Protein AF-0000000078658327 (afdb_homodimer)

Organism: NCBI:txid1005395

Radius of gyration: 35.05 Å; Cα contacts (8 Å, |Δi|>4): 1439; chains: 2; bounding box: 50×108×76 Å

Sequence (752 aa):
MDQLKDIIYAPCLRSSTYDLLALREIEERRRKRISPIISARGNDLTLISEFAKYWEGDSFWLDSSRFPQDSQTELTKKLNDPSGNFDGKFSAFSKIKQINPGTLPVVGFSSGDKPRNVVQFALRLYKEFSAVAIRIEGSGAVLERNLATARAVLNAVSDEDLARTTIILDAWSISQIPSMQEGSSLQKMLRLTEEYDVANVITLSTSWPDDRPDRGVNATVPCIDPFWQAITHKQLGTRGVAHVYGDYAATNPMRDLLDDFDPKKMAQPIPFAGYYNACSWHQERHGAGGENEKYRDIARSFRALDNYHGDEFCWGTRAIGAIASGARDKPGNMAFWNKIRINQHICAMLEDLSEGLLQALGNPHEPEYDDLDDLIMDQLKDIIYAPCLRSSTYDLLALREIEERRRKRISPIISARGNDLTLISEFAKYWEGDSFWLDSSRFPQDSQTELTKKLNDPSGNFDGKFSAFSKIKQINPGTLPVVGFSSGDKPRNVVQFALRLYKEFSAVAIRIEGSGAVLERNLATARAVLNAVSDEDLARTTIILDAWSISQIPSMQEGSSLQKMLRLTEEYDVANVITLSTSWPDDRPDRGVNATVPCIDPFWQAITHKQLGTRGVAHVYGDYAATNPMRDLLDDFDPKKMAQPIPFAGYYNACSWHQERHGAGGENEKYRDIARSFRALDNYHGDEFCWGTRAIGAIASGARDKPGNMAFWNKIRINQHICAMLEDLSEGLLQALGNPHEPEYDDLDDLI

Nearest PDB structures (foldseek):
  5kry-assembly1_A  TM=3.947E-01  e=3.119E-03  Vibrio vulnificus CMCP6
  5krv-assembly1_A  TM=3.820E-01  e=3.119E-03  Vibrio vulnificus CMCP6
  5kry-assembly1_B  TM=3.877E-01  e=2.776E-03  Vibrio vulnificus CMCP6
  5krv-assembly1_B  TM=2.363E-01  e=1.846E-03  Vibrio vulnificus CMCP6
  4zqe-assembly1_B  TM=3.208E-01  e=1.380E-01  Moraxella catarrhalis

pLDDT: mean 91.09, std 13.15, range [36.0, 98.69]

Secondary structure (DSSP, 8-state):
--TTTT--EEEEEES-HHHHHHHHTS-HHHHTTB--EEEE-SSSSHHHHHHHHH--SS-EEEEE---GGGTTSHHHHHHT--HHHHHHHHHHHHHHHHH-TTEEEEE---TTS-HHHHHHHHHHHHHHSS-EEEEEE--HHHHHHHHHHHHHHHHHS-HHHHHTEEEEEEEEE-SSPPP-STTSHHHHHHHHHHHHT-SEEEEEEE---SSPPPTTEEEEEE--HHHHHHHHHHHHHHTT-EEEEEE-TT--TTS-SGGG--TTTTPPPPPEEEEE-SSEEEEEE-SSTT-TTHHHHHHHHHHTSTT---TTSSHHHHHHHHHHHT-SS----HHHHHHHHHHHHHHHHHHHHHTTHHHHHH-TTSGGGGGGGGG-/--TTTT--EEEEEES-HHHHHHHHTS-HHHHTTB--EEEE-SSSSHHHHHHHHH--SS-EEEEE---GGGTTSHHHHHHT--HHHHHHHHHHHHHHHHH-TTEEEEE---TTS-HHHHHHHHHHHHHHSS-EEEEEE--HHHHHHHHHHHHHHHHHS-HHHHHTEEEEEEEEE-SSPPP-STTSHHHHHHHHHHHHT-SEEEEEEE---SSPPPTTEEEEEE--HHHHHHHHHHHHHHTT-EEEEEE-TT--TTS-SSTT--TTTTPPPPPEEEEE-SSEEEEEE-SSTT-TTHHHHHHHHHHTSTT---TTSSHHHHHHHHHHHT-SS----HHHHHHHHHHHHHHHHHHHHHTTHHHHHH-TTSGGGGGGGGG-

InterPro domains:
  IPR025683 Protein beta [PF14350] (9-349)

Solvent-accessible surface area (backbone atoms only — not comparable to full-atom values): 39130 Å² total; per-residue (Å²): 129,72,90,53,74,63,36,53,35,26,44,33,42,54,51,42,72,44,54,49,48,23,58,67,58,52,51,69,84,56,32,56,30,35,36,40,32,37,20,36,33,43,74,55,62,61,63,55,47,54,47,39,70,66,57,79,40,71,37,34,35,41,34,62,42,79,32,71,90,38,53,77,26,56,33,22,44,44,43,68,34,57,60,81,29,22,42,55,30,52,52,52,53,50,55,44,26,74,68,22,77,40,47,26,50,39,49,68,77,58,62,82,54,58,51,39,36,54,25,48,32,45,56,54,45,59,74,73,36,90,39,41,30,41,57,43,52,64,52,72,70,48,21,52,44,34,50,50,39,51,48,38,35,62,26,53,49,50,74,74,51,41,66,37,28,31,40,31,46,38,62,46,72,41,93,60,75,68,62,78,44,90,82,25,61,57,38,52,56,51,47,54,42,62,76,66,64,41,42,34,36,35,38,34,28,22,35,48,67,82,66,76,65,55,77,70,30,75,44,77,44,66,42,52,50,60,56,52,48,10,48,48,42,52,57,34,48,78,72,69,26,46,64,25,49,30,26,32,47,82,37,40,66,85,42,66,78,73,54,64,53,39,76,88,66,67,47,50,54,54,31,55,49,54,45,66,48,93,58,26,35,41,35,43,21,36,70,45,59,59,34,36,70,45,41,28,57,51,26,42,53,51,66,65,39,92,72,49,80,47,44,81,66,42,61,26,33,33,51,36,44,31,27,42,72,52,74,34,84,68,60,53,54,61,63,55,42,48,20,31,32,31,28,37,36,50,54,48,49,50,49,42,50,74,73,37,44,43,61,51,64,51,49,57,86,50,77,86,56,62,77,58,60,81,78,105,129,72,88,55,76,64,36,52,36,27,44,32,41,54,50,40,72,45,54,48,49,23,59,66,59,52,51,69,84,57,32,57,30,36,36,38,32,38,20,36,33,44,74,54,61,61,66,54,48,54,47,39,68,65,58,80,43,69,38,33,35,43,35,63,43,79,31,72,90,39,53,76,27,56,32,22,44,44,43,68,33,57,61,81,30,22,42,54,31,51,52,53,53,51,55,45,27,73,66,22,76,38,48,26,49,39,49,68,79,59,64,83,54,57,52,38,37,53,24,48,32,45,56,53,47,60,74,73,36,90,40,40,29,41,57,42,53,64,51,73,71,49,22,53,45,34,50,50,41,49,48,38,34,62,25,52,49,51,74,74,51,42,68,38,27,30,40,31,46,40,63,48,74,41,93,59,75,69,62,77,46,90,83,25,58,58,39,54,56,52,45,54,42,63,76,66,66,40,42,34,36,35,38,34,28,24,34,46,67,82,67,78,65,55,79,71,31,74,44,77,44,68,41,52,51,60,56,52,47,10,49,48,43,52,59,33,50,77,71,68,27,47,65,26,50,31,27,32,48,83,36,40,66,86,42,68,80,70,55,68,52,40,77,88,66,65,48,48,56,52,31,54,48,56,45,65,48,94,59,25,34,40,34,42,19,37,70,45,59,60,35,35,70,43,42,29,58,49,25,42,53,50,64,65,38,92,74,46,82,48,44,81,68,42,61,26,34,33,52,35,44,29,28,42,73,52,74,35,84,68,59,54,52,60,63,54,41,49,20,31,32,30,30,37,36,51,56,49,51,50,50,42,52,74,71,38,44,43,60,51,64,52,49,57,86,52,78,86,58,63,79,61,58,81,78,104

Structure (mmCIF, N/CA/C/O backbone):
data_AF-0000000078658327-model_v1
#
loop_
_entity.id
_entity.type
_entity.pdbx_description
1 polymer 'Uncharacterized protein'
#
loop_
_atom_site.group_PDB
_atom_site.id
_atom_site.type_symbol
_atom_site.label_atom_id
_atom_site.label_alt_id
_atom_site.label_comp_id
_atom_site.label_asym_id
_atom_site.label_entity_id
_atom_site.label_seq_id
_atom_site.pdbx_PDB_ins_code
_atom_site.Cartn_x
_atom_site.Cartn_y
_atom_site.Cartn_z
_atom_site.occupancy
_atom_site.B_iso_or_equiv
_atom_site.auth_seq_id
_atom_site.auth_comp_id
_atom_site.auth_asym_id
_atom_site.auth_atom_id
_atom_site.pdbx_PDB_model_num
ATOM 1 N N . MET A 1 1 ? -6.605 -23.188 11.016 1 50.88 1 MET A N 1
ATOM 2 C CA . MET A 1 1 ? -5.824 -24.375 10.672 1 50.88 1 MET A CA 1
ATOM 3 C C . MET A 1 1 ? -4.934 -24.109 9.469 1 50.88 1 MET A C 1
ATOM 5 O O . MET A 1 1 ? -5.316 -23.391 8.555 1 50.88 1 MET A O 1
ATOM 9 N N . ASP A 1 2 ? -3.684 -24.516 9.539 1 68.31 2 ASP A N 1
ATOM 10 C CA . ASP A 1 2 ? -2.754 -24.359 8.422 1 68.31 2 ASP A CA 1
ATOM 11 C C . ASP A 1 2 ? -3.199 -25.188 7.227 1 68.31 2 ASP A C 1
ATOM 13 O O . ASP A 1 2 ? -3.18 -26.422 7.273 1 68.31 2 ASP A O 1
ATOM 17 N N . GLN A 1 3 ? -3.768 -24.562 6.242 1 71.5 3 GLN A N 1
ATOM 18 C CA . GLN A 1 3 ? -4.367 -25.172 5.062 1 71.5 3 GLN A CA 1
ATOM 19 C C . GLN A 1 3 ? -3.33 -25.969 4.27 1 71.5 3 GLN A C 1
ATOM 21 O O . GLN A 1 3 ? -3.684 -26.812 3.453 1 71.5 3 GLN A O 1
ATOM 26 N N . LEU A 1 4 ? -2.059 -25.766 4.633 1 82.88 4 LEU A N 1
ATOM 27 C CA . LEU A 1 4 ? -1.011 -26.406 3.846 1 82.88 4 LEU A CA 1
ATOM 28 C C . LEU A 1 4 ? -0.222 -27.406 4.695 1 82.88 4 LEU A C 1
ATOM 30 O O . LEU A 1 4 ? 0.844 -27.859 4.285 1 82.88 4 LEU A O 1
ATOM 34 N N . LYS A 1 5 ? -0.685 -27.734 5.84 1 82.94 5 LYS A N 1
ATOM 35 C CA . LYS A 1 5 ? 0.057 -28.531 6.805 1 82.94 5 LYS A CA 1
ATOM 36 C C . LYS A 1 5 ? 0.533 -29.844 6.184 1 82.94 5 LYS A C 1
ATOM 38 O O . LYS A 1 5 ? 1.684 -30.25 6.367 1 82.94 5 LYS A O 1
ATOM 43 N N . ASP A 1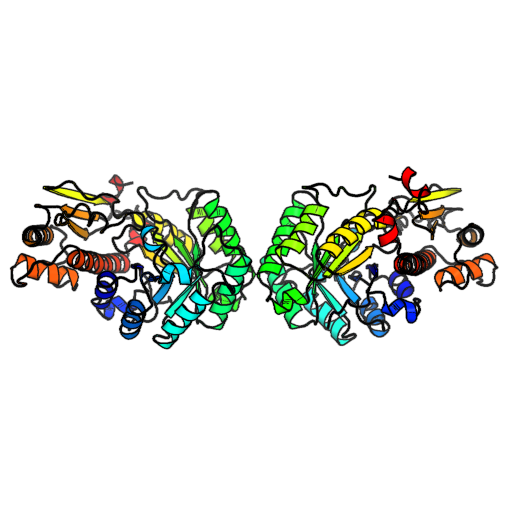 6 ? -0.272 -30.516 5.309 1 88.94 6 ASP A N 1
ATOM 44 C CA . ASP A 1 6 ? 0.09 -31.812 4.766 1 88.94 6 ASP A CA 1
ATOM 45 C C . ASP A 1 6 ? 0.42 -31.719 3.277 1 88.94 6 ASP A C 1
ATOM 47 O O . ASP A 1 6 ? 0.655 -32.75 2.621 1 88.94 6 ASP A O 1
ATOM 51 N N . ILE A 1 7 ? 0.594 -30.531 2.834 1 95.5 7 ILE A N 1
ATOM 52 C CA . ILE A 1 7 ? 0.805 -30.328 1.405 1 95.5 7 ILE A CA 1
ATOM 53 C C . ILE A 1 7 ? 2.297 -30.172 1.122 1 95.5 7 ILE A C 1
ATOM 55 O O . ILE A 1 7 ? 2.979 -29.375 1.771 1 95.5 7 ILE A O 1
ATOM 59 N N . ILE A 1 8 ? 2.812 -30.938 0.156 1 96.81 8 ILE A N 1
ATOM 60 C CA . ILE A 1 8 ? 4.234 -30.812 -0.148 1 96.81 8 ILE A CA 1
ATOM 61 C C . ILE A 1 8 ? 4.418 -30.484 -1.627 1 96.81 8 ILE A C 1
ATOM 63 O O . ILE A 1 8 ? 5.531 -30.188 -2.07 1 96.81 8 ILE A O 1
ATOM 67 N N . TYR A 1 9 ? 3.328 -30.531 -2.371 1 98 9 TYR A N 1
ATOM 68 C CA . TYR A 1 9 ? 3.434 -30.328 -3.811 1 98 9 TYR A CA 1
ATOM 69 C C . TYR A 1 9 ? 2.24 -29.531 -4.336 1 98 9 TYR A C 1
ATOM 71 O O . TYR A 1 9 ? 1.092 -29.828 -3.998 1 98 9 TYR A O 1
ATOM 79 N N . ALA A 1 10 ? 2.521 -28.5 -5.156 1 98.12 10 ALA A N 1
ATOM 80 C CA . ALA A 1 10 ? 1.483 -27.672 -5.781 1 98.12 10 ALA A CA 1
ATOM 81 C C . ALA A 1 10 ? 1.676 -27.609 -7.293 1 98.12 10 ALA A C 1
ATOM 83 O O . ALA A 1 10 ? 2.258 -26.641 -7.805 1 98.12 10 ALA A O 1
ATOM 84 N N . PRO A 1 11 ? 1.136 -28.578 -8.031 1 98 11 PRO A N 1
ATOM 85 C CA . PRO A 1 11 ? 1.209 -28.5 -9.492 1 98 11 PRO A CA 1
ATOM 86 C C . PRO A 1 11 ? 0.301 -27.406 -10.07 1 98 11 PRO A C 1
ATOM 88 O O . PRO A 1 11 ? -0.855 -27.281 -9.656 1 98 11 PRO A O 1
ATOM 91 N N . CYS A 1 12 ? 0.785 -26.594 -10.914 1 97.88 12 CYS A N 1
ATOM 92 C CA . CYS A 1 12 ? 0.039 -25.531 -11.555 1 97.88 12 CYS A CA 1
ATOM 93 C C . CYS A 1 12 ? -0.413 -25.938 -12.953 1 97.88 12 CYS A C 1
ATOM 95 O O . CYS A 1 12 ? 0.415 -26.234 -13.812 1 97.88 12 CYS A O 1
ATOM 97 N N . LEU A 1 13 ? -1.729 -25.953 -13.18 1 95.88 13 LEU A N 1
ATOM 98 C CA . LEU A 1 13 ? -2.285 -26.422 -14.445 1 95.88 13 LEU A CA 1
ATOM 99 C C . LEU A 1 13 ? -3.316 -25.438 -14.984 1 95.88 13 LEU A C 1
ATOM 101 O O . LEU A 1 13 ? -3.914 -24.672 -14.219 1 95.88 13 LEU A O 1
ATOM 105 N N . ARG A 1 14 ? -3.535 -25.469 -16.297 1 94.81 14 ARG A N 1
ATOM 106 C CA . ARG A 1 14 ? -4.617 -24.719 -16.922 1 94.81 14 ARG A CA 1
ATOM 107 C C . ARG A 1 14 ? -5.953 -25.438 -16.766 1 94.81 14 ARG A C 1
ATOM 109 O O . ARG A 1 14 ? -5.992 -26.656 -16.609 1 94.81 14 ARG A O 1
ATOM 116 N N . SER A 1 15 ? -7.016 -24.656 -16.797 1 95.56 15 SER A N 1
ATOM 117 C CA . SER A 1 15 ? -8.336 -25.266 -16.703 1 95.56 15 SER A CA 1
ATOM 118 C C . SER A 1 15 ? -8.789 -25.828 -18.031 1 95.56 15 SER A C 1
ATOM 120 O O . SER A 1 15 ? -9.852 -25.469 -18.547 1 95.56 15 SER A O 1
ATOM 122 N N . SER A 1 16 ? -8.055 -26.766 -18.547 1 92.38 16 SER A N 1
ATOM 123 C CA . SER A 1 16 ? -8.43 -27.5 -19.766 1 92.38 16 SER A CA 1
ATOM 124 C C . SER A 1 16 ? -8.875 -28.922 -19.438 1 92.38 16 SER A C 1
ATOM 126 O O . SER A 1 16 ? -8.555 -29.438 -18.375 1 92.38 16 SER A O 1
ATOM 128 N N . THR A 1 17 ? -9.57 -29.469 -20.344 1 93.25 17 THR A N 1
ATOM 129 C CA . THR A 1 17 ? -10.211 -30.75 -20.109 1 93.25 17 THR A CA 1
ATOM 130 C C . THR A 1 17 ? -9.18 -31.797 -19.703 1 93.25 17 THR A C 1
ATOM 132 O O . THR A 1 17 ? -9.297 -32.406 -18.641 1 93.25 17 THR A O 1
ATOM 135 N N . TYR A 1 18 ? -8.133 -31.984 -20.469 1 91.81 18 TYR A N 1
ATOM 136 C CA . TYR A 1 18 ? -7.195 -33.094 -20.234 1 91.81 18 TYR A CA 1
ATOM 137 C C . TYR A 1 18 ? -6.297 -32.781 -19.031 1 91.81 18 TYR A C 1
ATOM 139 O O . TYR A 1 18 ? -5.895 -33.719 -18.312 1 91.81 18 TYR A O 1
ATOM 147 N N . ASP A 1 19 ? -5.969 -31.5 -18.781 1 94.25 19 ASP A N 1
ATOM 148 C CA . ASP A 1 19 ? -5.219 -31.141 -17.578 1 94.25 19 ASP A CA 1
ATOM 149 C C . ASP A 1 19 ? -5.988 -31.5 -16.312 1 94.25 19 ASP A C 1
ATOM 151 O O . ASP A 1 19 ? -5.441 -32.156 -15.414 1 94.25 19 ASP A O 1
ATOM 155 N N . LEU A 1 20 ? -7.242 -31.172 -16.328 1 96.31 20 LEU A N 1
ATOM 156 C CA . LEU A 1 20 ? -8.062 -31.406 -15.148 1 96.31 20 LEU A CA 1
ATOM 157 C C . LEU A 1 20 ? -8.359 -32.906 -14.984 1 96.31 20 LEU A C 1
ATOM 159 O O . LEU A 1 20 ? -8.438 -33.406 -13.859 1 96.31 20 LEU A O 1
ATOM 163 N N . LEU A 1 21 ? -8.492 -33.562 -16.078 1 96.12 21 LEU A N 1
ATOM 164 C CA . LEU A 1 21 ? -8.711 -35 -16.016 1 96.12 21 LEU A CA 1
ATOM 165 C C . LEU A 1 21 ? -7.48 -35.719 -15.477 1 96.12 21 LEU A C 1
ATOM 167 O O . LEU A 1 21 ? -7.602 -36.75 -14.781 1 96.12 21 LEU A O 1
ATOM 171 N N . ALA A 1 22 ? -6.289 -35.219 -15.82 1 96.88 22 ALA A N 1
ATOM 172 C CA . ALA A 1 22 ? -5.059 -35.781 -15.281 1 96.88 22 ALA A CA 1
ATOM 173 C C . ALA A 1 22 ? -5.055 -35.75 -13.758 1 96.88 22 ALA A C 1
ATOM 175 O O . ALA A 1 22 ? -4.633 -36.688 -13.109 1 96.88 22 ALA A O 1
ATOM 176 N N . LEU A 1 23 ? -5.566 -34.625 -13.219 1 96.31 23 LEU A N 1
ATOM 177 C CA . LEU A 1 23 ? -5.648 -34.469 -11.773 1 96.31 23 LEU A CA 1
ATOM 178 C C . LEU A 1 23 ? -6.68 -35.406 -11.172 1 96.31 23 LEU A C 1
ATOM 180 O O . LEU A 1 23 ? -6.465 -35.969 -10.094 1 96.31 23 LEU A O 1
ATOM 184 N N . ARG A 1 24 ? -7.73 -35.594 -11.883 1 94.44 24 ARG A N 1
ATOM 185 C CA . ARG A 1 24 ? -8.828 -36.438 -11.391 1 94.44 24 ARG A CA 1
ATOM 186 C C . ARG A 1 24 ? -8.383 -37.875 -11.242 1 94.44 24 ARG A C 1
ATOM 188 O O . ARG A 1 24 ? -8.891 -38.594 -10.383 1 94.44 24 ARG A O 1
ATOM 195 N N . GLU A 1 25 ? -7.41 -38.312 -12.023 1 96 25 GLU A N 1
ATOM 196 C CA . GLU A 1 25 ? -6.953 -39.688 -12.031 1 96 25 GLU A CA 1
ATOM 197 C C . GLU A 1 25 ? -6 -39.969 -10.875 1 96 25 GLU A C 1
ATOM 199 O O . GLU A 1 25 ? -5.598 -41.094 -10.648 1 96 25 GLU A O 1
ATOM 204 N N . ILE A 1 26 ? -5.656 -38.906 -10.102 1 96.25 26 ILE A N 1
ATOM 205 C CA . ILE A 1 26 ? -4.715 -39.094 -9.008 1 96.25 26 ILE A CA 1
ATOM 206 C C . ILE A 1 26 ? -5.398 -39.812 -7.852 1 96.25 26 ILE A C 1
ATOM 208 O O . ILE A 1 26 ? -6.527 -39.469 -7.48 1 96.25 26 ILE A O 1
ATOM 212 N N . GLU A 1 27 ? -4.703 -40.719 -7.301 1 94.62 27 GLU A N 1
ATOM 213 C CA . GLU A 1 27 ? -5.262 -41.562 -6.227 1 94.62 27 GLU A CA 1
ATOM 214 C C . GLU A 1 27 ? -5.434 -40.75 -4.945 1 94.62 27 GLU A C 1
ATOM 216 O O . GLU A 1 27 ? -4.688 -39.781 -4.699 1 94.62 27 GLU A O 1
ATOM 221 N N . GLU A 1 28 ? -6.293 -41.219 -4.109 1 91.69 28 GLU A N 1
ATOM 222 C CA . GLU A 1 28 ? -6.66 -40.531 -2.875 1 91.69 28 GLU A CA 1
ATOM 223 C C . GLU A 1 28 ? -5.441 -40.312 -1.985 1 91.69 28 GLU A C 1
ATOM 225 O O . GLU A 1 28 ? -5.258 -39.219 -1.435 1 91.69 28 GLU A O 1
ATOM 230 N N . ARG A 1 29 ? -4.66 -41.344 -1.869 1 90.69 29 ARG A N 1
ATOM 231 C CA . ARG A 1 29 ? -3.506 -41.25 -0.979 1 90.69 29 ARG A CA 1
ATOM 232 C C . ARG A 1 29 ? -2.557 -40.125 -1.415 1 90.69 29 ARG A C 1
ATOM 234 O O . ARG A 1 29 ? -1.92 -39.5 -0.577 1 90.69 29 ARG A O 1
ATOM 241 N N . ARG A 1 30 ? -2.459 -39.875 -2.701 1 95.25 30 ARG A N 1
ATOM 242 C CA . ARG A 1 30 ? -1.587 -38.844 -3.229 1 95.25 30 ARG A CA 1
ATOM 243 C C . ARG A 1 30 ? -2.273 -37.469 -3.188 1 95.25 30 ARG A C 1
ATOM 245 O O . ARG A 1 30 ? -1.631 -36.469 -2.918 1 95.25 30 ARG A O 1
ATOM 252 N N . ARG A 1 31 ? -3.527 -37.438 -3.385 1 93.56 31 ARG A N 1
ATOM 253 C CA . ARG A 1 31 ? -4.289 -36.219 -3.479 1 93.56 31 ARG A CA 1
ATOM 254 C C . ARG A 1 31 ? -4.184 -35.406 -2.191 1 93.56 31 ARG A C 1
ATOM 256 O O . ARG A 1 31 ? -4.152 -34.188 -2.227 1 93.56 31 ARG A O 1
ATOM 263 N N . LYS A 1 32 ? -4.051 -36.062 -1.07 1 92 32 LYS A N 1
ATOM 264 C CA . LYS A 1 32 ? -4.027 -35.406 0.237 1 92 32 LYS A CA 1
ATOM 265 C C . LYS A 1 32 ? -2.738 -34.625 0.435 1 92 32 LYS A C 1
ATOM 267 O O . LYS A 1 32 ? -2.648 -33.781 1.336 1 92 32 LYS A O 1
ATOM 272 N N . ARG A 1 33 ? -1.771 -34.844 -0.411 1 95.5 33 ARG A N 1
ATOM 273 C CA . ARG A 1 33 ? -0.468 -34.219 -0.272 1 95.5 33 ARG A CA 1
ATOM 274 C C . ARG A 1 33 ? -0.254 -33.156 -1.358 1 95.5 33 ARG A C 1
ATOM 276 O O . ARG A 1 33 ? 0.827 -32.562 -1.463 1 95.5 33 ARG A O 1
ATOM 283 N N . ILE A 1 34 ? -1.303 -32.969 -2.123 1 96.5 34 ILE A N 1
ATOM 284 C CA . ILE A 1 34 ? -1.204 -32.062 -3.266 1 96.5 34 ILE A CA 1
ATOM 285 C C . ILE A 1 34 ? -2.248 -30.969 -3.141 1 96.5 34 ILE A C 1
ATOM 287 O O . ILE A 1 34 ? -3.379 -31.219 -2.717 1 96.5 34 ILE A O 1
ATOM 291 N N . SER A 1 35 ? -1.89 -29.766 -3.447 1 96.69 35 SER A N 1
ATOM 292 C CA . SER A 1 35 ? -2.803 -28.641 -3.607 1 96.69 35 SER A CA 1
ATOM 293 C C . SER A 1 35 ? -2.596 -27.938 -4.949 1 96.69 35 SER A C 1
ATOM 295 O O . SER A 1 35 ? -1.775 -27.031 -5.066 1 96.69 35 SER A O 1
ATOM 297 N N . PRO A 1 36 ? -3.352 -28.359 -5.914 1 97.56 36 PRO A N 1
ATOM 298 C CA . PRO A 1 36 ? -3.107 -27.828 -7.254 1 97.56 36 PRO A CA 1
ATOM 299 C C . PRO A 1 36 ? -3.455 -26.344 -7.363 1 97.56 36 PRO A C 1
ATOM 301 O O . PRO A 1 36 ? -4.246 -25.828 -6.566 1 97.56 36 PRO A O 1
ATOM 304 N N . ILE A 1 37 ? -2.779 -25.672 -8.258 1 98.12 37 ILE A N 1
ATOM 305 C CA . ILE A 1 37 ? -3.129 -24.312 -8.672 1 98.12 37 ILE A CA 1
ATOM 306 C C . ILE A 1 37 ? -3.777 -24.359 -10.055 1 98.12 37 ILE A C 1
ATOM 308 O O . ILE A 1 37 ? -3.123 -24.688 -11.047 1 98.12 37 ILE A O 1
ATOM 312 N N . ILE A 1 38 ? -5.031 -24.031 -10.086 1 97.88 38 ILE A N 1
ATOM 313 C CA . ILE A 1 38 ? -5.758 -24.078 -11.344 1 97.88 38 ILE A CA 1
ATOM 314 C C . ILE A 1 38 ? -5.758 -22.703 -11.992 1 97.88 38 ILE A C 1
ATOM 316 O O . ILE A 1 38 ? -6.273 -21.734 -11.406 1 97.88 38 ILE A O 1
ATOM 320 N N . SER A 1 39 ? -5.207 -22.594 -13.156 1 96.94 39 SER A N 1
ATOM 321 C CA . SER A 1 39 ? -5.203 -21.359 -13.945 1 96.94 39 SER A CA 1
ATOM 322 C C . SER A 1 39 ? -6.426 -21.281 -14.852 1 96.94 39 SER A C 1
ATOM 324 O O . SER A 1 39 ? -6.469 -21.922 -15.906 1 96.94 39 SER A O 1
ATOM 326 N N . ALA A 1 40 ? -7.297 -20.469 -14.531 1 97.75 40 ALA A N 1
ATOM 327 C CA . ALA A 1 40 ? -8.609 -20.422 -15.18 1 97.75 40 ALA A CA 1
ATOM 328 C C . ALA A 1 40 ? -8.508 -19.797 -16.562 1 97.75 40 ALA A C 1
ATOM 330 O O . ALA A 1 40 ? -7.941 -18.703 -16.734 1 97.75 40 ALA A O 1
ATOM 331 N N . ARG A 1 41 ? -9.07 -20.438 -17.5 1 95.56 41 ARG A N 1
ATOM 332 C CA . ARG A 1 41 ? -9.141 -19.969 -18.875 1 95.56 41 ARG A CA 1
ATOM 333 C C . ARG A 1 41 ? -10.359 -20.547 -19.594 1 95.56 41 ARG A C 1
ATOM 335 O O . ARG A 1 41 ? -11.086 -21.375 -19.016 1 95.56 41 ARG A O 1
ATOM 342 N N . GLY A 1 42 ? -10.625 -20.125 -20.812 1 94.62 42 GLY A N 1
ATOM 343 C CA . GLY A 1 42 ? -11.742 -20.656 -21.594 1 94.62 42 GLY A CA 1
ATOM 344 C C . GLY A 1 42 ? -12.914 -19.688 -21.656 1 94.62 42 GLY A C 1
ATOM 345 O O . GLY A 1 42 ? -12.75 -18.484 -21.5 1 94.62 42 GLY A O 1
ATOM 346 N N . ASN A 1 43 ? -14.055 -20.312 -21.875 1 93.94 43 ASN A N 1
ATOM 347 C CA . ASN A 1 43 ? -15.234 -19.484 -22.109 1 93.94 43 ASN A CA 1
ATOM 348 C C . ASN A 1 43 ? -15.977 -19.172 -20.812 1 93.94 43 ASN A C 1
ATOM 350 O O . ASN A 1 43 ? -16.594 -18.125 -20.688 1 93.94 43 ASN A O 1
ATOM 354 N N . ASP A 1 44 ? -15.969 -20.078 -20 1 95.75 44 ASP A N 1
ATOM 355 C CA . ASP A 1 44 ? -16.719 -19.938 -18.766 1 95.75 44 ASP A CA 1
ATOM 356 C C . ASP A 1 44 ? -16.141 -20.812 -17.656 1 95.75 44 ASP A C 1
ATOM 358 O O . ASP A 1 44 ? -15.023 -21.328 -17.781 1 95.75 44 ASP A O 1
ATOM 362 N N . LEU A 1 45 ? -16.891 -20.984 -16.594 1 97.62 45 LEU A N 1
ATOM 363 C CA . LEU A 1 45 ? -16.406 -21.656 -15.398 1 97.62 45 LEU A CA 1
ATOM 364 C C . LEU A 1 45 ? -16.781 -23.141 -15.406 1 97.62 45 LEU A C 1
ATOM 366 O O . LEU A 1 45 ? -16.562 -23.844 -14.43 1 97.62 45 LEU A O 1
ATOM 370 N N . THR A 1 46 ? -17.297 -23.641 -16.453 1 97.5 46 THR A N 1
ATOM 371 C CA . THR A 1 46 ? -17.906 -24.969 -16.484 1 97.5 46 THR A CA 1
ATOM 372 C C . THR A 1 46 ? -16.875 -26.031 -16.094 1 97.5 46 THR A C 1
ATOM 374 O O . THR A 1 46 ? -17.125 -26.844 -15.203 1 97.5 46 THR A O 1
ATOM 377 N N . LEU A 1 47 ? -15.734 -26.031 -16.766 1 97.06 47 LEU A N 1
ATOM 378 C CA . LEU A 1 47 ? -14.719 -27.047 -16.531 1 97.06 47 LEU A CA 1
ATOM 379 C C . LEU A 1 47 ? -14.211 -26.969 -15.086 1 97.06 47 LEU A C 1
ATOM 381 O O . LEU A 1 47 ? -13.992 -28 -14.445 1 97.06 47 LEU A O 1
ATOM 385 N N . ILE A 1 48 ? -14.047 -25.812 -14.555 1 97.94 48 ILE A N 1
ATOM 386 C CA . ILE A 1 48 ? -13.555 -25.609 -13.195 1 97.94 48 ILE A CA 1
ATOM 387 C C . ILE A 1 48 ? -14.609 -26.078 -12.188 1 97.94 48 ILE A C 1
ATOM 389 O O . ILE A 1 48 ? -14.281 -26.688 -11.172 1 97.94 48 ILE A O 1
ATOM 393 N N . SER A 1 49 ? -15.867 -25.766 -12.5 1 98 49 SER A N 1
ATOM 394 C CA . SER A 1 49 ? -16.969 -26.203 -11.641 1 98 49 SER A CA 1
ATOM 395 C C . SER A 1 49 ? -17.031 -27.719 -11.555 1 98 49 SER A C 1
ATOM 397 O O . SER A 1 49 ? -17.219 -28.281 -10.477 1 98 49 SER A O 1
ATOM 399 N N . GLU A 1 50 ? -16.859 -28.312 -12.688 1 96.81 50 GLU A N 1
ATOM 400 C CA . GLU A 1 50 ? -16.859 -29.781 -12.727 1 96.81 50 GLU A CA 1
ATOM 401 C C . GLU A 1 50 ? -15.703 -30.359 -11.922 1 96.81 50 GLU A C 1
ATOM 403 O O . GLU A 1 50 ? -15.883 -31.297 -11.156 1 96.81 50 GLU A O 1
ATOM 408 N N . PHE A 1 51 ? -14.578 -29.812 -12.117 1 97 51 PHE A N 1
ATOM 409 C CA . PHE A 1 51 ? -13.414 -30.25 -11.352 1 97 51 PHE A CA 1
ATOM 410 C C . PHE A 1 51 ? -13.664 -30.078 -9.859 1 97 51 PHE A C 1
ATOM 412 O O . PHE A 1 51 ? -13.359 -30.969 -9.07 1 97 51 PHE A O 1
ATOM 419 N N . ALA A 1 52 ? -14.188 -28.891 -9.461 1 97.12 52 ALA A N 1
ATOM 420 C CA . ALA A 1 52 ? -14.422 -28.562 -8.055 1 97.12 52 ALA A CA 1
ATOM 421 C C . ALA A 1 52 ? -15.359 -29.578 -7.406 1 97.12 52 ALA A C 1
ATOM 423 O O . ALA A 1 52 ? -15.211 -29.906 -6.227 1 97.12 52 ALA A O 1
ATOM 424 N N . LYS A 1 53 ? -16.281 -30.141 -8.188 1 95.56 53 LYS A N 1
ATOM 425 C CA . LYS A 1 53 ? -17.219 -31.125 -7.676 1 95.56 53 LYS A CA 1
ATOM 426 C C . LYS A 1 53 ? -16.516 -32.438 -7.336 1 95.56 53 LYS A C 1
ATOM 428 O O . LYS A 1 53 ? -16.922 -33.156 -6.414 1 95.56 53 LYS A O 1
ATOM 433 N N . TYR A 1 54 ? -15.438 -32.656 -8.07 1 92.31 54 TYR A N 1
ATOM 434 C CA . TYR A 1 54 ? -14.836 -33.969 -7.984 1 92.31 54 TYR A CA 1
ATOM 435 C C . TYR A 1 54 ? -13.578 -33.938 -7.117 1 92.31 54 TYR A C 1
ATOM 437 O O . TYR A 1 54 ? -13.117 -35 -6.648 1 92.31 54 TYR A O 1
ATOM 445 N N . TRP A 1 55 ? -13.016 -32.781 -6.965 1 93.62 55 TRP A N 1
ATOM 446 C CA . TRP A 1 55 ? -11.758 -32.688 -6.223 1 93.62 55 TRP A CA 1
ATOM 447 C C . TRP A 1 55 ? -12 -32.844 -4.727 1 93.62 55 TRP A C 1
ATOM 449 O O . TRP A 1 55 ? -12.641 -32 -4.098 1 93.62 55 TRP A O 1
ATOM 459 N N . GLU A 1 56 ? -11.578 -33.938 -4.215 1 82.94 56 GLU A N 1
ATOM 460 C CA . GLU A 1 56 ? -11.82 -34.281 -2.82 1 82.94 56 GLU A CA 1
ATOM 461 C C . GLU A 1 56 ? -10.562 -34.094 -1.979 1 82.94 56 GLU A C 1
ATOM 463 O O . GLU A 1 56 ? -10.484 -34.594 -0.854 1 82.94 56 GLU A O 1
ATOM 468 N N . GLY A 1 57 ? -9.68 -33.562 -2.693 1 73.75 57 GLY A N 1
ATOM 469 C CA . GLY A 1 57 ? -8.531 -33.156 -1.887 1 73.75 57 GLY A CA 1
ATOM 470 C C . GLY A 1 57 ? -8.812 -31.984 -0.986 1 73.75 57 GLY A C 1
ATOM 471 O O . GLY A 1 57 ? -9.883 -31.375 -1.061 1 73.75 57 GLY A O 1
ATOM 472 N N . ASP A 1 58 ? -8.156 -31.562 0.085 1 77.56 58 ASP A N 1
ATOM 473 C CA . ASP A 1 58 ? -8.43 -30.531 1.077 1 77.56 58 ASP A CA 1
ATOM 474 C C . ASP A 1 58 ? -8.516 -29.156 0.423 1 77.56 58 ASP A C 1
ATOM 476 O O . ASP A 1 58 ? -9.453 -28.391 0.687 1 77.56 58 ASP A O 1
ATOM 480 N N . SER A 1 59 ? -7.555 -28.781 -0.423 1 92.19 59 SER A N 1
ATOM 481 C CA . SER A 1 59 ? -7.637 -27.438 -0.966 1 92.19 59 SER A CA 1
ATOM 482 C C . SER A 1 59 ? -7.043 -27.359 -2.367 1 92.19 59 SER A C 1
ATOM 484 O O . SER A 1 59 ? -6.273 -28.25 -2.766 1 92.19 59 SER A O 1
ATOM 486 N N . PHE A 1 60 ? -7.555 -26.531 -3.15 1 96.94 60 PHE A N 1
ATOM 487 C CA . PHE A 1 60 ? -6.883 -26.141 -4.383 1 96.94 60 PHE A CA 1
ATOM 488 C C . PHE A 1 60 ? -6.945 -24.641 -4.582 1 96.94 60 PHE A C 1
ATOM 490 O O . PHE A 1 60 ? -7.848 -23.969 -4.062 1 96.94 60 PHE A O 1
ATOM 497 N N . TRP A 1 61 ? -6.004 -24.141 -5.281 1 98.25 61 TRP A N 1
ATOM 498 C CA . TRP A 1 61 ? -5.895 -22.703 -5.539 1 98.25 61 TRP A CA 1
ATOM 499 C C . TRP A 1 61 ? -6.488 -22.359 -6.898 1 98.25 61 TRP A C 1
ATOM 501 O O . TRP A 1 61 ? -6.359 -23.109 -7.855 1 98.25 61 TRP A O 1
ATOM 511 N N . LEU A 1 62 ? -7.141 -21.25 -6.953 1 98.5 62 LEU A N 1
ATOM 512 C CA . LEU A 1 62 ? -7.738 -20.766 -8.188 1 98.5 62 LEU A CA 1
ATOM 513 C C . LEU A 1 62 ? -7.156 -19.406 -8.578 1 98.5 62 LEU A C 1
ATOM 515 O O . LEU A 1 62 ? -7.16 -18.484 -7.777 1 98.5 62 LEU A O 1
ATOM 519 N N . ASP A 1 63 ? -6.613 -19.297 -9.758 1 98 63 ASP A N 1
ATOM 520 C CA . ASP A 1 63 ? -6.039 -18.094 -10.328 1 98 63 ASP A CA 1
ATOM 521 C C . ASP A 1 63 ? -6.492 -17.891 -11.773 1 98 63 ASP A C 1
ATOM 523 O O . ASP A 1 63 ? -7.059 -18.812 -12.375 1 98 63 ASP A O 1
ATOM 527 N N . SER A 1 64 ? -6.324 -16.703 -12.328 1 96.75 64 SER A N 1
ATOM 528 C CA . SER A 1 64 ? -6.473 -16.469 -13.758 1 96.75 64 SER A CA 1
ATOM 529 C C . SER A 1 64 ? -5.242 -16.953 -14.523 1 96.75 64 SER A C 1
ATOM 531 O O . SER A 1 64 ? -4.113 -16.781 -14.055 1 96.75 64 SER A O 1
ATOM 533 N N . SER A 1 65 ? -5.473 -17.484 -15.648 1 93.94 65 SER A N 1
ATOM 534 C CA . SER A 1 65 ? -4.348 -17.938 -16.469 1 93.94 65 SER A CA 1
ATOM 535 C C . SER A 1 65 ? -3.445 -16.766 -16.844 1 93.94 65 SER A C 1
ATOM 537 O O . SER A 1 65 ? -3.928 -15.703 -17.219 1 93.94 65 SER A O 1
ATOM 539 N N . ARG A 1 66 ? -2.232 -17.047 -16.797 1 86.62 66 ARG A N 1
ATOM 540 C CA . ARG A 1 66 ? -1.231 -16.047 -17.156 1 86.62 66 ARG A CA 1
ATOM 541 C C . ARG A 1 66 ? -0.547 -16.406 -18.469 1 86.62 66 ARG A C 1
ATOM 543 O O . ARG A 1 66 ? 0.365 -15.695 -18.922 1 86.62 66 ARG A O 1
ATOM 550 N N . PHE A 1 67 ? -0.999 -17.469 -19 1 86.94 67 PHE A N 1
ATOM 551 C CA . PHE A 1 67 ? -0.46 -17.859 -20.297 1 86.94 67 PHE A CA 1
ATOM 552 C C . PHE A 1 67 ? -0.873 -16.875 -21.375 1 86.94 67 PHE A C 1
ATOM 554 O O . PHE A 1 67 ? -2.057 -16.562 -21.516 1 86.94 67 PHE A O 1
ATOM 561 N N . PRO A 1 68 ? 0.129 -16.438 -22.141 1 86 68 PRO A N 1
ATOM 562 C CA . PRO A 1 68 ? -0.208 -15.469 -23.188 1 86 68 PRO A CA 1
ATOM 563 C C . PRO A 1 68 ? -1.295 -15.977 -24.125 1 86 68 PRO A C 1
ATOM 565 O O . PRO A 1 68 ? -2.143 -15.203 -24.562 1 86 68 PRO A O 1
ATOM 568 N N . GLN A 1 69 ? -1.35 -17.25 -24.453 1 85.31 69 GLN A N 1
ATOM 569 C CA . GLN A 1 69 ? -2.301 -17.844 -25.375 1 85.31 69 GLN A CA 1
ATOM 570 C C . GLN A 1 69 ? -3.723 -17.797 -24.828 1 85.31 69 GLN A C 1
ATOM 572 O O . GLN A 1 69 ? -4.691 -17.906 -25.578 1 85.31 69 GLN A O 1
ATOM 577 N N . ASP A 1 70 ? -3.783 -17.609 -23.516 1 91.19 70 ASP A N 1
ATOM 578 C CA . ASP A 1 70 ? -5.09 -17.656 -22.859 1 91.19 70 ASP A CA 1
ATOM 579 C C . ASP A 1 70 ? -5.637 -16.234 -22.656 1 91.19 70 ASP A C 1
ATOM 581 O O . ASP A 1 70 ? -6.766 -16.062 -22.203 1 91.19 70 ASP A O 1
ATOM 585 N N . SER A 1 71 ? -4.895 -15.281 -23.047 1 88.12 71 SER A N 1
ATOM 586 C CA . SER A 1 71 ? -5.184 -13.906 -22.672 1 88.12 71 SER A CA 1
ATOM 587 C C . SER A 1 71 ? -6.473 -13.406 -23.312 1 88.12 71 SER A C 1
ATOM 589 O O . SER A 1 71 ? -7.117 -12.492 -22.797 1 88.12 71 SER A O 1
ATOM 591 N N . GLN A 1 72 ? -6.863 -14.062 -24.344 1 89.94 72 GLN A N 1
ATOM 592 C CA . GLN A 1 72 ? -7.98 -13.516 -25.109 1 89.94 72 GLN A CA 1
ATOM 593 C C . GLN A 1 72 ? -9.25 -14.328 -24.875 1 89.94 72 GLN A C 1
ATOM 595 O O . GLN A 1 72 ? -10.297 -14.047 -25.484 1 89.94 72 GLN A O 1
ATOM 600 N N . THR A 1 73 ? -9.156 -15.289 -24.047 1 93 73 THR A N 1
ATOM 601 C CA . THR A 1 73 ? -10.367 -16.047 -23.766 1 93 73 THR A CA 1
ATOM 602 C C . THR A 1 73 ? -11.367 -15.211 -22.969 1 93 73 THR A C 1
ATOM 604 O O . THR A 1 73 ? -10.977 -14.289 -22.25 1 93 73 THR A O 1
ATOM 607 N N . GLU A 1 74 ? -12.594 -15.586 -23.109 1 95.75 74 GLU A N 1
ATOM 608 C CA . GLU A 1 74 ? -13.648 -14.812 -22.453 1 95.75 74 GLU A CA 1
ATOM 609 C C . GLU A 1 74 ? -13.469 -14.82 -20.938 1 95.75 74 GLU A C 1
ATOM 611 O O . GLU A 1 74 ? -13.602 -13.781 -20.297 1 95.75 74 GLU A O 1
ATOM 616 N N . LEU A 1 75 ? -13.211 -15.883 -20.391 1 96.75 75 LEU A N 1
ATOM 617 C CA . LEU A 1 75 ? -13.078 -16.016 -18.953 1 96.75 75 LEU A CA 1
ATOM 618 C C . LEU A 1 75 ? -11.859 -15.234 -18.453 1 96.75 75 LEU A C 1
ATOM 620 O O . LEU A 1 75 ? -11.945 -14.508 -17.453 1 96.75 75 LEU A O 1
ATOM 624 N N . THR A 1 76 ? -10.742 -15.367 -19.125 1 95.81 76 THR A N 1
ATOM 625 C CA . THR A 1 76 ? -9.539 -14.664 -18.688 1 95.81 76 THR A CA 1
ATOM 626 C C . THR A 1 76 ? -9.742 -13.156 -18.75 1 95.81 76 THR A C 1
ATOM 628 O O . THR A 1 76 ? -9.305 -12.43 -17.859 1 95.81 76 THR A O 1
ATOM 631 N N . LYS A 1 77 ? -10.398 -12.711 -19.797 1 95.94 77 LYS A N 1
ATOM 632 C CA . LYS A 1 77 ? -10.703 -11.289 -19.906 1 95.94 77 LYS A CA 1
ATOM 633 C C . LYS A 1 77 ? -11.547 -10.82 -18.719 1 95.94 77 LYS A C 1
ATOM 635 O O . LYS A 1 77 ? -11.266 -9.773 -18.125 1 95.94 77 LYS A O 1
ATOM 640 N N . LYS A 1 78 ? -12.531 -11.617 -18.438 1 96.62 78 LYS A N 1
ATOM 641 C CA . LYS A 1 78 ? -13.422 -11.281 -17.328 1 96.62 78 LYS A CA 1
ATOM 642 C C . LYS A 1 78 ? -12.656 -11.258 -16 1 96.62 78 LYS A C 1
ATOM 644 O O . LYS A 1 78 ? -12.844 -10.344 -15.203 1 96.62 78 LYS A O 1
ATOM 649 N N . LEU A 1 79 ? -11.789 -12.164 -15.789 1 97.81 79 LEU A N 1
ATOM 650 C CA . LEU A 1 79 ? -11.078 -12.32 -14.523 1 97.81 79 LEU A CA 1
ATOM 651 C C . LEU A 1 79 ? -10.023 -11.234 -14.352 1 97.81 79 LEU A C 1
ATOM 653 O O . LEU A 1 79 ? -9.656 -10.891 -13.227 1 97.81 79 LEU A O 1
ATOM 657 N N . ASN A 1 80 ? -9.539 -10.695 -15.461 1 96.69 80 ASN A N 1
ATOM 658 C CA . ASN A 1 80 ? -8.461 -9.711 -15.375 1 96.69 80 ASN A CA 1
ATOM 659 C C . ASN A 1 80 ? -8.977 -8.289 -15.562 1 96.69 80 ASN A C 1
ATOM 661 O O . ASN A 1 80 ? -8.195 -7.348 -15.664 1 96.69 80 ASN A O 1
ATOM 665 N N . ASP A 1 81 ? -10.312 -8.18 -15.672 1 96.81 81 ASP A N 1
ATOM 666 C CA . ASP A 1 81 ? -10.945 -6.863 -15.734 1 96.81 81 ASP A CA 1
ATOM 667 C C . ASP A 1 81 ? -10.922 -6.184 -14.367 1 96.81 81 ASP A C 1
ATOM 669 O O . ASP A 1 81 ? -11.562 -6.66 -13.422 1 96.81 81 ASP A O 1
ATOM 673 N N . PRO A 1 82 ? -10.211 -5.098 -14.242 1 96.12 82 PRO A N 1
ATOM 674 C CA . PRO A 1 82 ? -10.055 -4.457 -12.938 1 96.12 82 PRO A CA 1
ATOM 675 C C . PRO A 1 82 ? -11.289 -3.674 -12.508 1 96.12 82 PRO A C 1
ATOM 677 O O . PRO A 1 82 ? -11.352 -3.172 -11.383 1 96.12 82 PRO A O 1
ATOM 680 N N . SER A 1 83 ? -12.297 -3.611 -13.359 1 95.88 83 SER A N 1
ATOM 681 C CA . SER A 1 83 ? -13.5 -2.865 -13.031 1 95.88 83 SER A CA 1
ATOM 682 C C . SER A 1 83 ? -14.109 -3.348 -11.711 1 95.88 83 SER A C 1
ATOM 684 O O . SER A 1 83 ? -14.172 -4.551 -11.461 1 95.88 83 SER A O 1
ATOM 686 N N . GLY A 1 84 ? -14.484 -2.338 -10.859 1 95.25 84 GLY A N 1
ATOM 687 C CA . GLY A 1 84 ? -15.047 -2.684 -9.562 1 95.25 84 GLY A CA 1
ATOM 688 C C . GLY A 1 84 ? -14.078 -3.457 -8.68 1 95.25 84 GLY A C 1
ATOM 689 O O . GLY A 1 84 ? -14.492 -4.359 -7.949 1 95.25 84 GLY A O 1
ATOM 690 N N . ASN A 1 85 ? -12.789 -3.209 -8.859 1 96.12 85 ASN A N 1
ATOM 691 C CA . ASN A 1 85 ? -11.766 -3.918 -8.109 1 96.12 85 ASN A CA 1
ATOM 692 C C . ASN A 1 85 ? -11.82 -5.422 -8.367 1 96.12 85 ASN A C 1
ATOM 694 O O . ASN A 1 85 ? -11.844 -6.215 -7.422 1 96.12 85 ASN A O 1
ATOM 698 N N . PHE A 1 86 ? -11.953 -5.793 -9.617 1 97.81 86 PHE A N 1
ATOM 699 C CA . PHE A 1 86 ? -11.961 -7.176 -10.078 1 97.81 86 PHE A CA 1
ATOM 700 C C . PHE A 1 86 ? -13.211 -7.898 -9.594 1 97.81 86 PHE A C 1
ATOM 702 O O . PHE A 1 86 ? -13.133 -9.031 -9.109 1 97.81 86 PHE A O 1
ATOM 709 N N . ASP A 1 87 ? -14.328 -7.23 -9.734 1 97.75 87 ASP A N 1
ATOM 710 C CA . ASP A 1 87 ? -15.609 -7.785 -9.297 1 97.75 87 ASP A CA 1
ATOM 711 C C . ASP A 1 87 ? -15.914 -9.094 -10.016 1 97.75 87 ASP A C 1
ATOM 713 O O . ASP A 1 87 ? -16.422 -10.039 -9.406 1 97.75 87 ASP A O 1
ATOM 717 N N . GLY A 1 88 ? -15.648 -9.141 -11.305 1 97.62 88 GLY A N 1
ATOM 718 C CA . GLY A 1 88 ? -15.852 -10.359 -12.062 1 97.62 88 GLY A CA 1
ATOM 719 C C . GLY A 1 88 ? -15.047 -11.539 -11.531 1 97.62 88 GLY A C 1
ATOM 720 O O . GLY A 1 88 ? -15.562 -12.648 -11.422 1 97.62 88 GLY A O 1
ATOM 721 N N . LYS A 1 89 ? -13.844 -11.305 -11.227 1 98.25 89 LYS A N 1
ATOM 722 C CA . LYS A 1 89 ? -12.961 -12.328 -10.672 1 98.25 89 LYS A CA 1
ATOM 723 C C . LYS A 1 89 ? -13.453 -12.805 -9.312 1 98.25 89 LYS A C 1
ATOM 725 O O . LYS A 1 89 ? -13.539 -14.008 -9.062 1 98.25 89 LYS A O 1
ATOM 730 N N . PHE A 1 90 ? -13.766 -11.875 -8.5 1 98.5 90 PHE A N 1
ATOM 731 C CA . PHE A 1 90 ? -14.266 -12.195 -7.164 1 98.5 90 PHE A CA 1
ATOM 732 C C . PHE A 1 90 ? -15.508 -13.07 -7.242 1 98.5 90 PHE A C 1
ATOM 734 O O . PHE A 1 90 ? -15.602 -14.094 -6.555 1 98.5 90 PHE A O 1
ATOM 741 N N . SER A 1 91 ? -16.422 -12.648 -8.086 1 98.31 91 SER A N 1
ATOM 742 C CA . SER A 1 91 ? -17.672 -13.383 -8.25 1 98.31 91 SER A CA 1
ATOM 743 C C . SER A 1 91 ? -17.406 -14.805 -8.734 1 98.31 91 SER A C 1
ATOM 745 O O . SER A 1 91 ? -18.047 -15.758 -8.273 1 98.31 91 SER A O 1
ATOM 747 N N . ALA A 1 92 ? -16.5 -14.922 -9.641 1 98.44 92 ALA A N 1
ATOM 748 C CA . ALA A 1 92 ? -16.156 -16.234 -10.18 1 98.44 92 ALA A CA 1
ATOM 749 C C . ALA A 1 92 ? -15.586 -17.141 -9.086 1 98.44 92 ALA A C 1
ATOM 751 O O . ALA A 1 92 ? -15.977 -18.297 -8.953 1 98.44 92 ALA A O 1
ATOM 752 N N . PHE A 1 93 ? -14.641 -16.625 -8.297 1 98.69 93 PHE A N 1
ATOM 753 C CA . PHE A 1 93 ? -14.016 -17.391 -7.227 1 98.69 93 PHE A CA 1
ATOM 754 C C . PHE A 1 93 ? -15.047 -17.781 -6.172 1 98.69 93 PHE A C 1
ATOM 756 O O . PHE A 1 93 ? -15.047 -18.922 -5.691 1 98.69 93 PHE A O 1
ATOM 763 N N . SER A 1 94 ? -15.93 -16.844 -5.867 1 98.56 94 SER A N 1
ATOM 764 C CA . SER A 1 94 ? -16.969 -17.094 -4.883 1 98.56 94 SER A CA 1
ATOM 765 C C . SER A 1 94 ? -17.906 -18.203 -5.348 1 98.56 94 SER A C 1
ATOM 767 O O . SER A 1 94 ? -18.328 -19.047 -4.551 1 98.56 94 SER A O 1
ATOM 769 N N . LYS A 1 95 ? -18.219 -18.141 -6.609 1 98.38 95 LYS A N 1
ATOM 770 C CA . LYS A 1 95 ? -19.078 -19.172 -7.164 1 98.38 95 LYS A CA 1
ATOM 771 C C . LYS A 1 95 ? -18.453 -20.562 -7.027 1 98.38 95 LYS A C 1
ATOM 773 O O . LYS A 1 95 ? -19.125 -21.516 -6.672 1 98.38 95 LYS A O 1
ATOM 778 N N . ILE A 1 96 ? -17.203 -20.688 -7.297 1 98.5 96 ILE A N 1
ATOM 779 C CA . ILE A 1 96 ? -16.516 -21.984 -7.207 1 98.5 96 ILE A CA 1
ATOM 780 C C . ILE A 1 96 ? -16.422 -22.406 -5.746 1 98.5 96 ILE A C 1
ATOM 782 O O . ILE A 1 96 ? -16.562 -23.594 -5.434 1 98.5 96 ILE A O 1
ATOM 786 N N . LYS A 1 97 ? -16.156 -21.5 -4.867 1 97.88 97 LYS A N 1
ATOM 787 C CA . LYS A 1 97 ? -16.109 -21.797 -3.438 1 97.88 97 LYS A CA 1
ATOM 788 C C . LYS A 1 97 ? -17.422 -22.406 -2.959 1 97.88 97 LYS A C 1
ATOM 790 O O . LYS A 1 97 ? -17.438 -23.281 -2.096 1 97.88 97 LYS A O 1
ATOM 795 N N . GLN A 1 98 ? -18.516 -21.891 -3.496 1 97.38 98 GLN A N 1
ATOM 796 C CA . GLN A 1 98 ? -19.828 -22.438 -3.129 1 97.38 98 GLN A CA 1
ATOM 797 C C . GLN A 1 98 ? -19.938 -23.906 -3.516 1 97.38 98 GLN A C 1
ATOM 799 O O . GLN A 1 98 ? -20.625 -24.688 -2.842 1 97.38 98 GLN A O 1
ATOM 804 N N . ILE A 1 99 ? -19.281 -24.25 -4.574 1 97.25 99 ILE A N 1
ATOM 805 C CA . ILE A 1 99 ? -19.297 -25.625 -5.043 1 97.25 99 ILE A CA 1
ATOM 806 C C . ILE A 1 99 ? -18.328 -26.453 -4.211 1 97.25 99 ILE A C 1
ATOM 808 O O . ILE A 1 99 ? -18.625 -27.594 -3.832 1 97.25 99 ILE A O 1
ATOM 812 N N . ASN A 1 100 ? -17.188 -25.906 -3.912 1 96.62 100 ASN A N 1
ATOM 813 C CA . ASN A 1 100 ? -16.141 -26.578 -3.137 1 96.62 100 ASN A CA 1
ATOM 814 C C . ASN A 1 100 ? -15.508 -25.625 -2.117 1 96.62 100 ASN A C 1
ATOM 816 O O . ASN A 1 100 ? -14.711 -24.766 -2.477 1 96.62 100 ASN A O 1
ATOM 820 N N . PRO A 1 101 ? -15.805 -25.766 -0.891 1 94.69 101 PRO A N 1
ATOM 821 C CA . PRO A 1 101 ? -15.312 -24.859 0.153 1 94.69 101 PRO A CA 1
ATOM 822 C C . PRO A 1 101 ? -13.797 -24.922 0.311 1 94.69 101 PRO A C 1
ATOM 824 O O . PRO A 1 101 ? -13.211 -24.047 0.967 1 94.69 101 PRO A O 1
ATOM 827 N N . GLY A 1 102 ? -13.18 -25.969 -0.278 1 94.25 102 GLY A N 1
ATOM 828 C CA . GLY A 1 102 ? -11.734 -26.078 -0.233 1 94.25 102 GLY A CA 1
ATOM 829 C C . GLY A 1 102 ? -11.031 -25.172 -1.235 1 94.25 102 GLY A C 1
ATOM 830 O O . GLY A 1 102 ? -9.805 -25.109 -1.264 1 94.25 102 GLY A O 1
ATOM 831 N N . THR A 1 103 ? -11.789 -24.375 -1.96 1 97.06 103 THR A N 1
ATOM 832 C CA . THR A 1 103 ? -11.25 -23.453 -2.959 1 97.06 103 THR A CA 1
ATOM 833 C C . THR A 1 103 ? -10.547 -22.281 -2.291 1 97.06 103 THR A C 1
ATOM 835 O O . THR A 1 103 ? -11.117 -21.625 -1.413 1 97.06 103 THR A O 1
ATOM 838 N N . LEU A 1 104 ? -9.32 -22.062 -2.682 1 97.94 104 LEU A N 1
ATOM 839 C CA . LEU A 1 104 ? -8.547 -20.922 -2.186 1 97.94 104 LEU A CA 1
ATOM 840 C C . LEU A 1 104 ? -8.156 -20 -3.328 1 97.94 104 LEU A C 1
ATOM 842 O O . LEU A 1 104 ? -7.68 -20.453 -4.371 1 97.94 104 LEU A O 1
ATOM 846 N N . PRO A 1 105 ? -8.367 -18.703 -3.162 1 98.56 105 PRO A N 1
ATOM 847 C CA . PRO A 1 105 ? -8.102 -17.75 -4.242 1 98.56 105 PRO A CA 1
ATOM 848 C C . PRO A 1 105 ? -6.648 -17.297 -4.285 1 98.56 105 PRO A C 1
ATOM 850 O O . PRO A 1 105 ? -5.98 -17.25 -3.25 1 98.56 105 PRO A O 1
ATOM 853 N N . VAL A 1 106 ? -6.199 -16.969 -5.426 1 98.69 106 VAL A N 1
ATOM 854 C CA . VAL A 1 106 ? -4.91 -16.312 -5.641 1 98.69 106 VAL A CA 1
ATOM 855 C C . VAL A 1 106 ? -5.133 -14.867 -6.078 1 98.69 106 VAL A C 1
ATOM 857 O O . VAL A 1 106 ? -5.922 -14.602 -6.992 1 98.69 106 VAL A O 1
ATOM 860 N N . VAL A 1 107 ? -4.527 -14.008 -5.395 1 98.44 107 VAL A N 1
ATOM 861 C CA . VAL A 1 107 ? -4.488 -12.625 -5.848 1 98.44 107 VAL A CA 1
ATOM 862 C C . VAL A 1 107 ? -3.527 -12.492 -7.027 1 98.44 107 VAL A C 1
ATOM 864 O O . VAL A 1 107 ? -2.336 -12.234 -6.844 1 98.44 107 VAL A O 1
ATOM 867 N N . GLY A 1 108 ? -4.109 -12.703 -8.164 1 95.62 108 GLY A N 1
ATOM 868 C CA . GLY A 1 108 ? -3.359 -12.508 -9.398 1 95.62 108 GLY A CA 1
ATOM 869 C C . GLY A 1 108 ? -3.545 -11.125 -9.992 1 95.62 108 GLY A C 1
ATOM 870 O O . GLY A 1 108 ? -4.66 -10.602 -10.039 1 95.62 108 GLY A O 1
ATOM 871 N N . PHE A 1 109 ? -2.465 -10.5 -10.391 1 95.88 109 PHE A N 1
ATOM 872 C CA . PHE A 1 109 ? -2.49 -9.172 -10.977 1 95.88 109 PHE A CA 1
ATOM 873 C C . PHE A 1 109 ? -1.33 -8.984 -11.953 1 95.88 109 PHE A C 1
ATOM 875 O O . PHE A 1 109 ? -0.411 -9.805 -11.992 1 95.88 109 PHE A O 1
ATOM 882 N N . SER A 1 110 ? -1.458 -7.965 -12.789 1 93.88 110 SER A N 1
ATOM 883 C CA . SER A 1 110 ? -0.389 -7.602 -13.711 1 93.88 110 SER A CA 1
ATOM 884 C C . SER A 1 110 ? 0.312 -6.32 -13.273 1 93.88 110 SER A C 1
ATOM 886 O O . SER A 1 110 ? -0.22 -5.566 -12.453 1 93.88 110 SER A O 1
ATOM 888 N N . SER A 1 111 ? 1.474 -6.07 -13.828 1 93.94 111 SER A N 1
ATOM 889 C CA . SER A 1 111 ? 2.285 -4.922 -13.445 1 93.94 111 SER A CA 1
ATOM 890 C C . SER A 1 111 ? 1.595 -3.611 -13.812 1 93.94 111 SER A C 1
ATOM 892 O O . SER A 1 111 ? 1.919 -2.557 -13.258 1 93.94 111 SER A O 1
ATOM 894 N N . GLY A 1 112 ? 0.661 -3.697 -14.734 1 93.25 112 GLY A N 1
ATOM 895 C CA . GLY A 1 112 ? -0.035 -2.496 -15.172 1 93.25 112 GLY A CA 1
ATOM 896 C C . GLY A 1 112 ? -1.29 -2.211 -14.367 1 93.25 112 GLY A C 1
ATOM 897 O O . GLY A 1 112 ? -1.896 -1.146 -14.516 1 93.25 112 GLY A O 1
ATOM 898 N N . ASP A 1 113 ? -1.722 -3.123 -13.547 1 96 113 ASP A N 1
ATOM 899 C CA . ASP A 1 113 ? -2.928 -2.924 -12.75 1 96 113 ASP A CA 1
ATOM 900 C C . ASP A 1 113 ? -2.713 -1.848 -11.695 1 96 113 ASP A C 1
ATOM 902 O O . ASP A 1 113 ? -1.633 -1.752 -11.109 1 96 113 ASP A O 1
ATOM 906 N N . LYS A 1 114 ? -3.725 -1.04 -11.453 1 95.69 114 LYS A N 1
ATOM 907 C CA . LYS A 1 114 ? -3.65 -0.079 -10.359 1 95.69 114 LYS A CA 1
ATOM 908 C C . LYS A 1 114 ? -3.576 -0.79 -9.008 1 95.69 114 LYS A C 1
ATOM 910 O O . LYS A 1 114 ? -4.422 -1.629 -8.695 1 95.69 114 LYS A O 1
ATOM 915 N N . PRO A 1 115 ? -2.605 -0.414 -8.227 1 96.5 115 PRO A N 1
ATOM 916 C CA . PRO A 1 115 ? -2.441 -1.089 -6.938 1 96.5 115 PRO A CA 1
ATOM 917 C C . PRO A 1 115 ? -3.713 -1.059 -6.09 1 96.5 115 PRO A C 1
ATOM 919 O O . PRO A 1 115 ? -4.027 -2.037 -5.406 1 96.5 115 PRO A O 1
ATOM 922 N N . ARG A 1 116 ? -4.469 -0.001 -6.109 1 97.12 116 ARG A N 1
ATOM 923 C CA . ARG A 1 116 ? -5.68 0.107 -5.305 1 97.12 116 ARG A CA 1
ATOM 924 C C . ARG A 1 116 ? -6.676 -0.991 -5.668 1 97.12 116 ARG A C 1
ATOM 926 O O . ARG A 1 116 ? -7.273 -1.608 -4.785 1 97.12 116 ARG A O 1
ATOM 933 N N . ASN A 1 117 ? -6.871 -1.22 -6.973 1 97.69 117 ASN A N 1
ATOM 934 C CA . ASN A 1 117 ? -7.781 -2.275 -7.398 1 97.69 117 ASN A CA 1
ATOM 935 C C . ASN A 1 117 ? -7.359 -3.637 -6.852 1 97.69 117 ASN A C 1
ATOM 937 O O . ASN A 1 117 ? -8.195 -4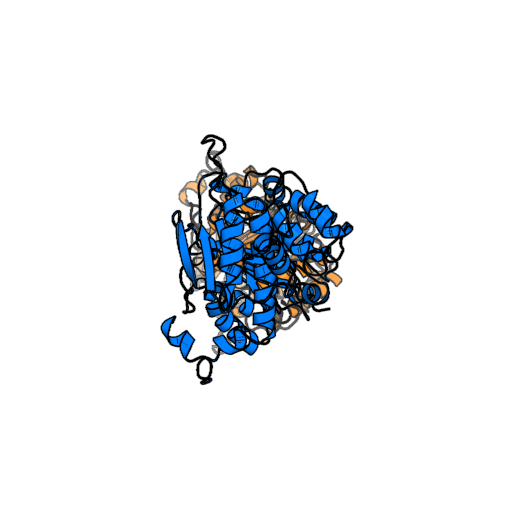.406 -6.375 1 97.69 117 ASN A O 1
ATOM 941 N N . VAL A 1 118 ? -6.094 -3.9 -6.902 1 98.38 118 VAL A N 1
ATOM 942 C CA . VAL A 1 118 ? -5.551 -5.18 -6.457 1 98.38 118 VAL A CA 1
ATOM 943 C C . VAL A 1 118 ? -5.723 -5.316 -4.945 1 98.38 118 VAL A C 1
ATOM 945 O O . VAL A 1 118 ? -6.152 -6.363 -4.453 1 98.38 118 VAL A O 1
ATOM 948 N N . VAL A 1 119 ? -5.387 -4.25 -4.203 1 98.5 119 VAL A N 1
ATOM 949 C CA . VAL A 1 119 ? -5.473 -4.266 -2.746 1 98.5 119 VAL A CA 1
ATOM 950 C C . VAL A 1 119 ? -6.922 -4.477 -2.314 1 98.5 119 VAL A C 1
ATOM 952 O O . VAL A 1 119 ? -7.203 -5.316 -1.457 1 98.5 119 VAL A O 1
ATOM 955 N N . GLN A 1 120 ? -7.828 -3.701 -2.9 1 97.94 120 GLN A N 1
ATOM 956 C CA . GLN A 1 120 ? -9.242 -3.828 -2.553 1 97.94 120 GLN A CA 1
ATOM 957 C C . GLN A 1 120 ? -9.773 -5.215 -2.9 1 97.94 120 GLN A C 1
ATOM 959 O O . GLN A 1 120 ? -10.562 -5.789 -2.148 1 97.94 120 GLN A O 1
ATOM 964 N N . PHE A 1 121 ? -9.367 -5.777 -4.023 1 98.25 121 PHE A N 1
ATOM 965 C CA . PHE A 1 121 ? -9.711 -7.141 -4.406 1 98.25 121 PHE A CA 1
ATOM 966 C C . PHE A 1 121 ? -9.227 -8.133 -3.359 1 98.25 121 PHE A C 1
ATOM 968 O O . PHE A 1 121 ? -9.992 -8.977 -2.893 1 98.25 121 PHE A O 1
ATOM 975 N N . ALA A 1 122 ? -7.941 -8.008 -2.957 1 98.62 122 ALA A N 1
ATOM 976 C CA . ALA A 1 122 ? -7.352 -8.906 -1.968 1 98.62 122 ALA A CA 1
ATOM 977 C C . ALA A 1 122 ? -8.117 -8.844 -0.648 1 98.62 122 ALA A C 1
ATOM 979 O O . ALA A 1 122 ? -8.422 -9.883 -0.057 1 98.62 122 ALA A O 1
ATOM 980 N N . LEU A 1 123 ? -8.398 -7.637 -0.186 1 98.12 123 LEU A N 1
ATOM 981 C CA . LEU A 1 123 ? -9.102 -7.465 1.081 1 98.12 123 LEU A CA 1
ATOM 982 C C . LEU A 1 123 ? -10.469 -8.141 1.04 1 98.12 123 LEU A C 1
ATOM 984 O O . LEU A 1 123 ? -10.906 -8.727 2.031 1 98.12 123 LEU A O 1
ATOM 988 N N . ARG A 1 124 ? -11.18 -8.055 -0.084 1 97.81 124 ARG A N 1
ATOM 989 C CA . ARG A 1 124 ? -12.453 -8.734 -0.244 1 97.81 124 ARG A CA 1
ATOM 990 C C . ARG A 1 124 ? -12.281 -10.25 -0.144 1 97.81 124 ARG A C 1
ATOM 992 O O . ARG A 1 124 ? -13.109 -10.938 0.465 1 97.81 124 ARG A O 1
ATOM 999 N N . LEU A 1 125 ? -11.234 -10.781 -0.741 1 98.62 125 LEU A N 1
ATOM 1000 C CA . LEU A 1 125 ? -10.969 -12.211 -0.694 1 98.62 125 LEU A CA 1
ATOM 1001 C C . LEU A 1 125 ? -10.742 -12.68 0.741 1 98.62 125 LEU A C 1
ATOM 1003 O O . LEU A 1 125 ? -11.25 -13.727 1.145 1 98.62 125 LEU A O 1
ATOM 1007 N N . TYR A 1 126 ? -9.977 -11.914 1.51 1 97.88 126 TYR A N 1
ATOM 1008 C CA . TYR A 1 126 ? -9.672 -12.297 2.883 1 97.88 126 TYR A CA 1
ATOM 1009 C C . TYR A 1 126 ? -10.938 -12.367 3.725 1 97.88 126 TYR A C 1
ATOM 1011 O O . TYR A 1 126 ? -11.016 -13.133 4.688 1 97.88 126 TYR A O 1
ATOM 1019 N N . LYS A 1 127 ? -11.906 -11.57 3.361 1 97.38 127 LYS A N 1
ATOM 1020 C CA . LYS A 1 127 ? -13.172 -11.578 4.09 1 97.38 127 LYS A CA 1
ATOM 1021 C C . LYS A 1 127 ? -13.961 -12.852 3.793 1 97.38 127 LYS A C 1
ATOM 1023 O O . LYS A 1 127 ? -14.703 -13.336 4.645 1 97.38 127 LYS A O 1
ATOM 1028 N N . GLU A 1 128 ? -13.766 -13.414 2.666 1 97.56 128 GLU A N 1
ATOM 1029 C CA . GLU A 1 128 ? -14.641 -14.484 2.201 1 97.56 128 GLU A CA 1
ATOM 1030 C C . GLU A 1 128 ? -13.953 -15.844 2.314 1 97.56 128 GLU A C 1
ATOM 1032 O O . GLU A 1 128 ? -14.617 -16.859 2.521 1 97.56 128 GLU A O 1
ATOM 1037 N N . PHE A 1 129 ? -12.68 -15.961 2.158 1 97.56 129 PHE A N 1
ATOM 1038 C CA . PHE A 1 129 ? -11.984 -17.234 2.035 1 97.56 129 PHE A CA 1
ATOM 1039 C C . PHE A 1 129 ? -11.109 -17.5 3.254 1 97.56 129 PHE A C 1
ATOM 1041 O O . PHE A 1 129 ? -10.688 -16.562 3.934 1 97.56 129 PHE A O 1
ATOM 1048 N N . SER A 1 130 ? -10.852 -18.734 3.521 1 95.25 130 SER A N 1
ATOM 1049 C CA . SER A 1 130 ? -10.117 -19.141 4.715 1 95.25 130 SER A CA 1
ATOM 1050 C C . SER A 1 130 ? -8.625 -18.844 4.57 1 95.25 130 SER A C 1
ATOM 1052 O O . SER A 1 130 ? -7.922 -18.672 5.566 1 95.25 130 SER A O 1
ATOM 1054 N N . ALA A 1 131 ? -8.094 -18.781 3.381 1 96.62 131 ALA A N 1
ATOM 1055 C CA . ALA A 1 131 ? -6.711 -18.438 3.057 1 96.62 131 ALA A CA 1
ATOM 1056 C C . ALA A 1 131 ? -6.613 -17.797 1.676 1 96.62 131 ALA A C 1
ATOM 1058 O O . ALA A 1 131 ? -7.508 -17.953 0.843 1 96.62 131 ALA A O 1
ATOM 1059 N N . VAL A 1 132 ? -5.59 -17.031 1.506 1 98.12 132 VAL A N 1
ATOM 1060 C CA . VAL A 1 132 ? -5.391 -16.297 0.26 1 98.12 132 VAL A CA 1
ATOM 1061 C C . VAL A 1 132 ? -3.922 -16.375 -0.153 1 98.12 132 VAL A C 1
ATOM 1063 O O . VAL A 1 132 ? -3.029 -16.359 0.697 1 98.12 132 VAL A O 1
ATOM 1066 N N . ALA A 1 133 ? -3.676 -16.531 -1.423 1 98.44 133 ALA A N 1
ATOM 1067 C CA . ALA A 1 133 ? -2.305 -16.5 -1.925 1 98.44 133 ALA A CA 1
ATOM 1068 C C . ALA A 1 133 ? -2.053 -15.25 -2.752 1 98.44 133 ALA A C 1
ATOM 1070 O O . ALA A 1 133 ? -2.971 -14.719 -3.383 1 98.44 133 ALA A O 1
ATOM 1071 N N . ILE A 1 134 ? -0.897 -14.742 -2.701 1 98.5 134 ILE A N 1
ATOM 1072 C CA . ILE A 1 134 ? -0.433 -13.648 -3.541 1 98.5 134 ILE A CA 1
ATOM 1073 C C . ILE A 1 134 ? 0.686 -14.133 -4.457 1 98.5 134 ILE A C 1
ATOM 1075 O O . ILE A 1 134 ? 1.715 -14.625 -3.986 1 98.5 134 ILE A O 1
ATOM 1079 N N . ARG A 1 135 ? 0.501 -14 -5.719 1 98.19 135 ARG A N 1
ATOM 1080 C CA . ARG A 1 135 ? 1.469 -14.5 -6.691 1 98.19 135 ARG A CA 1
ATOM 1081 C C . ARG A 1 135 ? 2.352 -13.375 -7.211 1 98.19 135 ARG A C 1
ATOM 1083 O O . ARG A 1 135 ? 1.851 -12.336 -7.648 1 98.19 135 ARG A O 1
ATOM 1090 N N . ILE A 1 136 ? 3.629 -13.602 -7.145 1 97.31 136 ILE A N 1
ATOM 1091 C CA . ILE A 1 136 ? 4.598 -12.617 -7.605 1 97.31 136 ILE A CA 1
ATOM 1092 C C . ILE A 1 136 ? 5.48 -13.227 -8.695 1 97.31 136 ILE A C 1
ATOM 1094 O O . ILE A 1 136 ? 5.918 -14.375 -8.57 1 97.31 136 ILE A O 1
ATOM 1098 N N . GLU A 1 137 ? 5.73 -12.422 -9.719 1 95.38 137 GLU A N 1
ATOM 1099 C CA . GLU A 1 137 ? 6.539 -12.898 -10.836 1 95.38 137 GLU A CA 1
ATOM 1100 C C . GLU A 1 137 ? 7.23 -11.734 -11.547 1 95.38 137 GLU A C 1
ATOM 1102 O O . GLU A 1 137 ? 6.934 -10.57 -11.281 1 95.38 137 GLU A O 1
ATOM 1107 N N . GLY A 1 138 ? 8.203 -12.031 -12.359 1 92.12 138 GLY A N 1
ATOM 1108 C CA . GLY A 1 138 ? 8.766 -11.047 -13.266 1 92.12 138 GLY A CA 1
ATOM 1109 C C . GLY A 1 138 ? 10.242 -10.797 -13.023 1 92.12 138 GLY A C 1
ATOM 1110 O O . GLY A 1 138 ? 10.883 -11.508 -12.242 1 92.12 138 GLY A O 1
ATOM 1111 N N . SER A 1 139 ? 10.719 -9.945 -13.828 1 92.44 139 SER A N 1
ATOM 1112 C CA . SER A 1 139 ? 12.094 -9.469 -13.711 1 92.44 139 SER A CA 1
ATOM 1113 C C . SER A 1 139 ? 12.188 -7.984 -14.023 1 92.44 139 SER A C 1
ATOM 1115 O O . SER A 1 139 ? 11.234 -7.387 -14.531 1 92.44 139 SER A O 1
ATOM 1117 N N . GLY A 1 140 ? 13.281 -7.344 -13.57 1 93.75 140 GLY A N 1
ATOM 1118 C CA . GLY A 1 140 ? 13.516 -5.934 -13.852 1 93.75 140 GLY A CA 1
ATOM 1119 C C . GLY A 1 140 ? 12.406 -5.035 -13.328 1 93.75 140 GLY A C 1
ATOM 1120 O O . GLY A 1 140 ? 11.992 -5.16 -12.172 1 93.75 140 GLY A O 1
ATOM 1121 N N . ALA A 1 141 ? 11.961 -4.141 -14.203 1 93.69 141 ALA A N 1
ATOM 1122 C CA . ALA A 1 141 ? 10.977 -3.135 -13.82 1 93.69 141 ALA A CA 1
ATOM 1123 C C . ALA A 1 141 ? 9.625 -3.777 -13.508 1 93.69 141 ALA A C 1
ATOM 1125 O O . ALA A 1 141 ? 8.898 -3.312 -12.633 1 93.69 141 ALA A O 1
ATOM 1126 N N . VAL A 1 142 ? 9.312 -4.777 -14.273 1 95.31 142 VAL A N 1
ATOM 1127 C CA . VAL A 1 142 ? 8.047 -5.484 -14.078 1 95.31 142 VAL A CA 1
ATOM 1128 C C . VAL A 1 142 ? 8.008 -6.082 -12.672 1 95.31 142 VAL A C 1
ATOM 1130 O O . VAL A 1 142 ? 7.012 -5.953 -11.961 1 95.31 142 VAL A O 1
ATOM 1133 N N . LEU A 1 143 ? 9.125 -6.727 -12.281 1 96.94 143 LEU A N 1
ATOM 1134 C CA . LEU A 1 143 ? 9.195 -7.312 -10.945 1 96.94 143 LEU A CA 1
ATOM 1135 C C . LEU A 1 143 ? 9.078 -6.238 -9.875 1 96.94 143 LEU A C 1
ATOM 1137 O O . LEU A 1 143 ? 8.375 -6.426 -8.875 1 96.94 143 LEU A O 1
ATOM 1141 N N . GLU A 1 144 ? 9.758 -5.148 -10.078 1 95.75 144 GLU A N 1
ATOM 1142 C CA . GLU A 1 144 ? 9.703 -4.07 -9.094 1 95.75 144 GLU A CA 1
ATOM 1143 C C . GLU A 1 144 ? 8.273 -3.586 -8.875 1 95.75 144 GLU A C 1
ATOM 1145 O O . GLU A 1 144 ? 7.855 -3.359 -7.738 1 95.75 144 GLU A O 1
ATOM 1150 N N . ARG A 1 145 ? 7.523 -3.377 -9.938 1 95.81 145 ARG A N 1
ATOM 1151 C CA . ARG A 1 145 ? 6.133 -2.951 -9.844 1 95.81 145 ARG A CA 1
ATOM 1152 C C . ARG A 1 145 ? 5.281 -4.004 -9.148 1 95.81 145 ARG A C 1
ATOM 1154 O O . ARG A 1 145 ? 4.434 -3.676 -8.312 1 95.81 145 ARG A O 1
ATOM 1161 N N . ASN A 1 146 ? 5.535 -5.27 -9.484 1 97.31 146 ASN A N 1
ATOM 1162 C CA . ASN A 1 146 ? 4.777 -6.355 -8.867 1 97.31 146 ASN A CA 1
ATOM 1163 C C . ASN A 1 146 ? 5.07 -6.469 -7.375 1 97.31 146 ASN A C 1
ATOM 1165 O O . ASN A 1 146 ? 4.164 -6.727 -6.578 1 97.31 146 ASN A O 1
ATOM 1169 N N . LEU A 1 147 ? 6.355 -6.301 -7.043 1 97.5 147 LEU A N 1
ATOM 1170 C CA . LEU A 1 147 ? 6.727 -6.316 -5.629 1 97.5 147 LEU A CA 1
ATOM 1171 C C . LEU A 1 147 ? 6.047 -5.18 -4.879 1 97.5 147 LEU A C 1
ATOM 1173 O O . LEU A 1 147 ? 5.562 -5.367 -3.758 1 97.5 147 LEU A O 1
ATOM 1177 N N . ALA A 1 148 ? 5.984 -4.043 -5.508 1 95.81 148 ALA A N 1
ATOM 1178 C CA . ALA A 1 148 ? 5.336 -2.891 -4.891 1 95.81 148 ALA A CA 1
ATOM 1179 C C . ALA A 1 148 ? 3.855 -3.162 -4.641 1 95.81 148 ALA A C 1
ATOM 1181 O O . ALA A 1 148 ? 3.328 -2.838 -3.574 1 95.81 148 ALA A O 1
ATOM 1182 N N . THR A 1 149 ? 3.199 -3.74 -5.605 1 97.56 149 THR A N 1
ATOM 1183 C CA . THR A 1 149 ? 1.786 -4.078 -5.473 1 97.56 149 THR A CA 1
ATOM 1184 C C . THR A 1 149 ? 1.579 -5.125 -4.383 1 97.56 149 THR A C 1
ATOM 1186 O O . THR A 1 149 ? 0.662 -5.008 -3.568 1 97.56 149 THR A O 1
ATOM 1189 N N . ALA A 1 150 ? 2.439 -6.09 -4.355 1 98.12 150 ALA A N 1
ATOM 1190 C CA . ALA A 1 150 ? 2.361 -7.113 -3.314 1 98.12 150 ALA A CA 1
ATOM 1191 C C . ALA A 1 150 ? 2.543 -6.5 -1.928 1 98.12 150 ALA A C 1
ATOM 1193 O O . ALA A 1 150 ? 1.816 -6.84 -0.992 1 98.12 150 ALA A O 1
ATOM 1194 N N . ARG A 1 151 ? 3.521 -5.613 -1.79 1 97.19 151 ARG A N 1
ATOM 1195 C CA . ARG A 1 151 ? 3.727 -4.922 -0.522 1 97.19 151 ARG A CA 1
ATOM 1196 C C . ARG A 1 151 ? 2.482 -4.137 -0.119 1 97.19 151 ARG A C 1
ATOM 1198 O O . ARG A 1 151 ? 2.125 -4.094 1.061 1 97.19 151 ARG A O 1
ATOM 1205 N N . ALA A 1 152 ? 1.877 -3.488 -1.109 1 97.19 152 ALA A N 1
ATOM 1206 C CA . ALA A 1 152 ? 0.66 -2.73 -0.833 1 97.19 152 ALA A CA 1
ATOM 1207 C C . ALA A 1 152 ? -0.417 -3.625 -0.226 1 97.19 152 ALA A C 1
ATOM 1209 O O . ALA A 1 152 ? -1.09 -3.236 0.731 1 97.19 152 ALA A O 1
ATOM 1210 N N . VAL A 1 153 ? -0.568 -4.801 -0.76 1 98.19 153 VAL A N 1
ATOM 1211 C CA . VAL A 1 153 ? -1.535 -5.762 -0.237 1 98.19 153 VAL A CA 1
ATOM 1212 C C . VAL A 1 153 ? -1.138 -6.176 1.178 1 98.19 153 VAL A C 1
ATOM 1214 O O . VAL A 1 153 ? -1.956 -6.129 2.1 1 98.19 153 VAL A O 1
ATOM 1217 N N . LEU A 1 154 ? 0.129 -6.52 1.349 1 97.81 154 LEU A N 1
ATOM 1218 C CA . LEU A 1 154 ? 0.606 -7.055 2.617 1 97.81 154 LEU A CA 1
ATOM 1219 C C . LEU A 1 154 ? 0.568 -5.988 3.709 1 97.81 154 LEU A C 1
ATOM 1221 O O . LEU A 1 154 ? 0.397 -6.309 4.887 1 97.81 154 LEU A O 1
ATOM 1225 N N . ASN A 1 155 ? 0.709 -4.754 3.34 1 97.06 155 ASN A N 1
ATOM 1226 C CA . ASN A 1 155 ? 0.577 -3.652 4.289 1 97.06 155 ASN A CA 1
ATOM 1227 C C . ASN A 1 155 ? -0.866 -3.486 4.758 1 97.06 155 ASN A C 1
ATOM 1229 O O . ASN A 1 155 ? -1.111 -3.045 5.883 1 97.06 155 ASN A O 1
ATOM 1233 N N . ALA A 1 156 ? -1.791 -3.783 3.939 1 97.25 156 ALA A N 1
ATOM 1234 C CA . ALA A 1 156 ? -3.199 -3.469 4.164 1 97.25 156 ALA A CA 1
ATOM 1235 C C . ALA A 1 156 ? -3.887 -4.574 4.961 1 97.25 156 ALA A C 1
ATOM 1237 O O . ALA A 1 156 ? -4.871 -4.32 5.66 1 97.25 156 ALA A O 1
ATOM 1238 N N . VAL A 1 157 ? -3.387 -5.801 4.844 1 96.75 157 VAL A N 1
ATOM 1239 C CA . VAL A 1 157 ? -4.078 -6.926 5.461 1 96.75 157 VAL A CA 1
ATOM 1240 C C . VAL A 1 157 ? -3.75 -6.984 6.949 1 96.75 157 VAL A C 1
ATOM 1242 O O . VAL A 1 157 ? -2.662 -6.582 7.367 1 96.75 157 VAL A O 1
ATOM 1245 N N . SER A 1 158 ? -4.688 -7.523 7.77 1 94.69 158 SER A N 1
ATOM 1246 C CA . SER A 1 158 ? -4.492 -7.637 9.211 1 94.69 158 SER A CA 1
ATOM 1247 C C . SER A 1 158 ? -3.434 -8.688 9.547 1 94.69 158 SER A C 1
ATOM 1249 O O . SER A 1 158 ? -3.021 -9.461 8.672 1 94.69 158 SER A O 1
ATOM 1251 N N . ASP A 1 159 ? -3.041 -8.703 10.805 1 92.31 159 ASP A N 1
ATOM 1252 C CA . ASP A 1 159 ? -2.084 -9.711 11.25 1 92.31 159 ASP A CA 1
ATOM 1253 C C . ASP A 1 159 ? -2.67 -11.117 11.141 1 92.31 159 ASP A C 1
ATOM 1255 O O . ASP A 1 159 ? -1.966 -12.062 10.781 1 92.31 159 ASP A O 1
ATOM 1259 N N . GLU A 1 160 ? -3.963 -11.219 11.461 1 94.12 160 GLU A N 1
ATOM 1260 C CA . GLU A 1 160 ? -4.648 -12.508 11.32 1 94.12 160 GLU A CA 1
ATOM 1261 C C . GLU A 1 160 ? -4.66 -12.977 9.875 1 94.12 160 GLU A C 1
ATOM 1263 O O . GLU A 1 160 ? -4.434 -14.156 9.594 1 94.12 160 GLU A O 1
ATOM 1268 N N . ASP A 1 161 ? -4.887 -12.039 8.977 1 95.31 161 ASP A N 1
ATOM 1269 C CA . ASP A 1 161 ? -4.902 -12.359 7.555 1 95.31 161 ASP A CA 1
ATOM 1270 C C . ASP A 1 161 ? -3.504 -12.711 7.055 1 95.31 161 ASP A C 1
ATOM 1272 O O . ASP A 1 161 ? -3.348 -13.594 6.203 1 95.31 161 ASP A O 1
ATOM 1276 N N . LEU A 1 162 ? -2.52 -12.039 7.535 1 94.31 162 LEU A N 1
ATOM 1277 C CA . LEU A 1 162 ? -1.139 -12.328 7.164 1 94.31 162 LEU A CA 1
ATOM 1278 C C . LEU A 1 162 ? -0.771 -13.766 7.504 1 94.31 162 LEU A C 1
ATOM 1280 O O . LEU A 1 162 ? -0.084 -14.438 6.73 1 94.31 162 LEU A O 1
ATOM 1284 N N . ALA A 1 163 ? -1.277 -14.305 8.609 1 92.69 163 ALA A N 1
ATOM 1285 C CA . ALA A 1 163 ? -0.977 -15.656 9.078 1 92.69 163 ALA A CA 1
ATOM 1286 C C . ALA A 1 163 ? -1.554 -16.703 8.133 1 92.69 163 ALA A C 1
ATOM 1288 O O . ALA A 1 163 ? -1.117 -17.859 8.141 1 92.69 163 ALA A O 1
ATOM 1289 N N . ARG A 1 164 ? -2.557 -16.328 7.379 1 95 164 ARG A N 1
ATOM 1290 C CA . ARG A 1 164 ? -3.178 -17.266 6.453 1 95 164 ARG A CA 1
ATOM 1291 C C . ARG A 1 164 ? -2.887 -16.875 5.004 1 95 164 ARG A C 1
ATOM 1293 O O . ARG A 1 164 ? -3.676 -17.172 4.105 1 95 164 ARG A O 1
ATOM 1300 N N . THR A 1 165 ? -1.837 -16.109 4.844 1 96.88 165 THR A N 1
ATOM 1301 C CA . THR A 1 165 ? -1.384 -15.703 3.52 1 96.88 165 THR A CA 1
ATOM 1302 C C . THR A 1 165 ? -0.274 -16.625 3.02 1 96.88 165 THR A C 1
ATOM 1304 O O . THR A 1 165 ? 0.638 -16.969 3.771 1 96.88 165 THR A O 1
ATOM 1307 N N . THR A 1 166 ? -0.364 -17.094 1.81 1 97.38 166 THR A N 1
ATOM 1308 C CA . THR A 1 166 ? 0.691 -17.812 1.11 1 97.38 166 THR A CA 1
ATOM 1309 C C . THR A 1 166 ? 1.271 -16.969 -0.02 1 97.38 166 THR A C 1
ATOM 1311 O O . THR A 1 166 ? 0.529 -16.328 -0.771 1 97.38 166 THR A O 1
ATOM 1314 N N . ILE A 1 167 ? 2.559 -16.875 -0.095 1 97.94 167 ILE A N 1
ATOM 1315 C CA . ILE A 1 167 ? 3.193 -16.188 -1.211 1 97.94 167 ILE A CA 1
ATOM 1316 C C . ILE A 1 167 ? 3.623 -17.203 -2.27 1 97.94 167 ILE A C 1
ATOM 1318 O O . ILE A 1 167 ? 4.262 -18.219 -1.95 1 97.94 167 ILE A O 1
ATOM 1322 N N . ILE A 1 168 ? 3.225 -16.953 -3.457 1 98.31 168 ILE A N 1
ATOM 1323 C CA . ILE A 1 168 ? 3.664 -17.781 -4.578 1 98.31 168 ILE A CA 1
ATOM 1324 C C . ILE A 1 168 ? 4.789 -17.078 -5.328 1 98.31 168 ILE A C 1
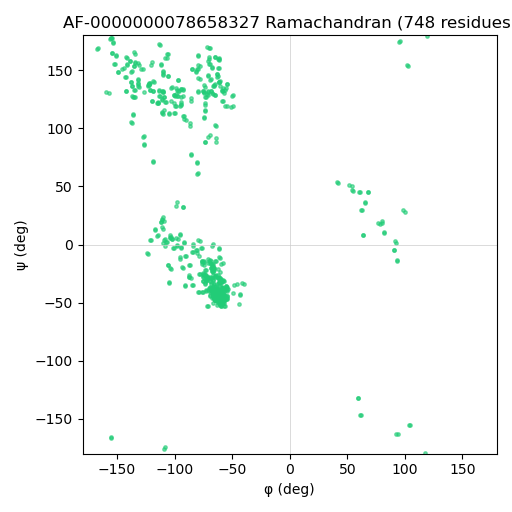ATOM 1326 O O . ILE A 1 168 ? 4.582 -16 -5.906 1 98.31 168 ILE A O 1
ATOM 1330 N N . LEU A 1 169 ? 5.977 -17.625 -5.281 1 97.88 169 LEU A N 1
ATOM 1331 C CA . LEU A 1 169 ? 7.117 -17.141 -6.047 1 97.88 169 LEU A CA 1
ATOM 1332 C C . LEU A 1 169 ? 7.219 -17.859 -7.387 1 97.88 169 LEU A C 1
ATOM 1334 O O . LEU A 1 169 ? 7.578 -19.047 -7.438 1 97.88 169 LEU A O 1
ATOM 1338 N N . ASP A 1 170 ? 6.969 -17.172 -8.398 1 97.25 170 ASP A N 1
ATOM 1339 C CA . ASP A 1 170 ? 6.852 -17.781 -9.719 1 97.25 170 ASP A CA 1
ATOM 1340 C C . ASP A 1 170 ? 8.023 -17.391 -10.617 1 97.25 170 ASP A C 1
ATOM 1342 O O . ASP A 1 170 ? 8.125 -16.25 -11.062 1 97.25 170 ASP A O 1
ATOM 1346 N N . ALA A 1 171 ? 8.859 -18.359 -10.938 1 96.06 171 ALA A N 1
ATOM 1347 C CA . ALA A 1 171 ? 10.031 -18.141 -11.781 1 96.06 171 ALA A CA 1
ATOM 1348 C C . ALA A 1 171 ? 9.719 -18.453 -13.242 1 96.06 171 ALA A C 1
ATOM 1350 O O . ALA A 1 171 ? 10.586 -18.328 -14.109 1 96.06 171 ALA A O 1
ATOM 1351 N N . TRP A 1 172 ? 8.492 -18.906 -13.523 1 94.56 172 TRP A N 1
ATOM 1352 C CA . TRP A 1 172 ? 8.055 -19.172 -14.883 1 94.56 172 TRP A CA 1
ATOM 1353 C C . TRP A 1 172 ? 8.922 -20.25 -15.531 1 94.56 172 TRP A C 1
ATOM 1355 O O . TRP A 1 172 ? 9.258 -21.25 -14.891 1 94.56 172 TRP A O 1
ATOM 1365 N N . SER A 1 173 ? 9.109 -20.109 -16.859 1 93.69 173 SER A N 1
ATOM 1366 C CA . SER A 1 173 ? 9.977 -21.047 -17.547 1 93.69 173 SER A CA 1
ATOM 1367 C C . SER A 1 173 ? 11.445 -20.703 -17.344 1 93.69 173 SER A C 1
ATOM 1369 O O . SER A 1 173 ? 11.844 -19.547 -17.5 1 93.69 173 SER A O 1
ATOM 1371 N N . ILE A 1 174 ? 12.227 -21.734 -16.984 1 93.62 174 ILE A N 1
ATOM 1372 C CA . ILE A 1 174 ? 13.648 -21.516 -16.75 1 93.62 174 ILE A CA 1
ATOM 1373 C C . ILE A 1 174 ? 14.469 -22.406 -17.656 1 93.62 174 ILE A C 1
ATOM 1375 O O . ILE A 1 174 ? 14.117 -23.562 -17.891 1 93.62 174 ILE A O 1
ATOM 1379 N N . SER A 1 175 ? 15.516 -21.844 -18.219 1 91.25 175 SER A N 1
ATOM 1380 C CA . SER A 1 175 ? 16.422 -22.609 -19.062 1 91.25 175 SER A CA 1
ATOM 1381 C C . SER A 1 175 ? 17.734 -22.906 -18.344 1 91.25 175 SER A C 1
ATOM 1383 O O . SER A 1 175 ? 18.516 -23.75 -18.781 1 91.25 175 SER A O 1
ATOM 1385 N N . GLN A 1 176 ? 17.969 -22.188 -17.344 1 93.25 176 GLN A N 1
ATOM 1386 C CA . GLN A 1 176 ? 19.078 -22.391 -16.422 1 93.25 176 GLN A CA 1
ATOM 1387 C C . GLN A 1 176 ? 18.656 -22.188 -14.977 1 93.25 176 GLN A C 1
ATOM 1389 O O . GLN A 1 176 ? 17.594 -21.609 -14.719 1 93.25 176 GLN A O 1
ATOM 1394 N N . ILE A 1 177 ? 19.406 -22.75 -14.109 1 93.31 177 ILE A N 1
ATOM 1395 C CA . ILE A 1 177 ? 19.109 -22.531 -12.695 1 93.31 177 ILE A CA 1
ATOM 1396 C C . ILE A 1 177 ? 19.141 -21.031 -12.383 1 93.31 177 ILE A C 1
ATOM 1398 O O . ILE A 1 177 ? 20.141 -20.359 -12.648 1 93.31 177 ILE A O 1
ATOM 1402 N N . PRO A 1 178 ? 18.062 -20.531 -11.852 1 93.81 178 PRO A N 1
ATOM 1403 C CA . PRO A 1 178 ? 18.031 -19.094 -11.562 1 93.81 178 PRO A CA 1
ATOM 1404 C C . PRO A 1 178 ? 19.078 -18.688 -10.523 1 93.81 178 PRO A C 1
ATOM 1406 O O . PRO A 1 178 ? 19.375 -19.453 -9.602 1 93.81 178 PRO A O 1
ATOM 1409 N N . SER A 1 179 ? 19.547 -17.484 -10.734 1 91.81 179 SER A N 1
ATOM 1410 C CA . SER A 1 179 ? 20.531 -16.953 -9.797 1 91.81 179 SER A CA 1
ATOM 1411 C C . SER A 1 179 ? 19.922 -16.75 -8.414 1 91.81 179 SER A C 1
ATOM 1413 O O . SER A 1 179 ? 18.781 -16.297 -8.297 1 91.81 179 SER A O 1
ATOM 1415 N N . MET A 1 180 ? 20.719 -17.141 -7.387 1 88.38 180 MET A N 1
ATOM 1416 C CA . MET A 1 180 ? 20.297 -16.938 -6.004 1 88.38 180 MET A CA 1
ATOM 1417 C C . MET A 1 180 ? 21.172 -15.883 -5.324 1 88.38 180 MET A C 1
ATOM 1419 O O . MET A 1 180 ? 21.219 -15.805 -4.094 1 88.38 180 MET A O 1
ATOM 1423 N N . GLN A 1 181 ? 21.812 -15.102 -6.117 1 90.19 181 GLN A N 1
ATOM 1424 C CA . GLN A 1 181 ? 22.688 -14.07 -5.574 1 90.19 181 GLN A CA 1
ATOM 1425 C C . GLN A 1 181 ? 21.875 -12.852 -5.117 1 90.19 181 GLN A C 1
ATOM 1427 O O . GLN A 1 181 ? 20.719 -12.68 -5.512 1 90.19 181 GLN A O 1
ATOM 1432 N N . GLU A 1 182 ? 22.594 -12.102 -4.312 1 89.56 182 GLU A N 1
ATOM 1433 C CA . GLU A 1 182 ? 21.953 -10.883 -3.828 1 89.56 182 GLU A CA 1
ATOM 1434 C C . GLU A 1 182 ? 21.547 -9.977 -4.988 1 89.56 182 GLU A C 1
ATOM 1436 O O . GLU A 1 182 ? 22.328 -9.773 -5.926 1 89.56 182 GLU A O 1
ATOM 1441 N N . GLY A 1 183 ? 20.375 -9.523 -4.926 1 90.44 183 GLY A N 1
ATOM 1442 C CA . GLY A 1 183 ? 19.906 -8.609 -5.957 1 90.44 183 GLY A CA 1
ATOM 1443 C C . GLY A 1 183 ? 19.188 -9.312 -7.09 1 90.44 183 GLY A C 1
ATOM 1444 O O . GLY A 1 183 ? 18.547 -8.656 -7.918 1 90.44 183 GLY A O 1
ATOM 1445 N N . SER A 1 184 ? 19.344 -10.641 -7.109 1 94.5 184 SER A N 1
ATOM 1446 C CA . SER A 1 184 ? 18.641 -11.375 -8.148 1 94.5 184 SER A CA 1
ATOM 1447 C C . SER A 1 184 ? 17.125 -11.273 -7.977 1 94.5 184 SER A C 1
ATOM 1449 O O . SER A 1 184 ? 16.656 -10.906 -6.902 1 94.5 184 SER A O 1
ATOM 1451 N N . SER A 1 185 ? 16.406 -11.57 -9.078 1 95.12 185 SER A N 1
ATOM 1452 C CA . SER A 1 185 ? 14.953 -11.523 -9.047 1 95.12 185 SER A CA 1
ATOM 1453 C C . SER A 1 185 ? 14.398 -12.438 -7.957 1 95.12 185 SER A C 1
ATOM 1455 O O . SER A 1 185 ? 13.516 -12.031 -7.191 1 95.12 185 SER A O 1
ATOM 1457 N N . LEU A 1 186 ? 14.93 -13.648 -7.836 1 95.25 186 LEU A N 1
ATOM 1458 C CA . LEU A 1 186 ? 14.438 -14.609 -6.855 1 95.25 186 LEU A CA 1
ATOM 1459 C C . LEU A 1 186 ? 14.711 -14.125 -5.434 1 95.25 186 LEU A C 1
ATOM 1461 O O . LEU A 1 186 ? 13.844 -14.242 -4.559 1 95.25 186 LEU A O 1
ATOM 1465 N N . GLN A 1 187 ? 15.852 -13.586 -5.207 1 94.75 187 GLN A N 1
ATOM 1466 C CA . GLN A 1 187 ? 16.172 -13.102 -3.869 1 94.75 187 GLN A CA 1
ATOM 1467 C C . GLN A 1 187 ? 15.305 -11.914 -3.486 1 94.75 187 GLN A C 1
ATOM 1469 O O . GLN A 1 187 ? 14.922 -11.766 -2.322 1 94.75 187 GLN A O 1
ATOM 1474 N N . LYS A 1 188 ? 15.062 -11.078 -4.473 1 95.75 188 LYS A N 1
ATOM 1475 C CA . LYS A 1 188 ? 14.156 -9.961 -4.211 1 95.75 188 LYS A CA 1
ATOM 1476 C C . LYS A 1 188 ? 12.781 -10.461 -3.775 1 95.75 188 LYS A C 1
ATOM 1478 O O . LYS A 1 188 ? 12.18 -9.922 -2.844 1 95.75 188 LYS A O 1
ATOM 1483 N N . MET A 1 189 ? 12.281 -11.477 -4.41 1 95.69 189 MET A N 1
ATOM 1484 C CA . MET A 1 189 ? 10.992 -12.055 -4.055 1 95.69 189 MET A CA 1
ATOM 1485 C C . MET A 1 189 ? 11.047 -12.703 -2.672 1 95.69 189 MET A C 1
ATOM 1487 O O . MET A 1 189 ? 10.133 -12.523 -1.864 1 95.69 189 MET A O 1
ATOM 1491 N N . LEU A 1 190 ? 12.148 -13.383 -2.398 1 94.81 190 LEU A N 1
ATOM 1492 C CA . LEU A 1 190 ? 12.305 -14.055 -1.114 1 94.81 190 LEU A CA 1
ATOM 1493 C C . LEU A 1 190 ? 12.367 -13.047 0.026 1 94.81 190 LEU A C 1
ATOM 1495 O O . LEU A 1 190 ? 11.867 -13.312 1.123 1 94.81 190 LEU A O 1
ATOM 1499 N N . ARG A 1 191 ? 12.938 -11.922 -0.272 1 93.38 191 ARG A N 1
ATOM 1500 C CA . ARG A 1 191 ? 13.047 -10.883 0.745 1 93.38 191 ARG A CA 1
ATOM 1501 C C . ARG A 1 191 ? 11.672 -10.406 1.188 1 93.38 191 ARG A C 1
ATOM 1503 O O . ARG A 1 191 ? 11.477 -10.047 2.352 1 93.38 191 ARG A O 1
ATOM 1510 N N . LEU A 1 192 ? 10.766 -10.344 0.259 1 92.75 192 LEU A N 1
ATOM 1511 C CA . LEU A 1 192 ? 9.398 -9.953 0.578 1 92.75 192 LEU A CA 1
ATOM 1512 C C . LEU A 1 192 ? 8.82 -10.844 1.676 1 92.75 192 LEU A C 1
ATOM 1514 O O . LEU A 1 192 ? 8.109 -10.367 2.561 1 92.75 192 LEU A O 1
ATOM 1518 N N . THR A 1 193 ? 9.117 -12.117 1.633 1 91.25 193 THR A N 1
ATOM 1519 C CA . THR A 1 193 ? 8.602 -13.07 2.615 1 91.25 193 THR A CA 1
ATOM 1520 C C . THR A 1 193 ? 9.188 -12.781 3.996 1 91.25 193 THR A C 1
ATOM 1522 O O . THR A 1 193 ? 8.523 -12.992 5.012 1 91.25 193 THR A O 1
ATOM 1525 N N . GLU A 1 194 ? 10.359 -12.273 4 1 90.88 194 GLU A N 1
ATOM 1526 C CA . GLU A 1 194 ? 11.031 -11.938 5.254 1 90.88 194 GLU A CA 1
ATOM 1527 C C . GLU A 1 194 ? 10.461 -10.648 5.848 1 90.88 194 GLU A C 1
ATOM 1529 O O . GLU A 1 194 ? 10.25 -10.562 7.059 1 90.88 194 GLU A O 1
ATOM 1534 N N . GLU A 1 195 ? 10.227 -9.75 4.973 1 92.38 195 GLU A N 1
ATOM 1535 C CA . GLU A 1 195 ? 9.758 -8.43 5.387 1 92.38 195 GLU A CA 1
ATOM 1536 C C . GLU A 1 195 ? 8.422 -8.531 6.125 1 92.38 195 GLU A C 1
ATOM 1538 O O . GLU A 1 195 ? 8.148 -7.738 7.031 1 92.38 195 GLU A O 1
ATOM 1543 N N . TYR A 1 196 ? 7.598 -9.5 5.828 1 94.25 196 TYR A N 1
ATOM 1544 C CA . TYR A 1 196 ? 6.242 -9.547 6.367 1 94.25 196 TYR A CA 1
ATOM 1545 C C . TYR A 1 196 ? 6.02 -10.82 7.172 1 94.25 196 TYR A C 1
ATOM 1547 O O . TYR A 1 196 ? 4.902 -11.102 7.613 1 94.25 196 TYR A O 1
ATOM 1555 N N . ASP A 1 197 ? 6.98 -11.633 7.363 1 88.69 197 ASP A N 1
ATOM 1556 C CA . ASP A 1 197 ? 6.949 -12.844 8.18 1 88.69 197 ASP A CA 1
ATOM 1557 C C . ASP A 1 197 ? 5.805 -13.766 7.75 1 88.69 197 ASP A C 1
ATOM 1559 O O . ASP A 1 197 ? 5.012 -14.203 8.586 1 88.69 197 ASP A O 1
ATOM 1563 N N . VAL A 1 198 ? 5.66 -13.984 6.484 1 90.88 198 VAL A N 1
ATOM 1564 C CA . VAL A 1 198 ? 4.629 -14.891 5.984 1 90.88 198 VAL A CA 1
ATOM 1565 C C . VAL A 1 198 ? 5.004 -16.328 6.32 1 90.88 198 VAL A C 1
ATOM 1567 O O . VAL A 1 198 ? 6.184 -16.703 6.301 1 90.88 198 VAL A O 1
ATOM 1570 N N . ALA A 1 199 ? 4.027 -17.172 6.598 1 87.56 199 ALA A N 1
ATOM 1571 C CA . ALA A 1 199 ? 4.285 -18.5 7.121 1 87.56 199 ALA A CA 1
ATOM 1572 C C . ALA A 1 199 ? 4.375 -19.531 5.988 1 87.56 199 ALA A C 1
ATOM 1574 O O . ALA A 1 199 ? 4.93 -20.609 6.168 1 87.56 199 ALA A O 1
ATOM 1575 N N . ASN A 1 200 ? 3.832 -19.219 4.852 1 94.75 200 ASN A N 1
ATOM 1576 C CA . ASN A 1 200 ? 3.73 -20.219 3.781 1 94.75 200 ASN A CA 1
ATOM 1577 C C . ASN A 1 200 ? 4.227 -19.656 2.451 1 94.75 200 ASN A C 1
ATOM 1579 O O . ASN A 1 200 ? 3.926 -18.5 2.107 1 94.75 200 ASN A O 1
ATOM 1583 N N . VAL A 1 201 ? 5 -20.469 1.756 1 97.44 201 VAL A N 1
ATOM 1584 C CA . VAL A 1 201 ? 5.496 -20.078 0.439 1 97.44 201 VAL A CA 1
ATOM 1585 C C . VAL A 1 201 ? 5.336 -21.25 -0.536 1 97.44 201 VAL A C 1
ATOM 1587 O O . VAL A 1 201 ? 5.613 -22.391 -0.19 1 97.44 201 VAL A O 1
ATOM 1590 N N . ILE A 1 202 ? 4.816 -20.969 -1.689 1 98.25 202 ILE A N 1
ATOM 1591 C CA . ILE A 1 202 ? 4.828 -21.891 -2.816 1 98.25 202 ILE A CA 1
ATOM 1592 C C . ILE A 1 202 ? 5.766 -21.375 -3.904 1 98.25 202 ILE A C 1
ATOM 1594 O O . ILE A 1 202 ? 5.723 -20.188 -4.25 1 98.25 202 ILE A O 1
ATOM 1598 N N . THR A 1 203 ? 6.645 -22.219 -4.41 1 98.25 203 THR A N 1
ATOM 1599 C CA . THR A 1 203 ? 7.504 -21.828 -5.527 1 98.25 203 THR A CA 1
ATOM 1600 C C . THR A 1 203 ? 7.035 -22.484 -6.82 1 98.25 203 THR A C 1
ATOM 1602 O O . THR A 1 203 ? 6.527 -23.609 -6.805 1 98.25 203 THR A O 1
ATOM 1605 N N . LEU A 1 204 ? 7.176 -21.766 -7.898 1 97.81 204 LEU A N 1
ATOM 1606 C CA . LEU A 1 204 ? 6.754 -22.281 -9.203 1 97.81 204 LEU A CA 1
ATOM 1607 C C . LEU A 1 204 ? 7.848 -22.078 -10.242 1 97.81 204 LEU A C 1
ATOM 1609 O O . LEU A 1 204 ? 8.508 -21.031 -10.266 1 97.81 204 LEU A O 1
ATOM 1613 N N . SER A 1 205 ? 8.039 -23.109 -11.07 1 96.94 205 SER A N 1
ATOM 1614 C CA . SER A 1 205 ? 8.828 -22.984 -12.281 1 96.94 205 SER A CA 1
ATOM 1615 C C . SER A 1 205 ? 8.633 -24.172 -13.203 1 96.94 205 SER A C 1
ATOM 1617 O O . SER A 1 205 ? 7.961 -25.141 -12.836 1 96.94 205 SER A O 1
ATOM 1619 N N . THR A 1 206 ? 9.102 -24.094 -14.383 1 94.75 206 THR A N 1
ATOM 1620 C CA . THR A 1 206 ? 9.219 -25.266 -15.25 1 94.75 206 THR A CA 1
ATOM 1621 C C . THR A 1 206 ? 10.492 -25.188 -16.078 1 94.75 206 THR A C 1
ATOM 1623 O O . THR A 1 206 ? 10.914 -24.094 -16.484 1 94.75 206 THR A O 1
ATOM 1626 N N . SER A 1 207 ? 11.07 -26.391 -16.266 1 91.31 207 SER A N 1
ATOM 1627 C CA . SER A 1 207 ? 12.172 -26.5 -17.203 1 91.31 207 SER A CA 1
ATOM 1628 C C . SER A 1 207 ? 11.789 -27.375 -18.391 1 91.31 207 SER A C 1
ATOM 1630 O O . SER A 1 207 ? 12.664 -27.875 -19.125 1 91.31 207 SER A O 1
ATOM 1632 N N . TRP A 1 208 ? 10.438 -27.734 -18.422 1 91.5 208 TRP A N 1
ATOM 1633 C CA . TRP A 1 208 ? 9.945 -28.391 -19.625 1 91.5 208 TRP A CA 1
ATOM 1634 C C . TRP A 1 208 ? 10.352 -27.609 -20.875 1 91.5 208 TRP A C 1
ATOM 1636 O O . TRP A 1 208 ? 10.109 -26.391 -20.953 1 91.5 208 TRP A O 1
ATOM 1646 N N . PRO A 1 209 ? 10.938 -28.25 -21.797 1 84.56 209 PRO A N 1
ATOM 1647 C CA . PRO A 1 209 ? 11.539 -27.531 -22.922 1 84.56 209 PRO A CA 1
ATOM 1648 C C . PRO A 1 209 ? 10.523 -26.734 -23.734 1 84.56 209 PRO A C 1
ATOM 1650 O O . PRO A 1 209 ? 9.375 -27.172 -23.891 1 84.56 209 PRO A O 1
ATOM 1653 N N . ASP A 1 210 ? 11 -25.719 -24.297 1 80.25 210 ASP A N 1
ATOM 1654 C CA . ASP A 1 210 ? 10.18 -24.875 -25.156 1 80.25 210 ASP A CA 1
ATOM 1655 C C . ASP A 1 210 ? 9.875 -25.562 -26.484 1 80.25 210 ASP A C 1
ATOM 1657 O O . ASP A 1 210 ? 8.758 -25.438 -27.016 1 80.25 210 ASP A O 1
ATOM 1661 N N . ASP A 1 211 ? 10.93 -26.219 -26.922 1 79.38 211 ASP A N 1
ATOM 1662 C CA . ASP A 1 211 ? 10.797 -26.844 -28.234 1 79.38 211 ASP A CA 1
ATOM 1663 C C . ASP A 1 211 ? 10.742 -28.359 -28.125 1 79.38 211 ASP A C 1
ATOM 1665 O O . ASP A 1 211 ? 11.328 -28.953 -27.203 1 79.38 211 ASP A O 1
ATOM 1669 N N . ARG A 1 212 ? 10.016 -28.938 -29.047 1 85.94 212 ARG A N 1
ATOM 1670 C CA . ARG A 1 212 ? 10 -30.391 -29.188 1 85.94 212 ARG A CA 1
ATOM 1671 C C . ARG A 1 212 ? 11.211 -30.875 -29.969 1 85.94 212 ARG A C 1
ATOM 1673 O O . ARG A 1 212 ? 11.766 -30.141 -30.781 1 85.94 212 ARG A O 1
ATOM 1680 N N . PRO A 1 213 ? 11.594 -32.031 -29.609 1 89 213 PRO A N 1
ATOM 1681 C CA . PRO A 1 213 ? 12.672 -32.594 -30.438 1 89 213 PRO A CA 1
ATOM 1682 C C . PRO A 1 213 ? 12.258 -32.781 -31.906 1 89 213 PRO A C 1
ATOM 1684 O O . PRO A 1 213 ? 11.062 -32.781 -32.219 1 89 213 PRO A O 1
ATOM 1687 N N . ASP A 1 214 ? 13.273 -32.875 -32.812 1 88.44 214 ASP A N 1
ATOM 1688 C CA . ASP A 1 214 ? 13.008 -33.156 -34.219 1 88.44 214 ASP A CA 1
ATOM 1689 C C . ASP A 1 214 ? 12.336 -34.5 -34.406 1 88.44 214 ASP A C 1
ATOM 1691 O O . ASP A 1 214 ? 12.406 -35.375 -33.531 1 88.44 214 ASP A O 1
ATOM 1695 N N . ARG A 1 215 ? 11.695 -34.562 -35.562 1 89.06 215 ARG A N 1
ATOM 1696 C CA . ARG A 1 215 ? 11.055 -35.812 -35.906 1 89.06 215 ARG A CA 1
ATOM 1697 C C . ARG A 1 215 ? 12.062 -36.969 -35.906 1 89.06 215 ARG A C 1
ATOM 1699 O O . ARG A 1 215 ? 13.141 -36.844 -36.469 1 89.06 215 ARG A O 1
ATOM 1706 N N . GLY A 1 216 ? 11.664 -37.969 -35.25 1 90.5 216 GLY A N 1
ATOM 1707 C CA . GLY A 1 216 ? 12.5 -39.156 -35.219 1 90.5 216 GLY A CA 1
ATOM 1708 C C . GLY A 1 216 ? 13.609 -39.062 -34.188 1 90.5 216 GLY A C 1
ATOM 1709 O O . GLY A 1 216 ? 14.492 -39.938 -34.156 1 90.5 216 GLY A O 1
ATOM 1710 N N . VAL A 1 217 ? 13.539 -38.125 -33.406 1 88.19 217 VAL A N 1
ATOM 1711 C CA . VAL A 1 217 ? 14.625 -37.906 -32.469 1 88.19 217 VAL A CA 1
ATOM 1712 C C . VAL A 1 217 ? 14.133 -38.156 -31.047 1 88.19 217 VAL A C 1
ATOM 1714 O O . VAL A 1 217 ? 13.023 -37.75 -30.688 1 88.19 217 VAL A O 1
ATOM 1717 N N . ASN A 1 218 ? 14.883 -38.906 -30.297 1 90.56 218 ASN A N 1
ATOM 1718 C CA . ASN A 1 218 ? 14.742 -39.031 -28.844 1 90.56 218 ASN A CA 1
ATOM 1719 C C . ASN A 1 218 ? 15.641 -38.031 -28.109 1 90.56 218 ASN A C 1
ATOM 1721 O O . ASN A 1 218 ? 16.781 -37.812 -28.531 1 90.56 218 ASN A O 1
ATOM 1725 N N . ALA A 1 219 ? 15.062 -37.375 -27.172 1 92.12 219 ALA A N 1
ATOM 1726 C CA . ALA A 1 219 ? 15.859 -36.406 -26.438 1 92.12 219 ALA A CA 1
ATOM 1727 C C . ALA A 1 219 ? 15.68 -36.562 -24.922 1 92.12 219 ALA A C 1
ATOM 1729 O O . ALA A 1 219 ? 14.617 -36.969 -24.469 1 92.12 219 ALA A O 1
ATOM 1730 N N . THR A 1 220 ? 16.719 -36.406 -24.203 1 92.19 220 THR A N 1
ATOM 1731 C CA . THR A 1 220 ? 16.672 -36.344 -22.734 1 92.19 220 THR A CA 1
ATOM 1732 C C . THR A 1 220 ? 17.094 -34.938 -22.266 1 92.19 220 THR A C 1
ATOM 1734 O O . THR A 1 220 ? 18.156 -34.469 -22.625 1 92.19 220 THR A O 1
ATOM 1737 N N . VAL A 1 221 ? 16.219 -34.281 -21.531 1 92.12 221 VAL A N 1
ATOM 1738 C CA . VAL A 1 221 ? 16.453 -32.938 -21.047 1 92.12 221 VAL A CA 1
ATOM 1739 C C . VAL A 1 221 ? 16.391 -32.906 -19.516 1 92.12 221 VAL A C 1
ATOM 1741 O O . VAL A 1 221 ? 15.461 -33.469 -18.922 1 92.12 221 VAL A O 1
ATOM 1744 N N . PRO A 1 222 ? 17.328 -32.281 -18.875 1 93.5 222 PRO A N 1
ATOM 1745 C CA . PRO A 1 222 ? 17.281 -32.219 -17.422 1 93.5 222 PRO A CA 1
ATOM 1746 C C . PRO A 1 222 ? 16.109 -31.422 -16.891 1 93.5 222 PRO A C 1
ATOM 1748 O O . PRO A 1 222 ? 15.734 -30.406 -17.484 1 93.5 222 PRO A O 1
ATOM 1751 N N . CYS A 1 223 ? 15.453 -31.906 -15.906 1 95.81 223 CYS A N 1
ATOM 1752 C CA . CYS A 1 223 ? 14.5 -31.141 -15.117 1 95.81 223 CYS A CA 1
ATOM 1753 C C . CYS A 1 223 ? 15.203 -30.406 -13.984 1 95.81 223 CYS A C 1
ATOM 1755 O O . CYS A 1 223 ? 15.508 -31 -12.945 1 95.81 223 CYS A O 1
ATOM 1757 N N . ILE A 1 224 ? 15.398 -29.078 -14.109 1 95.38 224 ILE A N 1
ATOM 1758 C CA . ILE A 1 224 ? 16.297 -28.375 -13.195 1 95.38 224 ILE A CA 1
ATOM 1759 C C . ILE A 1 224 ? 15.477 -27.594 -12.164 1 95.38 224 ILE A C 1
ATOM 1761 O O . ILE A 1 224 ? 16.047 -26.906 -11.305 1 95.38 224 ILE A O 1
ATOM 1765 N N . ASP A 1 225 ? 14.172 -27.719 -12.141 1 96.75 225 ASP A N 1
ATOM 1766 C CA . ASP A 1 225 ? 13.273 -26.984 -11.25 1 96.75 225 ASP A CA 1
ATOM 1767 C C . ASP A 1 225 ? 13.602 -27.266 -9.789 1 96.75 225 ASP A C 1
ATOM 1769 O O . ASP A 1 225 ? 13.711 -26.344 -8.984 1 96.75 225 ASP A O 1
ATOM 1773 N N . PRO A 1 226 ? 13.836 -28.547 -9.438 1 97.19 226 PRO A N 1
ATOM 1774 C CA . PRO A 1 226 ? 14.031 -28.859 -8.023 1 97.19 226 PRO A CA 1
ATOM 1775 C C . PRO A 1 226 ? 15.336 -28.281 -7.465 1 97.19 226 PRO A C 1
ATOM 1777 O O . PRO A 1 226 ? 15.461 -28.109 -6.25 1 97.19 226 PRO A O 1
ATOM 1780 N N . PHE A 1 227 ? 16.234 -27.906 -8.281 1 95.19 227 PHE A N 1
ATOM 1781 C CA . PHE A 1 227 ? 17.562 -27.516 -7.809 1 95.19 227 PHE A CA 1
ATOM 1782 C C . PHE A 1 227 ? 17.516 -26.172 -7.09 1 95.19 227 PHE A C 1
ATOM 1784 O O . PHE A 1 227 ? 17.922 -26.062 -5.934 1 95.19 227 PHE A O 1
ATOM 1791 N N . TRP A 1 228 ? 16.969 -25.188 -7.73 1 96 228 TRP A N 1
ATOM 1792 C CA . TRP A 1 228 ? 16.922 -23.891 -7.066 1 96 228 TRP A CA 1
ATOM 1793 C C . TRP A 1 228 ? 15.906 -23.906 -5.926 1 96 228 TRP A C 1
ATOM 1795 O O . TRP A 1 228 ? 16.062 -23.188 -4.938 1 96 228 TRP A O 1
ATOM 1805 N N . GLN A 1 229 ? 14.883 -24.734 -6.07 1 97.81 229 GLN A N 1
ATOM 1806 C CA . GLN A 1 229 ? 13.844 -24.766 -5.039 1 97.81 229 GLN A CA 1
ATOM 1807 C C . GLN A 1 229 ? 14.352 -25.484 -3.787 1 97.81 229 GLN A C 1
ATOM 1809 O O . GLN A 1 229 ? 13.867 -25.219 -2.682 1 97.81 229 GLN A O 1
ATOM 1814 N N . ALA A 1 230 ? 15.328 -26.391 -3.984 1 97 230 ALA A N 1
ATOM 1815 C CA . ALA A 1 230 ? 15.961 -27.016 -2.83 1 97 230 ALA A CA 1
ATOM 1816 C C . ALA A 1 230 ? 16.719 -25.984 -1.986 1 97 230 ALA A C 1
ATOM 1818 O O . ALA A 1 230 ? 16.641 -26.016 -0.755 1 97 230 ALA A O 1
ATOM 1819 N N . ILE A 1 231 ? 17.375 -25.125 -2.662 1 94.12 231 ILE A N 1
ATOM 1820 C CA . ILE A 1 231 ? 18.094 -24.062 -1.978 1 94.12 231 ILE A CA 1
ATOM 1821 C C . ILE A 1 231 ? 17.094 -23.172 -1.236 1 94.12 231 ILE A C 1
ATOM 1823 O O . ILE A 1 231 ? 17.312 -22.828 -0.067 1 94.12 231 ILE A O 1
ATOM 1827 N N . THR A 1 232 ? 16.062 -22.844 -1.909 1 95.5 232 THR A N 1
ATOM 1828 C CA . THR A 1 232 ? 15.016 -22.031 -1.319 1 95.5 232 THR A CA 1
ATOM 1829 C C . THR A 1 232 ? 14.391 -22.734 -0.12 1 95.5 232 THR A C 1
ATOM 1831 O O . THR A 1 232 ? 14.141 -22.109 0.915 1 95.5 232 THR A O 1
ATOM 1834 N N . HIS A 1 233 ? 14.148 -23.984 -0.287 1 96.44 233 HIS A N 1
ATOM 1835 C CA . HIS A 1 233 ? 13.586 -24.797 0.782 1 96.44 233 HIS A CA 1
ATOM 1836 C C . HIS A 1 233 ? 14.445 -24.734 2.039 1 96.44 233 HIS A C 1
ATOM 1838 O O . HIS A 1 233 ? 13.93 -24.562 3.145 1 96.44 233 HIS A O 1
ATOM 1844 N N . LYS A 1 234 ? 15.656 -24.844 1.867 1 94.38 234 LYS A N 1
ATOM 1845 C CA . LYS A 1 234 ? 16.594 -24.781 2.984 1 94.38 234 LYS A CA 1
ATOM 1846 C C . LYS A 1 234 ? 16.578 -23.406 3.648 1 94.38 234 LYS A C 1
ATOM 1848 O O . LYS A 1 234 ? 16.5 -23.297 4.875 1 94.38 234 LYS A O 1
ATOM 1853 N N . GLN A 1 235 ? 16.594 -22.406 2.809 1 92.69 235 GLN A N 1
ATOM 1854 C CA . GLN A 1 235 ? 16.594 -21.047 3.32 1 92.69 235 GLN A CA 1
ATOM 1855 C C . GLN A 1 235 ? 15.328 -20.75 4.121 1 92.69 235 GLN A C 1
ATOM 1857 O O . GLN A 1 235 ? 15.398 -20.188 5.211 1 92.69 235 GLN A O 1
ATOM 1862 N N . LEU A 1 236 ? 14.203 -21.156 3.609 1 94.81 236 LEU A N 1
ATOM 1863 C CA . LEU A 1 236 ? 12.922 -20.922 4.266 1 94.81 236 LEU A CA 1
ATOM 1864 C C . LEU A 1 236 ? 12.812 -21.75 5.547 1 94.81 236 LEU A C 1
ATOM 1866 O O . LEU A 1 236 ? 12.273 -21.266 6.551 1 94.81 236 LEU A O 1
ATOM 1870 N N . GLY A 1 237 ? 13.312 -22.953 5.461 1 92.56 237 GLY A N 1
ATOM 1871 C CA . GLY A 1 237 ? 13.297 -23.812 6.625 1 92.56 237 GLY A CA 1
ATOM 1872 C C . GLY A 1 237 ? 14.039 -23.234 7.816 1 92.56 237 GLY A C 1
ATOM 1873 O O . GLY A 1 237 ? 13.578 -23.344 8.953 1 92.56 237 GLY A O 1
ATOM 1874 N N . THR A 1 238 ? 15.109 -22.578 7.602 1 91.38 238 THR A N 1
ATOM 1875 C CA . THR A 1 238 ? 15.906 -21.969 8.664 1 91.38 238 THR A CA 1
ATOM 1876 C C . THR A 1 238 ? 15.133 -20.844 9.344 1 91.38 238 THR A C 1
ATOM 1878 O O . THR A 1 238 ? 15.391 -20.516 10.5 1 91.38 238 THR A O 1
ATOM 1881 N N . ARG A 1 239 ? 14.164 -20.328 8.617 1 89.88 239 ARG A N 1
ATOM 1882 C CA . ARG A 1 239 ? 13.391 -19.203 9.141 1 89.88 239 ARG A CA 1
ATOM 1883 C C . ARG A 1 239 ? 12.047 -19.688 9.688 1 89.88 239 ARG A C 1
ATOM 1885 O O . ARG A 1 239 ? 11.211 -18.875 10.094 1 89.88 239 ARG A O 1
ATOM 1892 N N . GLY A 1 240 ? 11.781 -20.953 9.555 1 89.62 240 GLY A N 1
ATOM 1893 C CA . GLY A 1 240 ? 10.523 -21.5 10.047 1 89.62 240 GLY A CA 1
ATOM 1894 C C . GLY A 1 240 ? 9.359 -21.25 9.109 1 89.62 240 GLY A C 1
ATOM 1895 O O . GLY A 1 240 ? 8.203 -21.219 9.539 1 89.62 240 GLY A O 1
ATOM 1896 N N . VAL A 1 241 ? 9.602 -20.984 7.871 1 92.75 241 VAL A N 1
ATOM 1897 C CA . VAL A 1 241 ? 8.586 -20.766 6.852 1 92.75 241 VAL A CA 1
ATOM 1898 C C . VAL A 1 241 ? 8.297 -22.062 6.117 1 92.75 241 VAL A C 1
ATOM 1900 O O . VAL A 1 241 ? 9.219 -22.75 5.684 1 92.75 241 VAL A O 1
ATOM 1903 N N . ALA A 1 242 ? 7.055 -22.438 6.047 1 94.62 242 ALA A N 1
ATOM 1904 C CA . ALA A 1 242 ? 6.664 -23.656 5.332 1 94.62 242 ALA A CA 1
ATOM 1905 C C . ALA A 1 242 ? 6.805 -23.469 3.822 1 94.62 242 ALA A C 1
ATOM 1907 O O . ALA A 1 242 ? 6.336 -22.469 3.268 1 94.62 242 ALA A O 1
ATOM 1908 N N . HIS A 1 243 ? 7.496 -24.406 3.213 1 96.75 243 HIS A N 1
ATOM 1909 C CA . HIS A 1 243 ? 7.707 -24.359 1.771 1 96.75 243 HIS A CA 1
ATOM 1910 C C . HIS A 1 243 ? 6.984 -25.5 1.072 1 96.75 243 HIS A C 1
ATOM 1912 O O . HIS A 1 243 ? 7.129 -26.656 1.468 1 96.75 243 HIS A O 1
ATOM 1918 N N . VAL A 1 244 ? 6.207 -25.172 0.078 1 98.12 244 VAL A N 1
ATOM 1919 C CA . VAL A 1 244 ? 5.59 -26.156 -0.807 1 98.12 244 VAL A CA 1
ATOM 1920 C C . VAL A 1 244 ? 6.207 -26.062 -2.199 1 98.12 244 VAL A C 1
ATOM 1922 O O . VAL A 1 244 ? 6.219 -24.984 -2.805 1 98.12 244 VAL A O 1
ATOM 1925 N N . TYR A 1 245 ? 6.727 -27.188 -2.693 1 98.44 245 TYR A N 1
ATOM 1926 C CA . TYR A 1 245 ? 7.242 -27.25 -4.055 1 98.44 245 TYR A CA 1
ATOM 1927 C C . TYR A 1 245 ? 6.113 -27.125 -5.07 1 98.44 245 TYR A C 1
ATOM 1929 O O . TYR A 1 245 ? 5.059 -27.75 -4.918 1 98.44 245 TYR A O 1
ATOM 1937 N N . GLY A 1 246 ? 6.324 -26.281 -6.031 1 98.56 246 GLY A N 1
ATOM 1938 C CA . GLY A 1 246 ? 5.375 -26.203 -7.129 1 98.56 246 GLY A CA 1
ATOM 1939 C C . GLY A 1 246 ? 6.043 -26.156 -8.492 1 98.56 246 GLY A C 1
ATOM 1940 O O . GLY A 1 246 ? 7.223 -25.812 -8.602 1 98.56 246 GLY A O 1
ATOM 1941 N N . ASP A 1 247 ? 5.352 -26.531 -9.5 1 97.94 247 ASP A N 1
ATOM 1942 C CA . ASP A 1 247 ? 5.805 -26.438 -10.883 1 97.94 247 ASP A CA 1
ATOM 1943 C C . ASP A 1 247 ? 4.625 -26.375 -11.852 1 97.94 247 ASP A C 1
ATOM 1945 O O . ASP A 1 247 ? 3.469 -26.438 -11.43 1 97.94 247 ASP A O 1
ATOM 1949 N N . TYR A 1 248 ? 4.84 -26.234 -13.164 1 96.19 248 TYR A N 1
ATOM 1950 C CA . TYR A 1 248 ? 3.793 -26.141 -14.172 1 96.19 248 TYR A CA 1
ATOM 1951 C C . TYR A 1 248 ? 3.473 -27.531 -14.742 1 96.19 248 TYR A C 1
ATOM 1953 O O . TYR A 1 248 ? 3.162 -27.656 -15.922 1 96.19 248 TYR A O 1
ATOM 1961 N N . ALA A 1 249 ? 3.57 -28.531 -14 1 92.06 249 ALA A N 1
ATOM 1962 C CA . ALA A 1 249 ? 3.168 -29.922 -14.242 1 92.06 249 ALA A CA 1
ATOM 1963 C C . ALA A 1 249 ? 3.514 -30.344 -15.672 1 92.06 249 ALA A C 1
ATOM 1965 O O . ALA A 1 249 ? 2.656 -30.844 -16.391 1 92.06 249 ALA A O 1
ATOM 1966 N N . ALA A 1 250 ? 4.672 -30.219 -16.125 1 89.75 250 ALA A N 1
ATOM 1967 C CA . ALA A 1 250 ? 5.195 -30.719 -17.406 1 89.75 250 ALA A CA 1
ATOM 1968 C C . ALA A 1 250 ? 4.73 -29.859 -18.562 1 89.75 250 ALA A C 1
ATOM 1970 O O . ALA A 1 250 ? 4.559 -30.344 -19.688 1 89.75 250 ALA A O 1
ATOM 1971 N N . THR A 1 251 ? 4.305 -28.688 -18.25 1 88.12 251 THR A N 1
ATOM 1972 C CA . THR A 1 251 ? 3.934 -27.734 -19.297 1 88.12 251 THR A CA 1
ATOM 1973 C C . THR A 1 251 ? 4.785 -26.469 -19.203 1 88.12 251 THR A C 1
ATOM 1975 O O . THR A 1 251 ? 5.352 -26.172 -18.156 1 88.12 251 THR A O 1
ATOM 1978 N N . ASN A 1 252 ? 4.867 -25.859 -20.375 1 87.25 252 ASN A N 1
ATOM 1979 C CA . ASN A 1 252 ? 5.574 -24.594 -20.453 1 87.25 252 ASN A CA 1
ATOM 1980 C C . ASN A 1 252 ? 4.609 -23.438 -20.672 1 87.25 252 ASN A C 1
ATOM 1982 O O . ASN A 1 252 ? 3.934 -23.375 -21.703 1 87.25 252 ASN A O 1
ATOM 1986 N N . PRO A 1 253 ? 4.543 -22.594 -19.734 1 84 253 PRO A N 1
ATOM 1987 C CA . PRO A 1 253 ? 3.59 -21.484 -19.844 1 84 253 PRO A CA 1
ATOM 1988 C C . PRO A 1 253 ? 3.939 -20.5 -20.953 1 84 253 PRO A C 1
ATOM 1990 O O . PRO A 1 253 ? 3.104 -19.688 -21.344 1 84 253 PRO A O 1
ATOM 1993 N N . MET A 1 254 ? 5.125 -20.5 -21.453 1 78.62 254 MET A N 1
ATOM 1994 C CA . MET A 1 254 ? 5.547 -19.562 -22.484 1 78.62 254 MET A CA 1
ATOM 1995 C C . MET A 1 254 ? 5.195 -20.078 -23.875 1 78.62 254 MET A C 1
ATOM 1997 O O . MET A 1 254 ? 5.145 -19.328 -24.844 1 78.62 254 MET A O 1
ATOM 2001 N N . ARG A 1 255 ? 5.145 -21.281 -24.062 1 70.62 255 ARG A N 1
ATOM 2002 C CA . ARG A 1 255 ? 4.945 -21.828 -25.406 1 70.62 255 ARG A CA 1
ATOM 2003 C C . ARG A 1 255 ? 3.77 -22.797 -25.438 1 70.62 255 ARG A C 1
ATOM 2005 O O . ARG A 1 255 ? 3.469 -23.438 -24.422 1 70.62 255 ARG A O 1
ATOM 2012 N N . ASP A 1 256 ? 2.844 -22.562 -26.5 1 54.06 256 ASP A N 1
ATOM 2013 C CA . ASP A 1 256 ? 1.702 -23.453 -26.703 1 54.06 256 ASP A CA 1
ATOM 2014 C C . ASP A 1 256 ? 2.16 -24.859 -27.062 1 54.06 256 ASP A C 1
ATOM 2016 O O . ASP A 1 256 ? 2.799 -25.062 -28.109 1 54.06 256 ASP A O 1
ATOM 2020 N N . LEU A 1 257 ? 2.367 -25.609 -26.219 1 49.44 257 LEU A N 1
ATOM 2021 C CA . LEU A 1 257 ? 2.725 -26.938 -26.719 1 49.44 257 LEU A CA 1
ATOM 2022 C C . LEU A 1 257 ? 1.731 -27.406 -27.766 1 49.44 257 LEU A C 1
ATOM 2024 O O . LEU A 1 257 ? 2.088 -28.172 -28.672 1 49.44 257 LEU A O 1
ATOM 2028 N N . LEU A 1 258 ? 0.357 -27.156 -27.531 1 48.38 258 LEU A N 1
ATOM 2029 C CA . LEU A 1 258 ? -0.586 -27.641 -28.547 1 48.38 258 LEU A CA 1
ATOM 2030 C C . LEU A 1 258 ? -0.478 -26.828 -29.828 1 48.38 258 LEU A C 1
ATOM 2032 O O . LEU A 1 258 ? -1.143 -27.141 -30.812 1 48.38 258 LEU A O 1
ATOM 2036 N N . ASP A 1 259 ? 0.123 -25.688 -29.812 1 44.44 259 ASP A N 1
ATOM 2037 C CA . ASP A 1 259 ? 0.108 -24.703 -30.891 1 44.44 259 ASP A CA 1
ATOM 2038 C C . ASP A 1 259 ? 0.649 -25.312 -32.188 1 44.44 259 ASP A C 1
ATOM 2040 O O . ASP A 1 259 ? 0.707 -24.625 -33.219 1 44.44 259 ASP A O 1
ATOM 2044 N N . ASP A 1 260 ? 1.239 -26.312 -32.031 1 42.94 260 ASP A N 1
ATOM 2045 C CA . ASP A 1 260 ? 1.621 -26.75 -33.375 1 42.94 260 ASP A CA 1
ATOM 2046 C C . ASP A 1 260 ? 0.394 -27.141 -34.188 1 42.94 260 ASP A C 1
ATOM 2048 O O . ASP A 1 260 ? 0.522 -27.719 -35.281 1 42.94 260 ASP A O 1
ATOM 2052 N N . PHE A 1 261 ? -0.738 -27 -33.531 1 39.78 261 PHE A N 1
ATOM 2053 C CA . PHE A 1 261 ? -1.913 -27.203 -34.375 1 39.78 261 PHE A CA 1
ATOM 2054 C C . PHE A 1 261 ? -2.287 -25.906 -35.094 1 39.78 261 PHE A C 1
ATOM 2056 O O . PHE A 1 261 ? -2.67 -24.922 -34.438 1 39.78 261 PHE A O 1
ATOM 2063 N N . ASP A 1 262 ? -1.679 -25.469 -36.094 1 43.66 262 ASP A N 1
ATOM 2064 C CA . ASP A 1 262 ? -2.219 -24.438 -36.938 1 43.66 262 ASP A CA 1
ATOM 2065 C C . ASP A 1 262 ? -3.395 -24.953 -37.781 1 43.66 262 ASP A C 1
ATOM 2067 O O . ASP A 1 262 ? -3.205 -25.703 -38.719 1 43.66 262 ASP A O 1
ATOM 2071 N N . PRO A 1 263 ? -4.629 -24.812 -37.281 1 44.78 263 PRO A N 1
ATOM 2072 C CA . PRO A 1 263 ? -5.699 -25.25 -38.188 1 44.78 263 PRO A CA 1
ATOM 2073 C C . PRO A 1 263 ? -5.48 -24.797 -39.625 1 44.78 263 PRO A C 1
ATOM 2075 O O . PRO A 1 263 ? -6.055 -25.391 -40.562 1 44.78 263 PRO A O 1
ATOM 2078 N N . LYS A 1 264 ? -5.062 -23.531 -39.75 1 47.44 264 LYS A N 1
ATOM 2079 C CA . LYS A 1 264 ? -4.863 -23.047 -41.125 1 47.44 264 LYS A CA 1
ATOM 2080 C C . LYS A 1 264 ? -3.852 -23.906 -41.875 1 47.44 264 LYS A C 1
ATOM 2082 O O . LYS A 1 264 ? -3.723 -23.797 -43.094 1 47.44 264 LYS A O 1
ATOM 2087 N N . LYS A 1 265 ? -2.975 -24.219 -41.094 1 49.66 265 LYS A N 1
ATOM 2088 C CA . LYS A 1 265 ? -1.968 -24.953 -41.844 1 49.66 265 LYS A CA 1
ATOM 2089 C C . LYS A 1 265 ? -2.344 -26.438 -41.969 1 49.66 265 LYS A C 1
ATOM 2091 O O . LYS A 1 265 ? -1.673 -27.188 -42.656 1 49.66 265 LYS A O 1
ATOM 2096 N N . MET A 1 266 ? -3.428 -26.828 -41.438 1 51.34 266 MET A N 1
ATOM 2097 C CA . MET A 1 266 ? -4.086 -28.094 -41.781 1 51.34 266 MET A CA 1
ATOM 2098 C C . MET A 1 266 ? -3.201 -29.281 -41.406 1 51.34 266 MET A C 1
ATOM 2100 O O . MET A 1 266 ? -3.424 -30.391 -41.906 1 51.34 266 MET A O 1
ATOM 2104 N N . ALA A 1 267 ? -2.059 -29.125 -40.688 1 64 267 ALA A N 1
ATOM 2105 C CA . ALA A 1 267 ? -1.273 -30.359 -40.594 1 64 267 ALA A CA 1
ATOM 2106 C C . ALA A 1 267 ? -1.451 -31 -39.219 1 64 267 ALA A C 1
ATOM 2108 O O . ALA A 1 267 ? -1.434 -30.297 -38.188 1 64 267 ALA A O 1
ATOM 2109 N N . GLN A 1 268 ? -1.871 -32.219 -39.125 1 77.62 268 GLN A N 1
ATOM 2110 C CA . GLN A 1 268 ? -2.012 -33.031 -37.938 1 77.62 268 GLN A CA 1
ATOM 2111 C C . GLN A 1 268 ? -0.696 -33.094 -37.156 1 77.62 268 GLN A C 1
ATOM 2113 O O . GLN A 1 268 ? 0.382 -33.094 -37.75 1 77.62 268 GLN A O 1
ATOM 2118 N N . PRO A 1 269 ? -0.729 -33 -35.906 1 84.75 269 PRO A N 1
ATOM 2119 C CA . PRO A 1 269 ? 0.502 -33.031 -35.094 1 84.75 269 PRO A CA 1
ATOM 2120 C C . PRO A 1 269 ? 1.235 -34.375 -35.219 1 84.75 269 PRO A C 1
ATOM 2122 O O . PRO A 1 269 ? 0.6 -35.406 -35.375 1 84.75 269 PRO A O 1
ATOM 2125 N N . ILE A 1 270 ? 2.553 -34.188 -35.188 1 90.25 270 ILE A N 1
ATOM 2126 C CA . ILE A 1 270 ? 3.389 -35.375 -35.094 1 90.25 270 ILE A CA 1
ATOM 2127 C C . ILE A 1 270 ? 3.336 -35.938 -33.656 1 90.25 270 ILE A C 1
ATOM 2129 O O . ILE A 1 270 ? 3.434 -35.188 -32.688 1 90.25 270 ILE A O 1
ATOM 2133 N N . PRO A 1 271 ? 3.125 -37.281 -33.5 1 93.44 271 PRO A N 1
ATOM 2134 C CA . PRO A 1 271 ? 3.094 -37.875 -32.156 1 93.44 271 PRO A CA 1
ATOM 2135 C C . PRO A 1 271 ? 4.305 -37.5 -31.312 1 93.44 271 PRO A C 1
ATOM 2137 O O . PRO A 1 271 ? 5.445 -37.719 -31.719 1 93.44 271 PRO A O 1
ATOM 2140 N N . PHE A 1 272 ? 4.07 -36.844 -30.219 1 93.5 272 PHE A N 1
ATOM 2141 C CA . PHE A 1 272 ? 5.07 -36.344 -29.297 1 93.5 272 PHE A CA 1
ATOM 2142 C C . PHE A 1 272 ? 4.68 -36.625 -27.844 1 93.5 272 PHE A C 1
ATOM 2144 O O . PHE A 1 272 ? 3.547 -36.375 -27.438 1 93.5 272 PHE A O 1
ATOM 2151 N N . ALA A 1 273 ? 5.586 -37.25 -27.109 1 94.88 273 ALA A N 1
ATOM 2152 C CA . ALA A 1 273 ? 5.316 -37.562 -25.703 1 94.88 273 ALA A CA 1
ATOM 2153 C C . ALA A 1 273 ? 6.562 -37.375 -24.844 1 94.88 273 ALA A C 1
ATOM 2155 O O . ALA A 1 273 ? 7.684 -37.344 -25.359 1 94.88 273 ALA A O 1
ATOM 2156 N N . GLY A 1 274 ? 6.34 -37.125 -23.609 1 94.94 274 GLY A N 1
ATOM 2157 C CA . GLY A 1 274 ? 7.398 -37 -22.625 1 94.94 274 GLY A CA 1
ATOM 2158 C C . GLY A 1 274 ? 7.188 -37.875 -21.406 1 94.94 274 GLY A C 1
ATOM 2159 O O . GLY A 1 274 ? 6.051 -38.219 -21.062 1 94.94 274 GLY A O 1
ATOM 2160 N N . TYR A 1 275 ? 8.219 -38.281 -20.797 1 96.81 275 TYR A N 1
ATOM 2161 C CA . TYR A 1 275 ? 8.234 -39.125 -19.594 1 96.81 275 TYR A CA 1
ATOM 2162 C C . TYR A 1 275 ? 9.242 -38.594 -18.594 1 96.81 275 TYR A C 1
ATOM 2164 O O . TYR A 1 275 ? 10.398 -38.344 -18.922 1 96.81 275 TYR A O 1
ATOM 2172 N N . TYR A 1 276 ? 8.742 -38.375 -17.344 1 96.69 276 TYR A N 1
ATOM 2173 C CA . TYR A 1 276 ? 9.602 -37.844 -16.297 1 96.69 276 TYR A CA 1
ATOM 2174 C C . TYR A 1 276 ? 10.133 -38.969 -15.406 1 96.69 276 TYR A C 1
ATOM 2176 O O . TYR A 1 276 ? 9.375 -39.844 -14.969 1 96.69 276 TYR A O 1
ATOM 2184 N N . ASN A 1 277 ? 11.383 -38.875 -15.203 1 93.5 277 ASN A N 1
ATOM 2185 C CA . ASN A 1 277 ? 11.992 -39.781 -14.219 1 93.5 277 ASN A CA 1
ATOM 2186 C C . ASN A 1 277 ? 13.312 -39.188 -13.695 1 93.5 277 ASN A C 1
ATOM 2188 O O . ASN A 1 277 ? 14.172 -38.812 -14.484 1 93.5 277 ASN A O 1
ATOM 2192 N N . ALA A 1 278 ? 13.469 -39.156 -12.375 1 89.06 278 ALA A N 1
ATOM 2193 C CA . ALA A 1 278 ? 14.727 -38.844 -11.703 1 89.06 278 ALA A CA 1
ATOM 2194 C C . ALA A 1 278 ? 15.281 -37.5 -12.211 1 89.06 278 ALA A C 1
ATOM 2196 O O . ALA A 1 278 ? 16.438 -37.438 -12.648 1 89.06 278 ALA A O 1
ATOM 2197 N N . CYS A 1 279 ? 14.531 -36.5 -12.234 1 92.56 279 CYS A N 1
ATOM 2198 C CA . CYS A 1 279 ? 14.891 -35.125 -12.57 1 92.56 279 CYS A CA 1
ATOM 2199 C C . CYS A 1 279 ? 15.32 -35.031 -14.031 1 92.56 279 CYS A C 1
ATOM 2201 O O . CYS A 1 279 ? 16.281 -34.312 -14.352 1 92.56 279 CYS A O 1
ATOM 2203 N N . SER A 1 280 ? 14.672 -35.781 -14.844 1 94 280 SER A N 1
ATOM 2204 C CA . SER A 1 280 ? 14.906 -35.719 -16.281 1 94 280 SER A CA 1
ATOM 2205 C C . SER A 1 280 ? 13.617 -35.969 -17.062 1 94 280 SER A C 1
ATOM 2207 O O . SER A 1 280 ? 12.734 -36.688 -16.609 1 94 280 SER A O 1
ATOM 2209 N N . TRP A 1 281 ? 13.609 -35.344 -18.234 1 94.44 281 TRP A N 1
ATOM 2210 C CA . TRP A 1 281 ? 12.531 -35.562 -19.188 1 94.44 281 TRP A CA 1
ATOM 2211 C C . TRP A 1 281 ? 13.016 -36.406 -20.375 1 94.44 281 TRP A C 1
ATOM 2213 O O . TRP A 1 281 ? 13.984 -36.031 -21.031 1 94.44 281 TRP A O 1
ATOM 2223 N N . HIS A 1 282 ? 12.367 -37.5 -20.578 1 95.38 282 HIS A N 1
ATOM 2224 C CA . HIS A 1 282 ? 12.547 -38.25 -21.812 1 95.38 282 HIS A CA 1
ATOM 2225 C C . HIS A 1 282 ? 11.492 -37.875 -22.844 1 95.38 282 HIS A C 1
ATOM 2227 O O . HIS A 1 282 ? 10.289 -37.969 -22.578 1 95.38 282 HIS A O 1
ATOM 2233 N N . GLN A 1 283 ? 11.906 -37.375 -24 1 95.06 283 GLN A N 1
ATOM 2234 C CA . GLN A 1 283 ? 10.984 -36.938 -25.031 1 95.06 283 GLN A CA 1
ATOM 2235 C C . GLN A 1 283 ? 11.156 -37.75 -26.312 1 95.06 283 GLN A C 1
ATOM 2237 O O . GLN A 1 283 ? 12.281 -38.094 -26.688 1 95.06 283 GLN A O 1
ATOM 2242 N N . GLU A 1 284 ? 10.086 -38.031 -26.875 1 95.31 284 GLU A N 1
ATOM 2243 C CA . GLU A 1 284 ? 10.086 -38.719 -28.156 1 95.31 284 GLU A CA 1
ATOM 2244 C C . GLU A 1 284 ? 9.078 -38.125 -29.125 1 95.31 284 GLU A C 1
ATOM 2246 O O . GLU A 1 284 ? 7.965 -37.75 -28.719 1 95.31 284 GLU A O 1
ATOM 2251 N N . ARG A 1 285 ? 9.469 -37.969 -30.312 1 94.19 285 ARG A N 1
ATOM 2252 C CA . ARG A 1 285 ? 8.641 -37.469 -31.406 1 94.19 285 ARG A CA 1
ATOM 2253 C C . ARG A 1 285 ? 8.836 -38.281 -32.656 1 94.19 285 ARG A C 1
ATOM 2255 O O . ARG A 1 285 ? 9.906 -38.25 -33.281 1 94.19 285 ARG A O 1
ATOM 2262 N N . HIS A 1 286 ? 7.82 -38.969 -33 1 93.44 286 HIS A N 1
ATOM 2263 C CA . HIS A 1 286 ? 8.008 -39.969 -34.062 1 93.44 286 HIS A CA 1
ATOM 2264 C C . HIS A 1 286 ? 6.832 -39.938 -35.062 1 93.44 286 HIS A C 1
ATOM 2266 O O . HIS A 1 286 ? 5.695 -39.688 -34.656 1 93.44 286 HIS A O 1
ATOM 2272 N N . GLY A 1 287 ? 7.176 -40.281 -36.344 1 91.94 287 GLY A N 1
ATOM 2273 C CA . GLY A 1 287 ? 6.141 -40.469 -37.344 1 91.94 287 GLY A CA 1
ATOM 2274 C C . GLY A 1 287 ? 5.836 -39.219 -38.125 1 91.94 287 GLY A C 1
ATOM 2275 O O . GLY A 1 287 ? 6.699 -38.344 -38.281 1 91.94 287 GLY A O 1
ATOM 2276 N N . ALA A 1 288 ? 4.66 -39.281 -38.781 1 90.38 288 ALA A N 1
ATOM 2277 C CA . ALA A 1 288 ? 4.168 -38.125 -39.562 1 90.38 288 ALA A CA 1
ATOM 2278 C C . ALA A 1 288 ? 2.922 -37.531 -38.906 1 90.38 288 ALA A C 1
ATOM 2280 O O . ALA A 1 288 ? 2.393 -38.094 -37.938 1 90.38 288 ALA A O 1
ATOM 2281 N N . GLY A 1 289 ? 2.574 -36.406 -39.469 1 85.81 289 GLY A N 1
ATOM 2282 C CA . GLY A 1 289 ? 1.371 -35.781 -38.969 1 85.81 289 GLY A CA 1
ATOM 2283 C C . GLY A 1 289 ? 0.156 -36.688 -39 1 85.81 289 GLY A C 1
ATOM 2284 O O . GLY A 1 289 ? -0.184 -37.25 -40.031 1 85.81 289 GLY A O 1
ATOM 2285 N N . GLY A 1 290 ? -0.366 -36.906 -37.781 1 87.94 290 GLY A N 1
ATOM 2286 C CA . GLY A 1 290 ? -1.596 -37.688 -37.719 1 87.94 290 GLY A CA 1
ATOM 2287 C C . GLY A 1 290 ? -1.354 -39.156 -37.562 1 87.94 290 GLY A C 1
ATOM 2288 O O . GLY A 1 290 ? -2.303 -39.938 -37.438 1 87.94 290 GLY A O 1
ATOM 2289 N N . GLU A 1 291 ? -0.162 -39.531 -37.594 1 92.94 291 GLU A N 1
ATOM 2290 C CA . GLU A 1 291 ? 0.168 -40.938 -37.469 1 92.94 291 GLU A CA 1
ATOM 2291 C C . GLU A 1 291 ? 0.152 -41.375 -36 1 92.94 291 GLU A C 1
ATOM 2293 O O . GLU A 1 291 ? 1.173 -41.812 -35.469 1 92.94 291 GLU A O 1
ATOM 2298 N N . ASN A 1 292 ? -0.979 -41.438 -35.406 1 94.56 292 ASN A N 1
ATOM 2299 C CA . ASN A 1 292 ? -1.151 -41.656 -33.969 1 94.56 292 ASN A CA 1
ATOM 2300 C C . ASN A 1 292 ? -0.721 -43.062 -33.594 1 94.56 292 ASN A C 1
ATOM 2302 O O . ASN A 1 292 ? -0.415 -43.344 -32.406 1 94.56 292 ASN A O 1
ATOM 2306 N N . GLU A 1 293 ? -0.66 -43.969 -34.5 1 95.44 293 GLU A N 1
ATOM 2307 C CA . GLU A 1 293 ? -0.227 -45.312 -34.219 1 95.44 293 GLU A CA 1
ATOM 2308 C C . GLU A 1 293 ? 1.208 -45.344 -33.688 1 95.44 293 GLU A C 1
ATOM 2310 O O . GLU A 1 293 ? 1.599 -46.281 -32.969 1 95.44 293 GLU A O 1
ATOM 2315 N N . LYS A 1 294 ? 1.929 -44.344 -34 1 95.88 294 LYS A N 1
ATOM 2316 C CA . LYS A 1 294 ? 3.324 -44.281 -33.594 1 95.88 294 LYS A CA 1
ATOM 2317 C C . LYS A 1 294 ? 3.43 -44.094 -32.062 1 95.88 294 LYS A C 1
ATOM 2319 O O . LYS A 1 294 ? 4.492 -44.312 -31.484 1 95.88 294 LYS A O 1
ATOM 2324 N N . TYR A 1 295 ? 2.332 -43.75 -31.391 1 97.31 295 TYR A N 1
ATOM 2325 C CA . TYR A 1 295 ? 2.33 -43.656 -29.922 1 97.31 295 TYR A CA 1
ATOM 2326 C C . TYR A 1 295 ? 2.533 -45.031 -29.297 1 97.31 295 TYR A C 1
ATOM 2328 O O . TYR A 1 295 ? 3.008 -45.125 -28.172 1 97.31 295 TYR A O 1
ATOM 2336 N N . ARG A 1 296 ? 2.24 -46.062 -30 1 97.69 296 ARG A N 1
ATOM 2337 C CA . ARG A 1 296 ? 2.498 -47.406 -29.5 1 97.69 296 ARG A CA 1
ATOM 2338 C C . ARG A 1 296 ? 3.994 -47.688 -29.359 1 97.69 296 ARG A C 1
ATOM 2340 O O . ARG A 1 296 ? 4.445 -48.25 -28.375 1 97.69 296 ARG A O 1
ATOM 2347 N N . ASP A 1 297 ? 4.66 -47.188 -30.391 1 96.38 297 ASP A N 1
ATOM 2348 C CA . ASP A 1 297 ? 6.113 -47.344 -30.359 1 96.38 297 ASP A CA 1
ATOM 2349 C C . ASP A 1 297 ? 6.703 -46.5 -29.219 1 96.38 297 ASP A C 1
ATOM 2351 O O . ASP A 1 297 ? 7.617 -46.938 -28.516 1 96.38 297 ASP A O 1
ATOM 2355 N N . ILE A 1 298 ? 6.18 -45.344 -29.031 1 96.88 298 ILE A N 1
ATOM 2356 C CA . ILE A 1 298 ? 6.633 -44.469 -27.969 1 96.88 298 ILE A CA 1
ATOM 2357 C C . ILE A 1 298 ? 6.359 -45.094 -26.609 1 96.88 298 ILE A C 1
ATOM 2359 O O . ILE A 1 298 ? 7.223 -45.094 -25.734 1 96.88 298 ILE A O 1
ATOM 2363 N N . ALA A 1 299 ? 5.191 -45.656 -26.469 1 98.12 299 ALA A N 1
ATOM 2364 C CA . ALA A 1 299 ? 4.828 -46.344 -25.234 1 98.12 299 ALA A CA 1
ATOM 2365 C C . ALA A 1 299 ? 5.793 -47.469 -24.922 1 98.12 299 ALA A C 1
ATOM 2367 O O . ALA A 1 299 ? 6.25 -47.625 -23.781 1 98.12 299 ALA A O 1
ATOM 2368 N N . ARG A 1 300 ? 6.117 -48.25 -25.938 1 97.75 300 ARG A N 1
ATOM 2369 C CA . ARG A 1 300 ? 7.055 -49.375 -25.75 1 97.75 300 ARG A CA 1
ATOM 2370 C C . ARG A 1 300 ? 8.438 -48.844 -25.375 1 97.75 300 ARG A C 1
ATOM 2372 O O . ARG A 1 300 ? 9.117 -49.438 -24.531 1 97.75 300 ARG A O 1
ATOM 2379 N N . SER A 1 301 ? 8.789 -47.812 -26.062 1 96.38 301 SER A N 1
ATOM 2380 C CA . SER A 1 301 ? 10.078 -47.219 -25.766 1 96.38 301 SER A CA 1
ATOM 2381 C C . SER A 1 301 ? 10.141 -46.75 -24.312 1 96.38 301 SER A C 1
ATOM 2383 O O . SER A 1 301 ? 11.133 -46.969 -23.609 1 96.38 301 SER A O 1
ATOM 2385 N N . PHE A 1 302 ? 9.078 -46.062 -23.797 1 97.25 302 PHE A N 1
ATOM 2386 C CA . PHE A 1 302 ? 9.039 -45.594 -22.406 1 97.25 302 PHE A CA 1
ATOM 2387 C C . PHE A 1 302 ? 9.094 -46.75 -21.438 1 97.25 302 PHE A C 1
ATOM 2389 O O . PHE A 1 302 ? 9.828 -46.719 -20.453 1 97.25 302 PHE A O 1
ATOM 2396 N N . ARG A 1 303 ? 8.336 -47.75 -21.734 1 96.56 303 ARG A N 1
ATOM 2397 C CA . ARG A 1 303 ? 8.281 -48.906 -20.859 1 96.56 303 ARG A CA 1
ATOM 2398 C C . ARG A 1 303 ? 9.648 -49.562 -20.766 1 96.56 303 ARG A C 1
ATOM 2400 O O . ARG A 1 303 ? 9.953 -50.219 -19.766 1 96.56 303 ARG A O 1
ATOM 2407 N N . ALA A 1 304 ? 10.445 -49.438 -21.781 1 95.5 304 ALA A N 1
ATOM 2408 C CA . ALA A 1 304 ? 11.75 -50.094 -21.859 1 95.5 304 ALA A CA 1
ATOM 2409 C C . ALA A 1 304 ? 12.82 -49.25 -21.156 1 95.5 304 ALA A C 1
ATOM 2411 O O . ALA A 1 304 ? 13.969 -49.688 -21.016 1 95.5 304 ALA A O 1
ATOM 2412 N N . LEU A 1 305 ? 12.453 -48.094 -20.75 1 94.56 305 LEU A N 1
ATOM 2413 C CA . LEU A 1 305 ? 13.414 -47.25 -20.031 1 94.56 305 LEU A CA 1
ATOM 2414 C C . LEU A 1 305 ? 13.852 -47.938 -18.734 1 94.56 305 LEU A C 1
ATOM 2416 O O . LEU A 1 305 ? 13.031 -48.562 -18.047 1 94.56 305 LEU A O 1
ATOM 2420 N N . ASP A 1 306 ? 15.109 -47.875 -18.375 1 91.31 306 ASP A N 1
ATOM 2421 C CA . ASP A 1 306 ? 15.656 -48.5 -17.172 1 91.31 306 ASP A CA 1
ATOM 2422 C C . ASP A 1 306 ? 14.977 -47.969 -15.914 1 91.31 306 ASP A C 1
ATOM 2424 O O . ASP A 1 306 ? 14.781 -48.719 -14.945 1 91.31 306 ASP A O 1
ATOM 2428 N N . ASN A 1 307 ? 14.516 -46.781 -15.906 1 89.94 307 ASN A N 1
ATOM 2429 C CA . ASN A 1 307 ? 13.945 -46.125 -14.719 1 89.94 307 ASN A CA 1
ATOM 2430 C C . ASN A 1 307 ? 12.43 -45.969 -14.852 1 89.94 307 ASN A C 1
ATOM 2432 O O . ASN A 1 307 ? 11.852 -45.031 -14.281 1 89.94 307 ASN A O 1
ATOM 2436 N N . TYR A 1 308 ? 11.828 -46.75 -15.711 1 96.38 308 TYR A N 1
ATOM 2437 C CA . TYR A 1 308 ? 10.375 -46.781 -15.789 1 96.38 308 TYR A CA 1
ATOM 2438 C C . TYR A 1 308 ? 9.758 -47.156 -14.445 1 96.38 308 TYR A C 1
ATOM 2440 O O . TYR A 1 308 ? 10.211 -48.094 -13.781 1 96.38 308 TYR A O 1
ATOM 2448 N N . HIS A 1 309 ? 8.773 -46.531 -13.977 1 97.31 309 HIS A N 1
ATOM 2449 C CA . HIS A 1 309 ? 8.219 -46.688 -12.641 1 97.31 309 HIS A CA 1
ATOM 2450 C C . HIS A 1 309 ? 7.41 -47.969 -12.539 1 97.31 309 HIS A C 1
ATOM 2452 O O . HIS A 1 309 ? 7.137 -48.469 -11.438 1 97.31 309 HIS A O 1
ATOM 2458 N N . GLY A 1 310 ? 7.039 -48.531 -13.617 1 97.31 310 GLY A N 1
ATOM 2459 C CA . GLY A 1 310 ? 6.168 -49.688 -13.656 1 97.31 310 GLY A CA 1
ATOM 2460 C C . GLY A 1 310 ? 4.734 -49.344 -14.016 1 97.31 310 GLY A C 1
ATOM 2461 O O . GLY A 1 310 ? 4.27 -48.219 -13.75 1 97.31 310 GLY A O 1
ATOM 2462 N N . ASP A 1 311 ? 3.988 -50.25 -14.57 1 97.5 311 ASP A N 1
ATOM 2463 C CA . ASP A 1 311 ? 2.646 -50.031 -15.102 1 97.5 311 ASP A CA 1
ATOM 2464 C C . ASP A 1 311 ? 1.658 -49.688 -13.984 1 97.5 311 ASP A C 1
ATOM 2466 O O . ASP A 1 311 ? 0.659 -49.031 -14.219 1 97.5 311 ASP A O 1
ATOM 2470 N N . GLU A 1 312 ? 1.912 -50.125 -12.789 1 97.06 312 GLU A N 1
ATOM 2471 C CA . GLU A 1 312 ? 0.938 -49.969 -11.711 1 97.06 312 GLU A CA 1
ATOM 2472 C C . GLU A 1 312 ? 1.255 -48.781 -10.836 1 97.06 312 GLU A C 1
ATOM 2474 O O . GLU A 1 312 ? 0.598 -48.531 -9.82 1 97.06 312 GLU A O 1
ATOM 2479 N N . PHE A 1 313 ? 2.217 -48.031 -11.203 1 97.75 313 PHE A N 1
ATOM 2480 C CA . PHE A 1 313 ? 2.678 -46.906 -10.398 1 97.75 313 PHE A CA 1
ATOM 2481 C C . PHE A 1 313 ? 1.596 -45.844 -10.297 1 97.75 313 PHE A C 1
ATOM 2483 O O . PHE A 1 313 ? 1.321 -45.344 -9.203 1 97.75 313 PHE A O 1
ATOM 2490 N N . CYS A 1 314 ? 1.024 -45.5 -11.383 1 98.19 314 CYS A N 1
ATOM 2491 C CA . CYS A 1 314 ? -0.056 -44.531 -11.438 1 98.19 314 CYS A CA 1
ATOM 2492 C C . CYS A 1 314 ? -0.929 -44.719 -12.664 1 98.19 314 CYS A C 1
ATOM 2494 O O . CYS A 1 314 ? -0.686 -45.656 -13.453 1 98.19 314 CYS A O 1
ATOM 2496 N N . TRP A 1 315 ? -1.992 -43.938 -12.789 1 98.31 315 TRP A N 1
ATOM 2497 C CA . TRP A 1 315 ? -2.879 -44.031 -13.945 1 98.31 315 TRP A CA 1
ATOM 2498 C C . TRP A 1 315 ? -2.105 -43.844 -15.242 1 98.31 315 TRP A C 1
ATOM 2500 O O . TRP A 1 315 ? -2.322 -44.562 -16.219 1 98.31 315 TRP A O 1
ATOM 2510 N N . GLY A 1 316 ? -1.185 -42.844 -15.328 1 98.25 316 GLY A N 1
ATOM 2511 C CA . GLY A 1 316 ? -0.394 -42.562 -16.516 1 98.25 316 GLY A CA 1
ATOM 2512 C C . GLY A 1 316 ? 0.42 -43.781 -16.984 1 98.25 316 GLY A C 1
ATOM 2513 O O . GLY A 1 316 ? 0.399 -44.125 -18.172 1 98.25 316 GLY A O 1
ATOM 2514 N N . THR A 1 317 ? 1.089 -44.406 -16.047 1 98.38 317 THR A N 1
ATOM 2515 C CA . THR A 1 317 ? 1.913 -45.562 -16.422 1 98.38 317 THR A CA 1
ATOM 2516 C C . THR A 1 317 ? 1.04 -46.75 -16.781 1 98.38 317 THR A C 1
ATOM 2518 O O . THR A 1 317 ? 1.411 -47.562 -17.641 1 98.38 317 THR A O 1
ATOM 2521 N N . ARG A 1 318 ? -0.089 -46.812 -16.172 1 98.31 318 ARG A N 1
ATOM 2522 C CA . ARG A 1 318 ? -1.026 -47.875 -16.562 1 98.31 318 ARG A CA 1
ATOM 2523 C C . ARG A 1 318 ? -1.483 -47.656 -18.016 1 98.31 318 ARG A C 1
ATOM 2525 O O . ARG A 1 318 ? -1.591 -48.625 -18.766 1 98.31 318 ARG A O 1
ATOM 2532 N N . ALA A 1 319 ? -1.78 -46.469 -18.359 1 98.25 319 ALA A N 1
ATOM 2533 C CA . ALA A 1 319 ? -2.172 -46.156 -19.719 1 98.25 319 ALA A CA 1
ATOM 2534 C C . ALA A 1 319 ? -1.049 -46.469 -20.703 1 98.25 319 ALA A C 1
ATOM 2536 O O . ALA A 1 319 ? -1.29 -47.062 -21.766 1 98.25 319 ALA A O 1
ATOM 2537 N N . ILE A 1 320 ? 0.18 -46.094 -20.359 1 98.31 320 ILE A N 1
ATOM 2538 C CA . ILE A 1 320 ? 1.336 -46.406 -21.188 1 98.31 320 ILE A CA 1
ATOM 2539 C C . ILE A 1 320 ? 1.456 -47.906 -21.406 1 98.31 320 ILE A C 1
ATOM 2541 O O . ILE A 1 320 ? 1.616 -48.375 -22.531 1 98.31 320 ILE A O 1
ATOM 2545 N N . GLY A 1 321 ? 1.359 -48.656 -20.328 1 98.12 321 GLY A N 1
ATOM 2546 C CA . GLY A 1 321 ? 1.43 -50.094 -20.406 1 98.12 321 GLY A CA 1
ATOM 2547 C C . GLY A 1 321 ? 0.361 -50.688 -21.297 1 98.12 321 GLY A C 1
ATOM 2548 O O . GLY A 1 321 ? 0.649 -51.562 -22.109 1 98.12 321 GLY A O 1
ATOM 2549 N N . ALA A 1 322 ? -0.83 -50.219 -21.125 1 98.25 322 ALA A N 1
ATOM 2550 C CA . ALA A 1 322 ? -1.951 -50.75 -21.922 1 98.25 322 ALA A CA 1
ATOM 2551 C C . ALA A 1 322 ? -1.759 -50.438 -23.406 1 98.25 322 ALA A C 1
ATOM 2553 O O . ALA A 1 322 ? -2.1 -51.281 -24.25 1 98.25 322 ALA A O 1
ATOM 2554 N N . ILE A 1 323 ? -1.254 -49.281 -23.734 1 98.19 323 ILE A N 1
ATOM 2555 C CA . ILE A 1 323 ? -1.017 -48.906 -25.125 1 98.19 323 ILE A CA 1
ATOM 2556 C C . ILE A 1 323 ? 0.124 -49.75 -25.688 1 98.19 323 ILE A C 1
ATOM 2558 O O . ILE A 1 323 ? 0.017 -50.281 -26.797 1 98.19 323 ILE A O 1
ATOM 2562 N N . ALA A 1 324 ? 1.186 -49.938 -24.938 1 97.62 324 ALA A N 1
ATOM 2563 C CA . ALA A 1 324 ? 2.367 -50.656 -25.375 1 97.62 324 ALA A CA 1
ATOM 2564 C C . ALA A 1 324 ? 2.029 -52.125 -25.641 1 97.62 324 ALA A C 1
ATOM 2566 O O . ALA A 1 324 ? 2.531 -52.719 -26.594 1 97.62 324 ALA A O 1
ATOM 2567 N N . SER A 1 325 ? 1.159 -52.719 -24.875 1 96.31 325 SER A N 1
ATOM 2568 C CA . SER A 1 325 ? 0.841 -54.125 -24.969 1 96.31 325 SER A CA 1
ATOM 2569 C C . SER A 1 325 ? -0.264 -54.375 -25.984 1 96.31 325 SER A C 1
ATOM 2571 O O . SER A 1 325 ? -0.497 -55.531 -26.391 1 96.31 325 SER A O 1
ATOM 2573 N N . GLY A 1 326 ? -0.976 -53.312 -26.312 1 95.19 326 GLY A N 1
ATOM 2574 C CA . GLY A 1 326 ? -2.096 -53.469 -27.234 1 95.19 326 GLY A CA 1
ATOM 2575 C C . GLY A 1 326 ? -3.414 -53.719 -26.531 1 95.19 326 GLY A C 1
ATOM 2576 O O . GLY A 1 326 ? -4.445 -53.906 -27.172 1 95.19 326 GLY A O 1
ATOM 2577 N N . ALA A 1 327 ? -3.334 -53.719 -25.266 1 95.75 327 ALA A N 1
ATOM 2578 C CA . ALA A 1 327 ? -4.562 -53.906 -24.5 1 95.75 327 ALA A CA 1
ATOM 2579 C C . ALA A 1 327 ? -5.547 -52.781 -24.75 1 95.75 327 ALA A C 1
ATOM 2581 O O . ALA A 1 327 ? -6.762 -52.969 -24.719 1 95.75 327 ALA A O 1
ATOM 2582 N N . ARG A 1 328 ? -5.051 -51.594 -24.844 1 94.81 328 ARG A N 1
ATOM 2583 C CA . ARG A 1 328 ? -5.871 -50.469 -25.312 1 94.81 328 ARG A CA 1
ATOM 2584 C C . ARG A 1 328 ? -5.875 -50.375 -26.828 1 94.81 328 ARG A C 1
ATOM 2586 O O . ARG A 1 328 ? -4.816 -50.281 -27.453 1 94.81 328 ARG A O 1
ATOM 2593 N N . ASP A 1 329 ? -6.996 -50.406 -27.391 1 92.88 329 ASP A N 1
ATOM 2594 C CA . ASP A 1 329 ? -7.121 -50.5 -28.828 1 92.88 329 ASP A CA 1
ATOM 2595 C C . ASP A 1 329 ? -6.523 -49.281 -29.531 1 92.88 329 ASP A C 1
ATOM 2597 O O . ASP A 1 329 ? -5.727 -49.406 -30.453 1 92.88 329 ASP A O 1
ATOM 2601 N N . LYS A 1 330 ? -6.891 -48.125 -29.047 1 95.31 330 LYS A N 1
ATOM 2602 C CA . LYS A 1 330 ? -6.391 -46.875 -29.656 1 95.31 330 LYS A CA 1
ATOM 2603 C C . LYS A 1 330 ? -5.281 -46.281 -28.797 1 95.31 330 LYS A C 1
ATOM 2605 O O . LYS A 1 330 ? -5.406 -46.188 -27.578 1 95.31 330 LYS A O 1
ATOM 2610 N N . PRO A 1 331 ? -4.266 -45.875 -29.438 1 96.25 331 PRO A N 1
ATOM 2611 C CA . PRO A 1 331 ? -3.15 -45.312 -28.672 1 96.25 331 PRO A CA 1
ATOM 2612 C C . PRO A 1 331 ? -3.43 -43.906 -28.188 1 96.25 331 PRO A C 1
ATOM 2614 O O . PRO A 1 331 ? -2.721 -43.375 -27.312 1 96.25 331 PRO A O 1
ATOM 2617 N N . GLY A 1 332 ? -4.441 -43.281 -28.75 1 93.81 332 GLY A N 1
ATOM 2618 C CA . GLY A 1 332 ? -4.797 -41.938 -28.328 1 93.81 332 GLY A CA 1
ATOM 2619 C C . GLY A 1 332 ? -4.188 -40.875 -29.203 1 93.81 332 GLY A C 1
ATOM 2620 O O . GLY A 1 332 ? -3.412 -41.156 -30.109 1 93.81 332 GLY A O 1
ATOM 2621 N N . ASN A 1 333 ? -4.508 -39.625 -29 1 92.38 333 ASN A N 1
ATOM 2622 C CA . ASN A 1 333 ? -3.982 -38.438 -29.703 1 92.38 333 ASN A CA 1
ATOM 2623 C C . ASN A 1 333 ? -3.084 -37.625 -28.797 1 92.38 333 ASN A C 1
ATOM 2625 O O . ASN A 1 333 ? -2.787 -38 -27.672 1 92.38 333 ASN A O 1
ATOM 2629 N N . MET A 1 334 ? -2.654 -36.531 -29.297 1 90.5 334 MET A N 1
ATOM 2630 C CA . MET A 1 334 ? -1.709 -35.656 -28.578 1 90.5 334 MET A CA 1
ATOM 2631 C C . MET A 1 334 ? -2.293 -35.219 -27.25 1 90.5 334 MET A C 1
ATOM 2633 O O . MET A 1 334 ? -1.606 -35.219 -26.219 1 90.5 334 MET A O 1
ATOM 2637 N N . ALA A 1 335 ? -3.545 -34.812 -27.25 1 90.31 335 ALA A N 1
ATOM 2638 C CA . ALA A 1 335 ? -4.199 -34.344 -26.031 1 90.31 335 ALA A CA 1
ATOM 2639 C C . ALA A 1 335 ? -4.242 -35.438 -24.969 1 90.31 335 ALA A C 1
ATOM 2641 O O . ALA A 1 335 ? -4.02 -35.156 -23.781 1 90.31 335 ALA A O 1
ATOM 2642 N N . PHE A 1 336 ? -4.539 -36.594 -25.375 1 94.25 336 PHE A N 1
ATOM 2643 C CA . PHE A 1 336 ? -4.566 -37.75 -24.469 1 94.25 336 PHE A CA 1
ATOM 2644 C C . PHE A 1 336 ? -3.184 -38 -23.891 1 94.25 336 PHE A C 1
ATOM 2646 O O . PHE A 1 336 ? -3.055 -38.281 -22.688 1 94.25 336 PHE A O 1
ATOM 2653 N N . TRP A 1 337 ? -2.195 -37.875 -24.625 1 95.56 337 TRP A N 1
ATOM 2654 C CA . TRP A 1 337 ? -0.835 -38.125 -24.172 1 95.56 337 TRP A CA 1
ATOM 2655 C C . TRP A 1 337 ? -0.332 -36.969 -23.297 1 95.56 337 TRP A C 1
ATOM 2657 O O . TRP A 1 337 ? 0.532 -37.156 -22.438 1 95.56 337 TRP A O 1
ATOM 2667 N N . ASN A 1 338 ? -0.83 -35.812 -23.5 1 93.25 338 ASN A N 1
ATOM 2668 C CA . ASN A 1 338 ? -0.579 -34.75 -22.531 1 93.25 338 ASN A CA 1
ATOM 2669 C C . ASN A 1 338 ? -1.14 -35.094 -21.156 1 93.25 338 ASN A C 1
ATOM 2671 O O . ASN A 1 338 ? -0.488 -34.844 -20.141 1 93.25 338 ASN A O 1
ATOM 2675 N N . LYS A 1 339 ? -2.344 -35.594 -21.203 1 96.56 339 LYS A N 1
ATOM 2676 C CA . LYS A 1 339 ? -2.949 -36.094 -19.953 1 96.56 339 LYS A CA 1
ATOM 2677 C C . LYS A 1 339 ? -2.061 -37.125 -19.266 1 96.56 339 LYS A C 1
ATOM 2679 O O . LYS A 1 339 ? -1.828 -37.031 -18.062 1 96.56 339 LYS A O 1
ATOM 2684 N N . ILE A 1 340 ? -1.552 -38.062 -20.016 1 97.75 340 ILE A N 1
ATOM 2685 C CA . ILE A 1 340 ? -0.662 -39.094 -19.5 1 97.75 340 ILE A CA 1
ATOM 2686 C C . ILE A 1 340 ? 0.577 -38.469 -18.891 1 97.75 340 ILE A C 1
ATOM 2688 O O . ILE A 1 340 ? 0.959 -38.781 -17.766 1 97.75 340 ILE A O 1
ATOM 2692 N N . ARG A 1 341 ? 1.192 -37.562 -19.609 1 96.94 341 ARG A N 1
ATOM 2693 C CA . ARG A 1 341 ? 2.424 -36.906 -19.188 1 96.94 341 ARG A CA 1
ATOM 2694 C C . ARG A 1 341 ? 2.209 -36.156 -17.891 1 96.94 341 ARG A C 1
ATOM 2696 O O . ARG A 1 341 ? 3.004 -36.25 -16.953 1 96.94 341 ARG A O 1
ATOM 2703 N N . ILE A 1 342 ? 1.165 -35.406 -17.844 1 97.12 342 ILE A N 1
ATOM 2704 C CA . ILE A 1 342 ? 0.858 -34.594 -16.672 1 97.12 342 ILE A CA 1
ATOM 2705 C C . ILE A 1 342 ? 0.626 -35.469 -15.461 1 97.12 342 ILE A C 1
ATOM 2707 O O . ILE A 1 342 ? 1.204 -35.25 -14.391 1 97.12 342 ILE A O 1
ATOM 2711 N N . ASN A 1 343 ? -0.226 -36.469 -15.594 1 98.06 343 ASN A N 1
ATOM 2712 C CA . ASN A 1 343 ? -0.512 -37.375 -14.492 1 98.06 343 ASN A CA 1
ATOM 2713 C C . ASN A 1 343 ? 0.752 -38.062 -14.008 1 98.06 343 ASN A C 1
ATOM 2715 O O . ASN A 1 343 ? 1.022 -38.125 -12.805 1 98.06 343 ASN A O 1
ATOM 2719 N N . GLN A 1 344 ? 1.494 -38.625 -14.938 1 98.38 344 GLN A N 1
ATOM 2720 C CA . GLN A 1 344 ? 2.727 -39.344 -14.617 1 98.38 344 GLN A CA 1
ATOM 2721 C C . GLN A 1 344 ? 3.723 -38.406 -13.914 1 98.38 344 GLN A C 1
ATOM 2723 O O . GLN A 1 344 ? 4.344 -38.812 -12.922 1 98.38 344 GLN A O 1
ATOM 2728 N N . HIS A 1 345 ? 3.873 -37.25 -14.383 1 97.75 345 HIS A N 1
ATOM 2729 C CA . HIS A 1 345 ? 4.793 -36.281 -13.773 1 97.75 345 HIS A CA 1
ATOM 2730 C C . HIS A 1 345 ? 4.395 -35.969 -12.336 1 97.75 345 HIS A C 1
ATOM 2732 O O . HIS A 1 345 ? 5.23 -36.031 -11.43 1 97.75 345 HIS A O 1
ATOM 2738 N N . ILE A 1 346 ? 3.152 -35.625 -12.125 1 98.19 346 ILE A N 1
ATOM 2739 C CA . ILE A 1 346 ? 2.68 -35.25 -10.797 1 98.19 346 ILE A CA 1
ATOM 2740 C C . ILE A 1 346 ? 2.945 -36.406 -9.82 1 98.19 346 ILE A C 1
ATOM 2742 O O . ILE A 1 346 ? 3.461 -36.188 -8.719 1 98.19 346 ILE A O 1
ATOM 2746 N N . CYS A 1 347 ? 2.598 -37.625 -10.242 1 98.31 347 CYS A N 1
ATOM 2747 C CA . CYS A 1 347 ? 2.791 -38.781 -9.367 1 98.31 347 CYS A CA 1
ATOM 2748 C C . CYS A 1 347 ? 4.273 -39 -9.094 1 98.31 347 CYS A C 1
ATOM 2750 O O . CYS A 1 347 ? 4.664 -39.25 -7.949 1 98.31 347 CYS A O 1
ATOM 2752 N N . ALA A 1 348 ? 5.051 -38.938 -10.109 1 98.06 348 ALA A N 1
ATOM 2753 C CA . ALA A 1 348 ? 6.484 -39.188 -9.977 1 98.06 348 ALA A CA 1
ATOM 2754 C C . ALA A 1 348 ? 7.148 -38.094 -9.133 1 98.06 348 ALA A C 1
ATOM 2756 O O . ALA A 1 348 ? 7.977 -38.375 -8.266 1 98.06 348 ALA A O 1
ATOM 2757 N N . MET A 1 349 ? 6.824 -36.844 -9.359 1 97.81 349 MET A N 1
ATOM 2758 C CA . MET A 1 349 ? 7.387 -35.719 -8.594 1 97.81 349 MET A CA 1
ATOM 2759 C C . MET A 1 349 ? 7 -35.844 -7.121 1 97.81 349 MET A C 1
ATOM 2761 O O . MET A 1 349 ? 7.836 -35.625 -6.242 1 97.81 349 MET A O 1
ATOM 2765 N N . LEU A 1 350 ? 5.73 -36.094 -6.871 1 97.75 350 LEU A N 1
ATOM 2766 C CA . LEU A 1 350 ? 5.281 -36.281 -5.496 1 97.75 350 LEU A CA 1
ATOM 2767 C C . LEU A 1 350 ? 6.086 -37.375 -4.789 1 97.75 350 LEU A C 1
ATOM 2769 O O . LEU A 1 350 ? 6.469 -37.219 -3.629 1 97.75 350 LEU A O 1
ATOM 2773 N N . GLU A 1 351 ? 6.297 -38.469 -5.465 1 97.19 351 GLU A N 1
ATOM 2774 C CA . GLU A 1 351 ? 7.094 -39.562 -4.902 1 97.19 351 GLU A CA 1
ATOM 2775 C C . GLU A 1 351 ? 8.516 -39.094 -4.594 1 97.19 351 GLU A C 1
ATOM 2777 O O . GLU A 1 351 ? 9.039 -39.344 -3.508 1 97.19 351 GLU A O 1
ATOM 2782 N N . ASP A 1 352 ? 9.133 -38.438 -5.543 1 97 352 ASP A N 1
ATOM 2783 C CA . ASP A 1 352 ? 10.484 -37.906 -5.348 1 97 352 ASP A CA 1
ATOM 2784 C C . ASP A 1 352 ? 10.547 -37 -4.129 1 97 352 ASP A C 1
ATOM 2786 O O . ASP A 1 352 ? 11.461 -37.094 -3.309 1 97 352 ASP A O 1
ATOM 2790 N N . LEU A 1 353 ? 9.594 -36.125 -4.035 1 97.56 353 LEU A N 1
ATOM 2791 C CA . LEU A 1 353 ? 9.539 -35.188 -2.922 1 97.56 353 LEU A CA 1
ATOM 2792 C C . LEU A 1 353 ? 9.367 -35.906 -1.596 1 97.56 353 LEU A C 1
ATOM 2794 O O . LEU A 1 353 ? 10.016 -35.562 -0.604 1 97.56 353 LEU A O 1
ATOM 2798 N N . SER A 1 354 ? 8.461 -36.875 -1.598 1 96.62 354 SER A N 1
ATOM 2799 C CA . SER A 1 354 ? 8.188 -37.656 -0.393 1 96.62 354 SER A CA 1
ATOM 2800 C C . SER A 1 354 ? 9.43 -38.438 0.063 1 96.62 354 SER A C 1
ATOM 2802 O O . SER A 1 354 ? 9.602 -38.688 1.256 1 96.62 354 SER A O 1
ATOM 2804 N N . GLU A 1 355 ? 10.242 -38.719 -0.866 1 95.94 355 GLU A N 1
ATOM 2805 C CA . GLU A 1 355 ? 11.445 -39.5 -0.57 1 95.94 355 GLU A CA 1
ATOM 2806 C C . GLU A 1 355 ? 12.617 -38.562 -0.246 1 95.94 355 GLU A C 1
ATOM 2808 O O . GLU A 1 355 ? 13.758 -39.031 -0.13 1 95.94 355 GLU A O 1
ATOM 2813 N N . GLY A 1 356 ? 12.414 -37.281 -0.245 1 95.44 356 GLY A N 1
ATOM 2814 C CA . GLY A 1 356 ? 13.406 -36.375 0.278 1 95.44 356 GLY A CA 1
ATOM 2815 C C . GLY A 1 356 ? 14.234 -35.719 -0.808 1 95.44 356 GLY A C 1
ATOM 2816 O O . GLY A 1 356 ? 15.398 -35.344 -0.583 1 95.44 356 GLY A O 1
ATOM 2817 N N . LEU A 1 357 ? 13.672 -35.562 -1.977 1 96.06 357 LEU A N 1
ATOM 2818 C CA . LEU A 1 357 ? 14.406 -35 -3.109 1 96.06 357 LEU A CA 1
ATOM 2819 C C . LEU A 1 357 ? 15.016 -33.656 -2.754 1 96.06 357 LEU A C 1
ATOM 2821 O O . LEU A 1 357 ? 16.203 -33.438 -2.984 1 96.06 357 LEU A O 1
ATOM 2825 N N . LEU A 1 358 ? 14.242 -32.781 -2.145 1 96.38 358 LEU A N 1
ATOM 2826 C CA . LEU A 1 358 ? 14.719 -31.422 -1.861 1 96.38 358 LEU A CA 1
ATOM 2827 C C . LEU A 1 358 ? 15.828 -31.453 -0.816 1 96.38 358 LEU A C 1
ATOM 2829 O O . LEU A 1 358 ? 16.781 -30.672 -0.901 1 96.38 358 LEU A O 1
ATOM 2833 N N . GLN A 1 359 ? 15.742 -32.281 0.165 1 93.62 359 GLN A N 1
ATOM 2834 C CA . GLN A 1 359 ? 16.781 -32.406 1.175 1 93.62 359 GLN A CA 1
ATOM 2835 C C . GLN A 1 359 ? 18.094 -32.938 0.56 1 93.62 359 GLN A C 1
ATOM 2837 O O . GLN A 1 359 ? 19.172 -32.438 0.886 1 93.62 359 GLN A O 1
ATOM 2842 N N . ALA A 1 360 ? 17.906 -33.844 -0.316 1 92.5 360 ALA A N 1
ATOM 2843 C CA . ALA A 1 360 ? 19.078 -34.438 -0.968 1 92.5 360 ALA A CA 1
ATOM 2844 C C . ALA A 1 360 ? 19.797 -33.406 -1.836 1 92.5 360 ALA A C 1
ATOM 2846 O O . ALA A 1 360 ? 21.016 -33.344 -1.838 1 92.5 360 ALA A O 1
ATOM 2847 N N . LEU A 1 361 ? 19.047 -32.625 -2.562 1 91.75 361 LEU A N 1
ATOM 2848 C CA . LEU A 1 361 ? 19.609 -31.625 -3.469 1 91.75 361 LEU A CA 1
ATOM 2849 C C . LEU A 1 361 ? 20.188 -30.453 -2.693 1 91.75 361 LEU A C 1
ATOM 2851 O O . LEU A 1 361 ? 21.141 -29.812 -3.146 1 91.75 361 LEU A O 1
ATOM 2855 N N . GLY A 1 362 ? 19.656 -30.125 -1.591 1 84.81 362 GLY A N 1
ATOM 2856 C CA . GLY A 1 362 ? 20.094 -28.984 -0.788 1 84.81 362 GLY A CA 1
ATOM 2857 C C . GLY A 1 362 ? 21.359 -29.281 0.008 1 84.81 362 GLY A C 1
ATOM 2858 O O . GLY A 1 362 ? 22.016 -28.359 0.493 1 84.81 362 GLY A O 1
ATOM 2859 N N . ASN A 1 363 ? 21.719 -30.5 0.366 1 78.31 363 ASN A N 1
ATOM 2860 C CA . ASN A 1 363 ? 22.922 -30.922 1.062 1 78.31 363 ASN A CA 1
ATOM 2861 C C . ASN A 1 363 ? 23.75 -31.891 0.218 1 78.31 363 ASN A C 1
ATOM 2863 O O . ASN A 1 363 ? 23.781 -33.094 0.498 1 78.31 363 ASN A O 1
ATOM 2867 N N . PRO A 1 364 ? 24.406 -31.375 -0.88 1 62.88 364 PRO A N 1
ATOM 2868 C CA . PRO A 1 364 ? 25.062 -32.312 -1.802 1 62.88 364 PRO A CA 1
ATOM 2869 C C . PRO A 1 364 ? 26.156 -33.125 -1.133 1 62.88 364 PRO A C 1
ATOM 2871 O O . PRO A 1 364 ? 26.641 -34.094 -1.713 1 62.88 364 PRO A O 1
ATOM 2874 N N . HIS A 1 365 ? 27 -32.781 -0.125 1 56.53 365 HIS A N 1
ATOM 2875 C CA . HIS A 1 365 ? 28.125 -33.562 0.376 1 56.53 365 HIS A CA 1
ATOM 2876 C C . HIS A 1 365 ? 27.672 -34.906 0.934 1 56.53 365 HIS A C 1
ATOM 2878 O O . HIS A 1 365 ? 28.469 -35.656 1.479 1 56.53 365 HIS A O 1
ATOM 2884 N N . GLU A 1 366 ? 26.453 -35.188 0.979 1 45.62 366 GLU A N 1
ATOM 2885 C CA . GLU A 1 366 ? 26.281 -36.594 1.348 1 45.62 366 GLU A CA 1
ATOM 2886 C C . GLU A 1 366 ? 26.656 -37.5 0.196 1 45.62 366 GLU A C 1
ATOM 2888 O O . GLU A 1 366 ? 26.312 -37.25 -0.959 1 45.62 366 GLU A O 1
ATOM 2893 N N . PRO A 1 367 ? 27.688 -38.531 0.238 1 44.5 367 PRO A N 1
ATOM 2894 C CA . PRO A 1 367 ? 28.344 -39.406 -0.75 1 44.5 367 PRO A CA 1
ATOM 2895 C C . PRO A 1 367 ? 27.375 -39.938 -1.789 1 44.5 367 PRO A C 1
ATOM 2897 O O . PRO A 1 367 ? 27.781 -40.312 -2.889 1 44.5 367 PRO A O 1
ATOM 2900 N N . GLU A 1 368 ? 26.172 -40.188 -1.47 1 42.12 368 GLU A N 1
ATOM 2901 C CA . GLU A 1 368 ? 25.359 -41 -2.373 1 42.12 368 GLU A CA 1
ATOM 2902 C C . GLU A 1 368 ? 25 -40.219 -3.633 1 42.12 368 GLU A C 1
ATOM 2904 O O . GLU A 1 368 ? 24.641 -40.812 -4.656 1 42.12 368 GLU A O 1
ATOM 2909 N N . TYR A 1 369 ? 24.891 -38.875 -3.58 1 41.81 369 TYR A N 1
ATOM 2910 C CA . TYR A 1 369 ? 24.438 -38.156 -4.766 1 41.81 369 TYR A CA 1
ATOM 2911 C C . TYR A 1 369 ? 25.609 -37.562 -5.547 1 41.81 369 TYR A C 1
ATOM 2913 O O . TYR A 1 369 ? 25.609 -36.406 -5.91 1 41.81 369 TYR A O 1
ATOM 2921 N N . ASP A 1 370 ? 26.812 -38.094 -5.645 1 41.19 370 ASP A N 1
ATOM 2922 C CA . ASP A 1 370 ? 28 -37.812 -6.418 1 41.19 370 ASP A CA 1
ATOM 2923 C C . ASP A 1 370 ? 27.672 -37.562 -7.887 1 41.19 370 ASP A C 1
ATOM 2925 O O . ASP A 1 370 ? 28.375 -36.812 -8.57 1 41.19 370 ASP A O 1
ATOM 2929 N N . ASP A 1 371 ? 26.672 -38.25 -8.391 1 41.09 371 ASP A N 1
ATOM 2930 C CA . ASP A 1 371 ? 26.469 -38.156 -9.836 1 41.09 371 ASP A CA 1
ATOM 2931 C C . ASP A 1 371 ? 25.875 -36.812 -10.234 1 41.09 371 ASP A C 1
ATOM 2933 O O . ASP A 1 371 ? 25.781 -36.5 -11.422 1 41.09 371 ASP A O 1
ATOM 2937 N N . LEU A 1 372 ? 25.219 -36.031 -9.422 1 40.28 372 LEU A N 1
ATOM 2938 C CA . LEU A 1 372 ? 24.578 -34.781 -9.758 1 40.28 372 LEU A CA 1
ATOM 2939 C C . LEU A 1 372 ? 25.609 -33.656 -9.844 1 40.28 372 LEU A C 1
ATOM 2941 O O . LEU A 1 372 ? 25.266 -32.531 -10.234 1 40.28 372 LEU A O 1
ATOM 2945 N N . ASP A 1 373 ? 26.906 -33.781 -9.445 1 39.12 373 ASP A N 1
ATOM 2946 C CA . ASP A 1 373 ? 27.984 -32.781 -9.523 1 39.12 373 ASP A CA 1
ATOM 2947 C C . ASP A 1 373 ? 28.203 -32.344 -10.961 1 39.12 373 ASP A C 1
ATOM 2949 O O . ASP A 1 373 ? 28.719 -31.234 -11.195 1 39.12 373 ASP A O 1
ATOM 2953 N N . ASP A 1 374 ? 27.984 -33.219 -11.914 1 41.56 374 ASP A N 1
ATOM 2954 C CA . ASP A 1 374 ? 28.281 -32.844 -13.305 1 41.56 374 ASP A CA 1
ATOM 2955 C C . ASP A 1 374 ? 27.203 -31.906 -13.859 1 41.56 374 ASP A C 1
ATOM 2957 O O . ASP A 1 374 ? 27.328 -31.406 -14.977 1 41.56 374 ASP A O 1
ATOM 2961 N N . LEU A 1 375 ? 26.109 -31.812 -13.195 1 36.78 375 LEU A N 1
ATOM 2962 C CA . LEU A 1 375 ? 25.094 -30.953 -13.797 1 36.78 375 LEU A CA 1
ATOM 2963 C C . LEU A 1 375 ? 25.172 -29.547 -13.211 1 36.78 375 LEU A C 1
ATOM 2965 O O . LEU A 1 375 ? 24.438 -28.656 -13.648 1 36.78 375 LEU A O 1
ATOM 2969 N N . ILE A 1 376 ? 25.938 -29.406 -12.109 1 36 376 ILE A N 1
ATOM 2970 C CA . ILE A 1 376 ? 26.062 -28.062 -11.578 1 36 376 ILE A CA 1
ATOM 2971 C C . ILE A 1 376 ? 27.266 -27.359 -12.219 1 36 376 ILE A C 1
ATOM 2973 O O . ILE A 1 376 ? 28.375 -27.906 -12.219 1 36 376 ILE A O 1
ATOM 2977 N N . MET B 1 1 ? -21.875 13.062 6.348 1 50.72 1 MET B N 1
ATOM 2978 C CA . MET B 1 1 ? -21.891 14.516 6.273 1 50.72 1 MET B CA 1
ATOM 2979 C C . MET B 1 1 ? -20.484 15.062 6.066 1 50.72 1 MET B C 1
ATOM 2981 O O . MET B 1 1 ? -19.516 14.531 6.613 1 50.72 1 MET B O 1
ATOM 2985 N N . ASP B 1 2 ? -20.297 15.969 5.133 1 68.31 2 ASP B N 1
ATOM 2986 C CA . ASP B 1 2 ? -19.016 16.609 4.883 1 68.31 2 ASP B CA 1
ATOM 2987 C C . ASP B 1 2 ? -18.562 17.438 6.086 1 68.31 2 ASP B C 1
ATOM 2989 O O . ASP B 1 2 ? -19.172 18.469 6.395 1 68.31 2 ASP B O 1
ATOM 2993 N N . GLN B 1 3 ? -17.656 16.922 6.859 1 71.12 3 GLN B N 1
ATOM 2994 C CA . GLN B 1 3 ? -17.188 17.516 8.109 1 71.12 3 GLN B CA 1
ATOM 2995 C C . GLN B 1 3 ? -16.562 18.875 7.883 1 71.12 3 GLN B C 1
ATOM 2997 O O . GLN B 1 3 ? -16.406 19.656 8.828 1 71.12 3 GLN B O 1
ATOM 3002 N N . LEU B 1 4 ? -16.328 19.203 6.59 1 82.75 4 LEU B N 1
ATOM 3003 C CA . LEU B 1 4 ? -15.641 20.453 6.305 1 82.75 4 LEU B CA 1
ATOM 3004 C C . LEU B 1 4 ? -16.531 21.391 5.516 1 82.75 4 LEU B C 1
ATOM 3006 O O . LEU B 1 4 ? -16.062 22.391 4.969 1 82.75 4 LEU B O 1
ATOM 3010 N N . LYS B 1 5 ? -17.781 21.141 5.41 1 82.69 5 LYS B N 1
ATOM 3011 C CA . LYS B 1 5 ? -18.703 21.875 4.551 1 82.69 5 LYS B CA 1
ATOM 3012 C C . LYS B 1 5 ? -18.641 23.375 4.836 1 82.69 5 LYS B C 1
ATOM 3014 O O . LYS B 1 5 ? -18.594 24.188 3.91 1 82.69 5 LYS B O 1
ATOM 3019 N N . ASP B 1 6 ? -18.5 23.812 6.137 1 89 6 ASP B N 1
ATOM 3020 C CA . ASP B 1 6 ? -18.547 25.234 6.473 1 89 6 ASP B CA 1
ATOM 3021 C C . ASP B 1 6 ? -17.172 25.734 6.93 1 89 6 ASP B C 1
ATOM 3023 O O . ASP B 1 6 ? -17.031 26.875 7.367 1 89 6 ASP B O 1
ATOM 3027 N N . ILE B 1 7 ? -16.203 24.938 6.652 1 95.75 7 ILE B N 1
ATOM 3028 C CA . ILE B 1 7 ? -14.867 25.266 7.141 1 95.75 7 ILE B CA 1
ATOM 3029 C C . ILE B 1 7 ? -14.047 25.891 6.016 1 95.75 7 ILE B C 1
ATOM 3031 O O . ILE B 1 7 ? -13.969 25.344 4.914 1 95.75 7 ILE B O 1
ATOM 3035 N N . ILE B 1 8 ? -13.438 27.047 6.293 1 96.88 8 ILE B N 1
ATOM 3036 C CA . ILE B 1 8 ? -12.641 27.688 5.242 1 96.88 8 ILE B CA 1
ATOM 3037 C C . ILE B 1 8 ? -11.211 27.906 5.742 1 96.88 8 ILE B C 1
ATOM 3039 O O . ILE B 1 8 ? -10.328 28.281 4.969 1 96.88 8 ILE B O 1
ATOM 3043 N N . TYR B 1 9 ? -11.008 27.656 7.031 1 98.06 9 TYR B N 1
ATOM 3044 C CA . TYR B 1 9 ? -9.703 27.953 7.609 1 98.06 9 TYR B CA 1
ATOM 3045 C C . TYR B 1 9 ? -9.312 26.891 8.633 1 98.06 9 TYR B C 1
ATOM 3047 O O . TYR B 1 9 ? -10.125 26.516 9.484 1 98.06 9 TYR B O 1
ATOM 3055 N N . ALA B 1 10 ? -8.062 26.375 8.523 1 98.12 10 ALA B N 1
ATOM 3056 C CA . ALA B 1 10 ? -7.527 25.391 9.461 1 98.12 10 ALA B CA 1
ATOM 3057 C C . ALA B 1 10 ? -6.195 25.844 10.039 1 98.12 10 ALA B C 1
ATOM 3059 O O . ALA B 1 10 ? -5.133 25.453 9.562 1 98.12 10 ALA B O 1
ATOM 3060 N N . PRO B 1 11 ? -6.242 26.641 11.117 1 98 11 PRO B N 1
ATOM 3061 C CA . PRO B 1 11 ? -4.984 27.016 11.766 1 98 11 PRO B CA 1
ATOM 3062 C C . PRO B 1 11 ? -4.328 25.844 12.5 1 98 11 PRO B C 1
ATOM 3064 O O . PRO B 1 11 ? -5.004 25.094 13.195 1 98 11 PRO B O 1
ATOM 3067 N N . CYS B 1 12 ? -3.088 25.641 12.305 1 97.88 12 CYS B N 1
ATOM 3068 C CA . CYS B 1 12 ? -2.32 24.562 12.938 1 97.88 12 CYS B CA 1
ATOM 3069 C C . CYS B 1 12 ? -1.53 25.094 14.133 1 97.88 12 CYS B C 1
ATOM 3071 O O . CYS B 1 12 ? -0.685 25.984 13.977 1 97.88 12 CYS B O 1
ATOM 3073 N N . LEU B 1 13 ? -1.806 24.578 15.32 1 95.94 13 LEU B N 1
ATOM 3074 C CA . LEU B 1 13 ? -1.189 25.078 16.547 1 95.94 13 LEU B CA 1
ATOM 3075 C C . LEU B 1 13 ? -0.636 23.922 17.391 1 95.94 13 LEU B C 1
ATOM 3077 O O . LEU B 1 13 ? -1.108 22.781 17.281 1 95.94 13 LEU B O 1
ATOM 3081 N N . ARG B 1 14 ? 0.363 24.219 18.219 1 94.88 14 ARG B N 1
ATOM 3082 C CA . ARG B 1 14 ? 0.867 23.266 19.203 1 94.88 14 ARG B CA 1
ATOM 3083 C C . ARG B 1 14 ? -0.048 23.188 20.422 1 94.88 14 ARG B C 1
ATOM 3085 O O . ARG B 1 14 ? -0.757 24.156 20.734 1 94.88 14 ARG B O 1
ATOM 3092 N N . SER B 1 15 ? -0.02 22.078 21.078 1 95.56 15 SER B N 1
ATOM 3093 C CA . SER B 1 15 ? -0.83 21.938 22.297 1 95.56 15 SER B CA 1
ATOM 3094 C C . SER B 1 15 ? -0.147 22.594 23.484 1 95.56 15 SER B C 1
ATOM 3096 O O . SER B 1 15 ? 0.12 21.922 24.5 1 95.56 15 SER B O 1
ATOM 3098 N N . SER B 1 16 ? 0.068 23.859 23.422 1 92.5 16 SER B N 1
ATOM 3099 C CA . SER B 1 16 ? 0.593 24.641 24.531 1 92.5 16 SER B CA 1
ATOM 3100 C C . SER B 1 16 ? -0.483 25.547 25.125 1 92.5 16 SER B C 1
ATOM 3102 O O . SER B 1 16 ? -1.495 25.828 24.484 1 92.5 16 SER B O 1
ATOM 3104 N N . THR B 1 17 ? -0.238 25.953 26.297 1 93.31 17 THR B N 1
ATOM 3105 C CA . THR B 1 17 ? -1.247 26.672 27.062 1 93.31 17 THR B CA 1
ATOM 3106 C C . THR B 1 17 ? -1.721 27.922 26.312 1 93.31 17 THR B C 1
ATOM 3108 O O . THR B 1 17 ? -2.914 28.062 26.047 1 93.31 17 THR B O 1
ATOM 3111 N N . TYR B 1 18 ? -0.831 28.781 25.891 1 91.88 18 TYR B N 1
ATOM 3112 C CA . TYR B 1 18 ? -1.208 30.062 25.312 1 91.88 18 TYR B CA 1
ATOM 3113 C C . TYR B 1 18 ? -1.742 29.891 23.891 1 91.88 18 TYR B C 1
ATOM 3115 O O . TYR B 1 18 ? -2.621 30.641 23.469 1 91.88 18 TYR B O 1
ATOM 3123 N N . ASP B 1 19 ? -1.237 28.875 23.141 1 94.25 19 ASP B N 1
ATOM 3124 C CA . ASP B 1 19 ? -1.786 28.562 21.812 1 94.25 19 ASP B CA 1
ATOM 3125 C C . ASP B 1 19 ? -3.254 28.156 21.922 1 94.25 19 ASP B C 1
ATOM 3127 O O . ASP B 1 19 ? -4.102 28.688 21.188 1 94.25 19 ASP B O 1
ATOM 3131 N N . LEU B 1 20 ? -3.527 27.312 22.859 1 96.31 20 LEU B N 1
ATOM 3132 C CA . LEU B 1 20 ? -4.883 26.797 23 1 96.31 20 LEU B CA 1
ATOM 3133 C C . LEU B 1 20 ? -5.809 27.859 23.578 1 96.31 20 LEU B C 1
ATOM 3135 O O . LEU B 1 20 ? -6.988 27.922 23.219 1 96.31 20 LEU B O 1
ATOM 3139 N N . LEU B 1 21 ? -5.262 28.688 24.422 1 96.12 21 LEU B N 1
ATOM 3140 C CA . LEU B 1 21 ? -6.066 29.766 24.969 1 96.12 21 LEU B CA 1
ATOM 3141 C C . LEU B 1 21 ? -6.422 30.797 23.891 1 96.12 21 LEU B C 1
ATOM 3143 O O . LEU B 1 21 ? -7.5 31.391 23.922 1 96.12 21 LEU B O 1
ATOM 3147 N N . ALA B 1 22 ? -5.492 31 22.953 1 96.88 22 ALA B N 1
ATOM 3148 C CA . ALA B 1 22 ? -5.777 31.891 21.828 1 96.88 22 ALA B CA 1
ATOM 3149 C C . ALA B 1 22 ? -7.008 31.422 21.047 1 96.88 22 ALA B C 1
ATOM 3151 O O . ALA B 1 22 ? -7.84 32.25 20.641 1 96.88 22 ALA B O 1
ATOM 3152 N N . LEU B 1 23 ? -7.117 30.109 20.906 1 96.38 23 LEU B N 1
ATOM 3153 C CA . LEU B 1 23 ? -8.258 29.516 20.203 1 96.38 23 LEU B CA 1
ATOM 3154 C C . LEU B 1 23 ? -9.531 29.672 21.016 1 96.38 23 LEU B C 1
ATOM 3156 O O . LEU B 1 23 ? -10.602 29.938 20.453 1 96.38 23 LEU B O 1
ATOM 3160 N N . ARG B 1 24 ? -9.383 29.547 22.281 1 94.38 24 ARG B N 1
ATOM 3161 C CA . ARG B 1 24 ? -10.539 29.609 23.156 1 94.38 24 ARG B CA 1
ATOM 3162 C C . ARG B 1 24 ? -11.188 30.984 23.125 1 94.38 24 ARG B C 1
ATOM 3164 O O . ARG B 1 24 ? -12.406 31.109 23.297 1 94.38 24 ARG B O 1
ATOM 3171 N N . GLU B 1 25 ? -10.422 32.031 22.828 1 96.06 25 GLU B N 1
ATOM 3172 C CA . GLU B 1 25 ? -10.898 33.406 22.844 1 96.06 25 GLU B CA 1
ATOM 3173 C C . GLU B 1 25 ? -11.641 33.75 21.547 1 96.06 25 GLU B C 1
ATOM 3175 O O . GLU B 1 25 ? -12.211 34.844 21.422 1 96.06 25 GLU B O 1
ATOM 3180 N N . ILE B 1 26 ? -11.664 32.812 20.594 1 96.38 26 ILE B N 1
ATOM 3181 C CA . ILE B 1 26 ? -12.32 33.062 19.312 1 96.38 26 ILE B CA 1
ATOM 3182 C C . ILE B 1 26 ? -13.836 33.031 19.484 1 96.38 26 ILE B C 1
ATOM 3184 O O . ILE B 1 26 ? -14.367 32.125 20.125 1 96.38 26 ILE B O 1
ATOM 3188 N N . GLU B 1 27 ? -14.477 33.969 18.906 1 94.88 27 GLU B N 1
ATOM 3189 C CA . GLU B 1 27 ? -15.922 34.094 19.062 1 94.88 27 GLU B CA 1
ATOM 3190 C C . GLU B 1 27 ? -16.641 32.969 18.328 1 94.88 27 GLU B C 1
ATOM 3192 O O . GLU B 1 27 ? -16.141 32.438 17.328 1 94.88 27 GLU B O 1
ATOM 3197 N N . GLU B 1 28 ? -17.844 32.75 18.719 1 91.94 28 GLU B N 1
ATOM 3198 C CA . GLU B 1 28 ? -18.656 31.641 18.203 1 91.94 28 GLU B CA 1
ATOM 3199 C C . GLU B 1 28 ? -18.859 31.766 16.703 1 91.94 28 GLU B C 1
ATOM 3201 O O . GLU B 1 28 ? -18.734 30.781 15.969 1 91.94 28 GLU B O 1
ATOM 3206 N N . ARG B 1 29 ? -19.156 32.938 16.297 1 91.44 29 ARG B N 1
ATOM 3207 C CA . ARG B 1 29 ? -19.453 33.156 14.875 1 91.44 29 ARG B CA 1
ATOM 3208 C C . ARG B 1 29 ? -18.25 32.781 14.008 1 91.44 29 ARG B C 1
ATOM 3210 O O . ARG B 1 29 ? -18.422 32.312 12.891 1 91.44 29 ARG B O 1
ATOM 3217 N N . ARG B 1 30 ? -17.047 32.969 14.508 1 95.5 30 ARG B N 1
ATOM 3218 C CA . ARG B 1 30 ? -15.828 32.656 13.766 1 95.5 30 ARG B CA 1
ATOM 3219 C C . ARG B 1 30 ? -15.469 31.172 13.938 1 95.5 30 ARG B C 1
ATOM 3221 O O . ARG B 1 30 ? -15 30.547 12.992 1 95.5 30 ARG B O 1
ATOM 3228 N N . ARG B 1 31 ? -15.719 30.641 15.055 1 93.69 31 ARG B N 1
ATOM 3229 C CA . ARG B 1 31 ? -15.328 29.281 15.391 1 93.69 31 ARG B CA 1
ATOM 3230 C C . ARG B 1 31 ? -15.977 28.281 14.438 1 93.69 31 ARG B C 1
ATOM 3232 O O . ARG B 1 31 ? -15.375 27.266 14.086 1 93.69 31 ARG B O 1
ATOM 3239 N N . LYS B 1 32 ? -17.156 28.562 13.953 1 92.44 32 LYS B N 1
ATOM 3240 C CA . LYS B 1 32 ? -17.922 27.656 13.102 1 92.44 32 LYS B CA 1
ATOM 3241 C C . LYS B 1 32 ? -17.281 27.516 11.727 1 92.44 32 LYS B C 1
ATOM 3243 O O . LYS B 1 32 ? -17.594 26.594 10.969 1 92.44 32 LYS B O 1
ATOM 3248 N N . ARG B 1 33 ? -16.359 28.406 11.422 1 95.69 33 ARG B N 1
ATOM 3249 C CA . ARG B 1 33 ? -15.734 28.422 10.102 1 95.69 33 ARG B CA 1
ATOM 3250 C C . ARG B 1 33 ? -14.289 27.938 10.18 1 95.69 33 ARG B C 1
ATOM 3252 O O . ARG B 1 33 ? -13.562 27.969 9.18 1 95.69 33 ARG B O 1
ATOM 3259 N N . ILE B 1 34 ? -13.93 27.516 11.375 1 96.5 34 ILE B N 1
ATOM 3260 C CA . ILE B 1 34 ? -12.539 27.125 11.609 1 96.5 34 ILE B CA 1
ATOM 3261 C C . ILE B 1 34 ? -12.492 25.688 12.094 1 96.5 34 ILE B C 1
ATOM 3263 O O . ILE B 1 34 ? -13.352 25.25 12.875 1 96.5 34 ILE B O 1
ATOM 3267 N N . SER B 1 35 ? -11.57 24.922 11.625 1 96.75 35 SER B N 1
ATOM 3268 C CA . SER B 1 35 ? -11.227 23.594 12.141 1 96.75 35 SER B CA 1
ATOM 3269 C C . SER B 1 35 ? -9.734 23.5 12.445 1 96.75 35 SER B C 1
ATOM 3271 O O . SER B 1 35 ? -8.938 23.141 11.57 1 96.75 35 SER B O 1
ATOM 3273 N N . PRO B 1 36 ? -9.398 23.781 13.664 1 97.5 36 PRO B N 1
ATOM 3274 C CA . PRO B 1 36 ? -7.969 23.812 13.977 1 97.5 36 PRO B CA 1
ATOM 3275 C C . PRO B 1 36 ? -7.309 22.438 13.906 1 97.5 36 PRO B C 1
ATOM 3277 O O . PRO B 1 36 ? -7.992 21.422 14 1 97.5 36 PRO B O 1
ATOM 3280 N N . ILE B 1 37 ? -6.035 22.438 13.617 1 98.12 37 ILE B N 1
ATOM 3281 C CA . ILE B 1 37 ? -5.184 21.25 13.734 1 98.12 37 ILE B CA 1
ATOM 3282 C C . ILE B 1 37 ? -4.297 21.375 14.977 1 98.12 37 ILE B C 1
ATOM 3284 O O . ILE B 1 37 ? -3.42 22.25 15.031 1 98.12 37 ILE B O 1
ATOM 3288 N N . ILE B 1 38 ? -4.555 20.547 15.922 1 97.88 38 ILE B N 1
ATOM 3289 C CA . ILE B 1 38 ? -3.791 20.609 17.172 1 97.88 38 ILE B CA 1
ATOM 3290 C C . ILE B 1 38 ? -2.623 19.625 17.094 1 97.88 38 ILE B C 1
ATOM 3292 O O . ILE B 1 38 ? -2.83 18.422 16.953 1 97.88 38 ILE B O 1
ATOM 3296 N N . SER B 1 39 ? -1.431 20.125 17.219 1 97 39 SER B N 1
ATOM 3297 C CA . SER B 1 39 ? -0.217 19.312 17.25 1 97 39 SER B CA 1
ATOM 3298 C C . SER B 1 39 ? 0.148 18.938 18.688 1 97 39 SER B C 1
ATOM 3300 O O . SER B 1 39 ? 0.7 19.75 19.422 1 97 39 SER B O 1
ATOM 3302 N N . ALA B 1 40 ? -0.026 17.781 19.016 1 97.75 40 ALA B N 1
ATOM 3303 C CA . ALA B 1 40 ? 0.089 17.312 20.391 1 97.75 40 ALA B CA 1
ATOM 3304 C C . ALA B 1 40 ? 1.55 17.219 20.828 1 97.75 40 ALA B C 1
ATOM 3306 O O . ALA B 1 40 ? 2.375 16.625 20.141 1 97.75 40 ALA B O 1
ATOM 3307 N N . ARG B 1 41 ? 1.816 17.766 21.938 1 95.56 41 ARG B N 1
ATOM 3308 C CA . ARG B 1 41 ? 3.139 17.75 22.547 1 95.56 41 ARG B CA 1
ATOM 3309 C C . ARG B 1 41 ? 3.035 17.875 24.078 1 95.56 41 ARG B C 1
ATOM 3311 O O . ARG B 1 41 ? 1.943 18.062 24.609 1 95.56 41 ARG B O 1
ATOM 3318 N N . GLY B 1 42 ? 4.133 17.75 24.781 1 94.75 42 GLY B N 1
ATOM 3319 C CA . GLY B 1 42 ? 4.152 17.891 26.234 1 94.75 42 GLY B CA 1
ATOM 3320 C C . GLY B 1 42 ? 4.242 16.578 26.969 1 94.75 42 GLY B C 1
ATOM 3321 O O . GLY B 1 42 ? 4.734 15.586 26.422 1 94.75 42 GLY B O 1
ATOM 3322 N N . ASN B 1 43 ? 3.764 16.625 28.172 1 94.06 43 ASN B N 1
ATOM 3323 C CA . ASN B 1 43 ? 3.941 15.461 29.031 1 94.06 43 ASN B CA 1
ATOM 3324 C C . ASN B 1 43 ? 2.771 14.492 28.906 1 94.06 43 ASN B C 1
ATOM 3326 O O . ASN B 1 43 ? 2.945 13.281 29.047 1 94.06 43 ASN B O 1
ATOM 3330 N N . ASP B 1 44 ? 1.673 15.023 28.734 1 95.75 44 ASP B N 1
ATOM 3331 C CA . ASP B 1 44 ? 0.473 14.195 28.688 1 95.75 44 ASP B CA 1
ATOM 3332 C C . ASP B 1 44 ? -0.643 14.883 27.906 1 95.75 44 ASP B C 1
ATOM 3334 O O . ASP B 1 44 ? -0.4 15.867 27.203 1 95.75 44 ASP B O 1
ATOM 3338 N N . LEU B 1 45 ? -1.845 14.359 28.047 1 97.56 45 LEU B N 1
ATOM 3339 C CA . LEU B 1 45 ? -2.969 14.812 27.234 1 97.56 45 LEU B CA 1
ATOM 3340 C C . LEU B 1 45 ? -3.777 15.875 27.969 1 97.56 45 LEU B C 1
ATOM 3342 O O . LEU B 1 45 ? -4.832 16.297 27.5 1 97.56 45 LEU B O 1
ATOM 3346 N N . THR B 1 46 ? -3.336 16.359 29.047 1 97.5 46 THR B N 1
ATOM 3347 C CA . THR B 1 46 ? -4.129 17.219 29.938 1 97.5 46 THR B CA 1
ATOM 3348 C C . THR B 1 46 ? -4.586 18.469 29.203 1 97.5 46 THR B C 1
ATOM 3350 O O . THR B 1 46 ? -5.777 18.797 29.188 1 97.5 46 THR B O 1
ATOM 3353 N N . LEU B 1 47 ? -3.652 19.172 28.594 1 97.06 47 LEU B N 1
ATOM 3354 C CA . LEU B 1 47 ? -3.982 20.422 27.922 1 97.06 47 LEU B CA 1
ATOM 3355 C C . LEU B 1 47 ? -4.949 20.188 26.766 1 97.06 47 LEU B C 1
ATOM 3357 O O . LEU B 1 47 ? -5.879 20.969 26.562 1 97.06 47 LEU B O 1
ATOM 3361 N N . ILE B 1 48 ? -4.793 19.125 26.047 1 97.88 48 ILE B N 1
ATOM 3362 C CA . ILE B 1 48 ? -5.648 18.812 24.906 1 97.88 48 ILE B CA 1
ATOM 3363 C C . ILE B 1 48 ? -7.039 18.422 25.406 1 97.88 48 ILE B C 1
ATOM 3365 O O . ILE B 1 48 ? -8.047 18.797 24.797 1 97.88 48 ILE B O 1
ATOM 3369 N N . SER B 1 49 ? -7.078 17.688 26.5 1 97.94 49 SER B N 1
ATOM 3370 C CA . SER B 1 49 ? -8.359 17.297 27.094 1 97.94 49 SER B CA 1
ATOM 3371 C C . SER B 1 49 ? -9.148 18.516 27.531 1 97.94 49 SER B C 1
ATOM 3373 O O . SER B 1 49 ? -10.359 18.594 27.297 1 97.94 49 SER B O 1
ATOM 3375 N N . GLU B 1 50 ? -8.438 19.422 28.125 1 96.75 50 GLU B N 1
ATOM 3376 C CA . GLU B 1 50 ? -9.086 20.656 28.547 1 96.75 50 GLU B CA 1
ATOM 3377 C C . GLU B 1 50 ? -9.617 21.438 27.359 1 96.75 50 GLU B C 1
ATOM 3379 O O . GLU B 1 50 ? -10.742 21.938 27.391 1 96.75 50 GLU B O 1
ATOM 3384 N N . PHE B 1 51 ? -8.828 21.562 26.391 1 96.94 51 PHE B N 1
ATOM 3385 C CA . PHE B 1 51 ? -9.258 22.25 25.172 1 96.94 51 PHE B CA 1
ATOM 3386 C C . PHE B 1 51 ? -10.484 21.562 24.578 1 96.94 51 PHE B C 1
ATOM 3388 O O . PHE B 1 51 ? -11.438 22.234 24.188 1 96.94 51 PHE B O 1
ATOM 3395 N N . ALA B 1 52 ? -10.43 20.203 24.469 1 97.06 52 ALA B N 1
ATOM 3396 C CA . ALA B 1 52 ? -11.516 19.422 23.875 1 97.06 52 ALA B CA 1
ATOM 3397 C C . ALA B 1 52 ? -12.836 19.672 24.609 1 97.06 52 ALA B C 1
ATOM 3399 O O . ALA B 1 52 ? -13.898 19.672 23.984 1 97.06 52 ALA B O 1
ATOM 3400 N N . LYS B 1 53 ? -12.758 19.938 25.906 1 95.5 53 LYS B N 1
ATOM 3401 C CA . LYS B 1 53 ? -13.961 20.188 26.688 1 95.5 53 LYS B CA 1
ATOM 3402 C C . LYS B 1 53 ? -14.602 21.516 26.312 1 95.5 53 LYS B C 1
ATOM 3404 O O . LYS B 1 53 ? -15.82 21.656 26.375 1 95.5 53 LYS B O 1
ATOM 3409 N N . TYR B 1 54 ? -13.742 22.406 25.859 1 92.19 54 TYR B N 1
ATOM 3410 C CA . TYR B 1 54 ? -14.227 23.766 25.688 1 92.19 54 TYR B CA 1
ATOM 3411 C C . TYR B 1 54 ? -14.484 24.094 24.219 1 92.19 54 TYR B C 1
ATOM 3413 O O . TYR B 1 54 ? -15.188 25.047 23.906 1 92.19 54 TYR B O 1
ATOM 3421 N N . TRP B 1 55 ? -13.875 23.328 23.344 1 93.75 55 TRP B N 1
ATOM 3422 C CA . TRP B 1 55 ? -14.008 23.625 21.922 1 93.75 55 TRP B CA 1
ATOM 3423 C C . TRP B 1 55 ? -15.391 23.234 21.422 1 93.75 55 TRP B C 1
ATOM 3425 O O . TRP B 1 55 ? -15.734 22.047 21.375 1 93.75 55 TRP B O 1
ATOM 3435 N N . GLU B 1 56 ? -16.188 24.203 21.141 1 82.94 56 GLU B N 1
ATOM 3436 C CA . GLU B 1 56 ? -17.578 23.984 20.75 1 82.94 56 GLU B CA 1
ATOM 3437 C C . GLU B 1 56 ? -17.75 24.172 19.234 1 82.94 56 GLU B C 1
ATOM 3439 O O . GLU B 1 56 ? -18.875 24.328 18.766 1 82.94 56 GLU B O 1
ATOM 3444 N N . GLY B 1 57 ? -16.641 24.297 18.703 1 74.06 57 GLY B N 1
ATOM 3445 C CA . GLY B 1 57 ? -16.734 24.266 17.25 1 74.06 57 GLY B CA 1
ATOM 3446 C C . GLY B 1 57 ? -17.047 22.891 16.703 1 74.06 57 GLY B C 1
ATOM 3447 O O . GLY B 1 57 ? -17.125 21.922 17.453 1 74.06 57 GLY B O 1
ATOM 3448 N N . ASP B 1 58 ? -17.375 22.562 15.453 1 77.69 58 ASP B N 1
ATOM 3449 C CA . ASP B 1 58 ? -17.797 21.297 14.875 1 77.69 58 ASP B CA 1
ATOM 3450 C C . ASP B 1 58 ? -16.672 20.266 14.922 1 77.69 58 ASP B C 1
ATOM 3452 O O . ASP B 1 58 ? -16.875 19.125 15.336 1 77.69 58 ASP B O 1
ATOM 3456 N N . SER B 1 59 ? -15.492 20.641 14.461 1 92.25 59 SER B N 1
ATOM 3457 C CA . SER B 1 59 ? -14.453 19.609 14.43 1 92.25 59 SER B CA 1
ATOM 3458 C C . SER B 1 59 ? -13.07 20.219 14.625 1 92.25 59 SER B C 1
ATOM 3460 O O . SER B 1 59 ? -12.883 21.422 14.43 1 92.25 59 SER B O 1
ATOM 3462 N N . PHE B 1 60 ? -12.234 19.5 15.211 1 96.94 60 PHE B N 1
ATOM 3463 C CA . PHE B 1 60 ? -10.82 19.844 15.172 1 96.94 60 PHE B CA 1
ATOM 3464 C C . PHE B 1 60 ? -9.977 18.594 14.898 1 96.94 60 PHE B C 1
ATOM 3466 O O . PHE B 1 60 ? -10.406 17.484 15.188 1 96.94 60 PHE B O 1
ATOM 3473 N N . TRP B 1 61 ? -8.859 18.812 14.344 1 98.19 61 TRP B N 1
ATOM 3474 C CA . TRP B 1 61 ? -7.941 17.734 13.984 1 98.19 61 TRP B CA 1
ATOM 3475 C C . TRP B 1 61 ? -6.871 17.547 15.055 1 98.19 61 TRP B C 1
ATOM 3477 O O . TRP B 1 61 ? -6.398 18.531 15.641 1 98.19 61 TRP B O 1
ATOM 3487 N N . LEU B 1 62 ? -6.539 16.344 15.305 1 98.56 62 LEU B N 1
ATOM 3488 C CA . LEU B 1 62 ? -5.508 16.016 16.281 1 98.56 62 LEU B CA 1
ATOM 3489 C C . LEU B 1 62 ? -4.359 15.258 15.625 1 98.56 62 LEU B C 1
ATOM 3491 O O . LEU B 1 62 ? -4.582 14.234 14.961 1 98.56 62 LEU B O 1
ATOM 3495 N N . ASP B 1 63 ? -3.162 15.75 15.742 1 97.94 63 ASP B N 1
ATOM 3496 C CA . ASP B 1 63 ? -1.936 15.156 15.211 1 97.94 63 ASP B CA 1
ATOM 3497 C C . ASP B 1 63 ? -0.818 15.195 16.25 1 97.94 63 ASP B C 1
ATOM 3499 O O . ASP B 1 63 ? -0.95 15.844 17.297 1 97.94 63 ASP B O 1
ATOM 3503 N N . SER B 1 64 ? 0.259 14.453 16.047 1 96.62 64 SER B N 1
ATOM 3504 C CA . SER B 1 64 ? 1.481 14.609 16.828 1 96.62 64 SER B CA 1
ATOM 3505 C C . SER B 1 64 ? 2.312 15.789 16.328 1 96.62 64 SER B C 1
ATOM 3507 O O . SER B 1 64 ? 2.395 16.031 15.125 1 96.62 64 SER B O 1
ATOM 3509 N N . SER B 1 65 ? 2.902 16.453 17.234 1 94.12 65 SER B N 1
ATOM 3510 C CA . SER B 1 65 ? 3.744 17.578 16.844 1 94.12 65 SER B CA 1
ATOM 3511 C C . SER B 1 65 ? 4.895 17.125 15.953 1 94.12 65 SER B C 1
ATOM 3513 O O . SER B 1 65 ? 5.531 16.109 16.219 1 94.12 65 SER B O 1
ATOM 3515 N N . ARG B 1 66 ? 5.129 17.938 15.023 1 87.19 66 ARG B N 1
ATOM 3516 C CA . ARG B 1 66 ? 6.215 17.672 14.086 1 87.19 66 ARG B CA 1
ATOM 3517 C C . ARG B 1 66 ? 7.383 18.625 14.305 1 87.19 66 ARG B C 1
ATOM 3519 O O . ARG B 1 66 ? 8.391 18.547 13.609 1 87.19 66 ARG B O 1
ATOM 3526 N N . PHE B 1 67 ? 7.172 19.469 15.234 1 87.31 67 PHE B N 1
ATOM 3527 C CA . PHE B 1 67 ? 8.242 20.406 15.555 1 87.31 67 PHE B CA 1
ATOM 3528 C C . PHE B 1 67 ? 9.438 19.688 16.156 1 87.31 67 PHE B C 1
ATOM 3530 O O . PHE B 1 67 ? 9.281 18.906 17.109 1 87.31 67 PHE B O 1
ATOM 3537 N N . PRO B 1 68 ? 10.609 19.969 15.609 1 86.38 68 PRO B N 1
ATOM 3538 C CA . PRO B 1 68 ? 11.789 19.281 16.125 1 86.38 68 PRO B CA 1
ATOM 3539 C C . PRO B 1 68 ? 11.961 19.469 17.641 1 86.38 68 PRO B C 1
ATOM 3541 O O . PRO B 1 68 ? 12.391 18.547 18.328 1 86.38 68 PRO B O 1
ATOM 3544 N N . GLN B 1 69 ? 11.633 20.609 18.203 1 85.5 69 GLN B N 1
ATOM 3545 C CA . GLN B 1 69 ? 11.805 20.938 19.625 1 85.5 69 GLN B CA 1
ATOM 3546 C C . GLN B 1 69 ? 10.891 20.078 20.484 1 85.5 69 GLN B C 1
ATOM 3548 O O . GLN B 1 69 ? 11.125 19.938 21.688 1 85.5 69 GLN B O 1
ATOM 3553 N N . ASP B 1 70 ? 9.859 19.531 19.828 1 91.44 70 ASP B N 1
ATOM 3554 C CA . ASP B 1 70 ? 8.867 18.766 20.594 1 91.44 70 ASP B CA 1
ATOM 3555 C C . ASP B 1 70 ? 9.148 17.266 20.516 1 91.44 70 ASP B C 1
ATOM 3557 O O . ASP B 1 70 ? 8.461 16.469 21.156 1 91.44 70 ASP B O 1
ATOM 3561 N N . SER B 1 71 ? 10.156 16.922 19.828 1 88.38 71 SER B N 1
ATOM 3562 C CA . SER B 1 71 ? 10.367 15.516 19.484 1 88.38 71 SER B CA 1
ATOM 3563 C C . SER B 1 71 ? 10.695 14.68 20.719 1 88.38 71 SER B C 1
ATOM 3565 O O . SER B 1 71 ? 10.469 13.469 20.734 1 88.38 71 SER B O 1
ATOM 3567 N N . GLN B 1 72 ? 11.094 15.344 21.734 1 90.25 72 GLN B N 1
ATOM 3568 C CA . GLN B 1 72 ? 11.586 14.578 22.875 1 90.25 72 GLN B CA 1
ATOM 3569 C C . GLN B 1 72 ? 10.594 14.617 24.031 1 90.25 72 GLN B C 1
ATOM 3571 O O . GLN B 1 72 ? 10.859 14.062 25.094 1 90.25 72 GLN B O 1
ATOM 3576 N N . THR B 1 73 ? 9.516 15.258 23.812 1 93.31 73 THR B N 1
ATOM 3577 C CA . THR B 1 73 ? 8.523 15.266 24.891 1 93.31 73 THR B CA 1
ATOM 3578 C C . THR B 1 73 ? 7.914 13.875 25.078 1 93.31 73 THR B C 1
ATOM 3580 O O . THR B 1 73 ? 7.867 13.078 24.141 1 93.31 73 THR B O 1
ATOM 3583 N N . GLU B 1 74 ? 7.453 13.672 26.25 1 95.88 74 GLU B N 1
ATOM 3584 C CA . GLU B 1 74 ? 6.914 12.352 26.578 1 95.88 74 GLU B CA 1
ATOM 3585 C C . GLU B 1 74 ? 5.727 12.008 25.688 1 95.88 74 GLU B C 1
ATOM 3587 O O . GLU B 1 74 ? 5.633 10.891 25.172 1 95.88 74 GLU B O 1
ATOM 3592 N N . LEU B 1 75 ?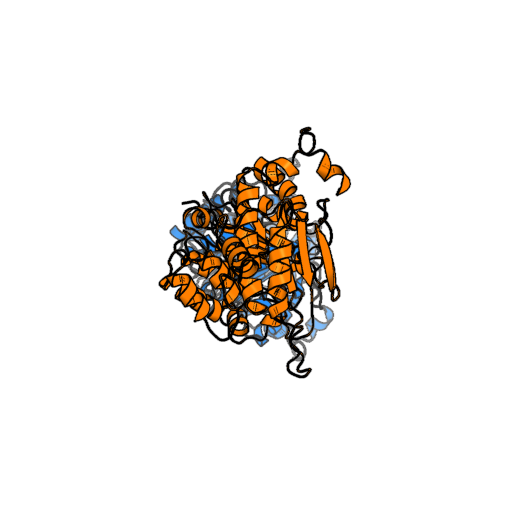 4.879 12.867 25.5 1 96.88 75 LEU B N 1
ATOM 3593 C CA . LEU B 1 75 ? 3.684 12.625 24.703 1 96.88 75 LEU B CA 1
ATOM 3594 C C . LEU B 1 75 ? 4.047 12.383 23.25 1 96.88 75 LEU B C 1
ATOM 3596 O O . LEU B 1 75 ? 3.541 11.453 22.625 1 96.88 75 LEU B O 1
ATOM 3600 N N . THR B 1 76 ? 4.914 13.195 22.703 1 96 76 THR B N 1
ATOM 3601 C CA . THR B 1 76 ? 5.293 13.039 21.297 1 96 76 THR B CA 1
ATOM 3602 C C . THR B 1 76 ? 5.969 11.688 21.062 1 96 76 THR B C 1
ATOM 3604 O O . THR B 1 76 ? 5.723 11.031 20.047 1 96 76 THR B O 1
ATOM 3607 N N . LYS B 1 77 ? 6.805 11.312 21.984 1 96.06 77 LYS B N 1
ATOM 3608 C CA . LYS B 1 77 ? 7.445 10.008 21.891 1 96.06 77 LYS B CA 1
ATOM 3609 C C . LYS B 1 77 ? 6.41 8.883 21.875 1 96.06 77 LYS B C 1
ATOM 3611 O O . LYS B 1 77 ? 6.504 7.961 21.047 1 96.06 77 LYS B O 1
ATOM 3616 N N . LYS B 1 78 ? 5.492 9.031 22.766 1 96.81 78 LYS B N 1
ATOM 3617 C CA . LYS B 1 78 ? 4.438 8.023 22.844 1 96.81 78 LYS B CA 1
ATOM 3618 C C . LYS B 1 78 ? 3.621 7.969 21.562 1 96.81 78 LYS B C 1
ATOM 3620 O O . LYS B 1 78 ? 3.318 6.887 21.062 1 96.81 78 LYS B O 1
ATOM 3625 N N . LEU B 1 79 ? 3.309 9.062 21 1 97.88 79 LEU B N 1
ATOM 3626 C CA . LEU B 1 79 ? 2.441 9.156 19.828 1 97.88 79 LEU B CA 1
ATOM 3627 C C . LEU B 1 79 ? 3.164 8.68 18.578 1 97.88 79 LEU B C 1
ATOM 3629 O O . LEU B 1 79 ? 2.527 8.227 17.625 1 97.88 79 LEU B O 1
ATOM 3633 N N . ASN B 1 80 ? 4.484 8.766 18.562 1 96.81 80 ASN B N 1
ATOM 3634 C CA . ASN B 1 80 ? 5.238 8.406 17.375 1 96.81 80 ASN B CA 1
ATOM 3635 C C . ASN B 1 80 ? 5.875 7.027 17.5 1 96.81 80 ASN B C 1
ATOM 3637 O O . ASN B 1 80 ? 6.664 6.625 16.641 1 96.81 80 ASN B O 1
ATOM 3641 N N . ASP B 1 81 ? 5.555 6.355 18.609 1 96.94 81 ASP B N 1
ATOM 3642 C CA . ASP B 1 81 ? 6 4.977 18.781 1 96.94 81 ASP B CA 1
ATOM 3643 C C . ASP B 1 81 ? 5.207 4.023 17.891 1 96.94 81 ASP B C 1
ATOM 3645 O O . ASP B 1 81 ? 3.998 3.863 18.062 1 96.94 81 ASP B O 1
ATOM 3649 N N . PRO B 1 82 ? 5.855 3.395 16.953 1 96.25 82 PRO B N 1
ATOM 3650 C CA . PRO B 1 82 ? 5.137 2.557 15.992 1 96.25 82 PRO B CA 1
ATOM 3651 C C . PRO B 1 82 ? 4.727 1.207 16.578 1 96.25 82 PRO B C 1
ATOM 3653 O O . PRO B 1 82 ? 4.012 0.439 15.93 1 96.25 82 PRO B O 1
ATOM 3656 N N . SER B 1 83 ? 5.109 0.941 17.812 1 96 83 SER B N 1
ATOM 3657 C CA . SER B 1 83 ? 4.77 -0.334 18.438 1 96 83 SER B CA 1
ATOM 3658 C C . SER B 1 83 ? 3.262 -0.577 18.422 1 96 83 SER B C 1
ATOM 3660 O O . SER B 1 83 ? 2.477 0.334 18.688 1 96 83 SER B O 1
ATOM 3662 N N . GLY B 1 84 ? 2.898 -1.844 18 1 95.31 84 GLY B N 1
ATOM 3663 C CA . GLY B 1 84 ? 1.487 -2.178 17.906 1 95.31 84 GLY B CA 1
ATOM 3664 C C . GLY B 1 84 ? 0.742 -1.336 16.891 1 95.31 84 GLY B C 1
ATOM 3665 O O . GLY B 1 84 ? -0.416 -0.971 17.109 1 95.31 84 GLY B O 1
ATOM 3666 N N . ASN B 1 85 ? 1.441 -0.894 15.852 1 96.19 85 ASN B N 1
ATOM 3667 C CA . ASN B 1 85 ? 0.852 -0.036 14.828 1 96.19 85 ASN B CA 1
ATOM 3668 C C . ASN B 1 85 ? 0.345 1.276 15.422 1 96.19 85 ASN B C 1
ATOM 3670 O O . ASN B 1 85 ? -0.8 1.666 15.188 1 96.19 85 ASN B O 1
ATOM 3674 N N . PHE B 1 86 ? 1.158 1.88 16.266 1 97.88 86 PHE B N 1
ATOM 3675 C CA . PHE B 1 86 ? 0.89 3.168 16.891 1 97.88 86 PHE B CA 1
ATOM 3676 C C . PHE B 1 86 ? -0.27 3.062 17.875 1 97.88 86 PHE B C 1
ATOM 3678 O O . PHE B 1 86 ? -1.164 3.91 17.891 1 97.88 86 PHE B O 1
ATOM 3685 N N . ASP B 1 87 ? -0.224 2.029 18.672 1 97.81 87 ASP B N 1
ATOM 3686 C CA . ASP B 1 87 ? -1.276 1.783 19.656 1 97.81 87 ASP B CA 1
ATOM 3687 C C . ASP B 1 87 ? -1.403 2.951 20.625 1 97.81 87 ASP B C 1
ATOM 3689 O O . ASP B 1 87 ? -2.512 3.334 21.016 1 97.81 87 ASP B O 1
ATOM 3693 N N . GLY B 1 88 ? -0.274 3.482 21.062 1 97.69 88 GLY B N 1
ATOM 3694 C CA . GLY B 1 88 ? -0.295 4.633 21.953 1 97.69 88 GLY B CA 1
ATOM 3695 C C . GLY B 1 88 ? -0.998 5.836 21.359 1 97.69 88 GLY B C 1
ATOM 3696 O O . GLY B 1 88 ? -1.783 6.5 22.031 1 97.69 88 GLY B O 1
ATOM 3697 N N . LYS B 1 89 ? -0.736 6.094 20.156 1 98.31 89 LYS B N 1
ATOM 3698 C CA . LYS B 1 89 ? -1.361 7.203 19.438 1 98.31 89 LYS B CA 1
ATOM 3699 C C . LYS B 1 89 ? -2.865 6.988 19.297 1 98.31 89 LYS B C 1
ATOM 3701 O O . LYS B 1 89 ? -3.658 7.887 19.578 1 98.31 89 LYS B O 1
ATOM 3706 N N . PHE B 1 90 ? -3.201 5.82 18.891 1 98.5 90 PHE B N 1
ATOM 3707 C CA . PHE B 1 90 ? -4.605 5.477 18.719 1 98.5 90 PHE B CA 1
ATOM 3708 C C . PHE B 1 90 ? -5.375 5.664 20.016 1 98.5 90 PHE B C 1
ATOM 3710 O O . PHE B 1 90 ? -6.441 6.281 20.031 1 98.5 90 PHE B O 1
ATOM 3717 N N . SER B 1 91 ? -4.797 5.133 21.062 1 98.31 91 SER B N 1
ATOM 3718 C CA . SER B 1 91 ? -5.434 5.227 22.375 1 98.31 91 SER B CA 1
ATOM 3719 C C . SER B 1 91 ? -5.602 6.68 22.812 1 98.31 91 SER B C 1
ATOM 3721 O O . SER B 1 91 ? -6.637 7.055 23.359 1 98.31 91 SER B O 1
ATOM 3723 N N . ALA B 1 92 ? -4.609 7.457 22.562 1 98.44 92 ALA B N 1
ATOM 3724 C CA . ALA B 1 92 ? -4.664 8.875 22.906 1 98.44 92 ALA B CA 1
ATOM 3725 C C . ALA B 1 92 ? -5.773 9.586 22.141 1 98.44 92 ALA B C 1
ATOM 3727 O O . ALA B 1 92 ? -6.559 10.344 22.719 1 98.44 92 ALA B O 1
ATOM 3728 N N . PHE B 1 93 ? -5.863 9.367 20.828 1 98.69 93 PHE B N 1
ATOM 3729 C CA . PHE B 1 93 ? -6.883 10 20 1 98.69 93 PHE B CA 1
ATOM 3730 C C . PHE B 1 93 ? -8.273 9.555 20.422 1 98.69 93 PHE B C 1
ATOM 3732 O O . PHE B 1 93 ? -9.195 10.367 20.5 1 98.69 93 PHE B O 1
ATOM 3739 N N . SER B 1 94 ? -8.391 8.258 20.734 1 98.56 94 SER B N 1
ATOM 3740 C CA . SER B 1 94 ? -9.672 7.711 21.172 1 98.56 94 SER B CA 1
ATOM 3741 C C . SER B 1 94 ? -10.133 8.352 22.469 1 98.56 94 SER B C 1
ATOM 3743 O O . SER B 1 94 ? -11.312 8.641 22.641 1 98.56 94 SER B O 1
ATOM 3745 N N . LYS B 1 95 ? -9.172 8.516 23.344 1 98.44 95 LYS B N 1
ATOM 3746 C CA . LYS B 1 95 ? -9.492 9.148 24.609 1 98.44 95 LYS B CA 1
ATOM 3747 C C . LYS B 1 95 ? -10.023 10.562 24.406 1 98.44 95 LYS B C 1
ATOM 3749 O O . LYS B 1 95 ? -11 10.969 25.047 1 98.44 95 LYS B O 1
ATOM 3754 N N . ILE B 1 96 ? -9.438 11.32 23.562 1 98.5 96 ILE B N 1
ATOM 3755 C CA . ILE B 1 96 ? -9.867 12.688 23.312 1 98.5 96 ILE B CA 1
ATOM 3756 C C . ILE B 1 96 ? -11.234 12.688 22.625 1 98.5 96 ILE B C 1
ATOM 3758 O O . ILE B 1 96 ? -12.086 13.531 22.906 1 98.5 96 ILE B O 1
ATOM 3762 N N . LYS B 1 97 ? -11.438 11.773 21.719 1 97.88 97 LYS B N 1
ATOM 3763 C CA . LYS B 1 97 ? -12.727 11.641 21.047 1 97.88 97 LYS B CA 1
ATOM 3764 C C . LYS B 1 97 ? -13.852 11.414 22.047 1 97.88 97 LYS B C 1
ATOM 3766 O O . LYS B 1 97 ? -14.969 11.914 21.859 1 97.88 97 LYS B O 1
ATOM 3771 N N . GLN B 1 98 ? -13.555 10.648 23.078 1 97.38 98 GLN B N 1
ATOM 3772 C CA . GLN B 1 98 ? -14.547 10.398 24.109 1 97.38 98 GLN B CA 1
ATOM 3773 C C . GLN B 1 98 ? -14.953 11.695 24.797 1 97.38 98 GLN B C 1
ATOM 3775 O O . GLN B 1 98 ? -16.094 11.844 25.234 1 97.38 98 GLN B O 1
ATOM 3780 N N . ILE B 1 99 ? -14.023 12.578 24.891 1 97.31 99 ILE B N 1
ATOM 3781 C CA . ILE B 1 99 ? -14.281 13.867 25.516 1 97.31 99 ILE B CA 1
ATOM 3782 C C . ILE B 1 99 ? -15.008 14.789 24.531 1 97.31 99 ILE B C 1
ATOM 3784 O O . ILE B 1 99 ? -15.953 15.484 24.922 1 97.31 99 ILE B O 1
ATOM 3788 N N . ASN B 1 100 ? -14.602 14.766 23.312 1 96.69 100 ASN B N 1
ATOM 3789 C CA . ASN B 1 100 ? -15.18 15.578 22.25 1 96.69 100 ASN B CA 1
ATOM 3790 C C . ASN B 1 100 ? -15.367 14.781 20.953 1 96.69 100 ASN B C 1
ATOM 3792 O O . ASN B 1 100 ? -14.398 14.523 20.234 1 96.69 100 ASN B O 1
ATOM 3796 N N . PRO B 1 101 ? -16.531 14.406 20.625 1 94.69 101 PRO B N 1
ATOM 3797 C CA . PRO B 1 101 ? -16.812 13.57 19.453 1 94.69 101 PRO B CA 1
ATOM 3798 C C . PRO B 1 101 ? -16.453 14.266 18.141 1 94.69 101 PRO B C 1
ATOM 3800 O O . PRO B 1 101 ? -16.391 13.617 17.094 1 94.69 101 PRO B O 1
ATOM 3803 N N . GLY B 1 102 ? -16.234 15.602 18.219 1 94.25 102 GLY B N 1
ATOM 3804 C CA . GLY B 1 102 ? -15.844 16.344 17.047 1 94.25 102 GLY B CA 1
ATOM 3805 C C . GLY B 1 102 ? -14.367 16.203 16.719 1 94.25 102 GLY B C 1
ATOM 3806 O O . GLY B 1 102 ? -13.898 16.719 15.703 1 94.25 102 GLY B O 1
ATOM 3807 N N . THR B 1 103 ? -13.656 15.391 17.469 1 97.06 103 THR B N 1
ATOM 3808 C CA . THR B 1 103 ? -12.227 15.164 17.266 1 97.06 103 THR B CA 1
ATOM 3809 C C . THR B 1 103 ? -11.992 14.305 16.031 1 97.06 103 THR B C 1
ATOM 3811 O O . THR B 1 103 ? -12.602 13.25 15.875 1 97.06 103 THR B O 1
ATOM 3814 N N . LEU B 1 104 ? -11.148 14.805 15.164 1 97.94 104 LEU B N 1
ATOM 3815 C CA . LEU B 1 104 ? -10.758 14.062 13.969 1 97.94 104 LEU B CA 1
ATOM 3816 C C . LEU B 1 104 ? -9.258 13.781 13.961 1 97.94 104 LEU B C 1
ATOM 3818 O O . LEU B 1 104 ? -8.453 14.68 14.219 1 97.94 104 LEU B O 1
ATOM 3822 N N . PRO B 1 105 ? -8.867 12.555 13.695 1 98.5 105 PRO B N 1
ATOM 3823 C CA . PRO B 1 105 ? -7.457 12.18 13.75 1 98.5 105 PRO B CA 1
ATOM 3824 C C . PRO B 1 105 ? -6.707 12.477 12.453 1 98.5 105 PRO B C 1
ATOM 3826 O O . PRO B 1 105 ? -7.305 12.445 11.375 1 98.5 105 PRO B O 1
ATOM 3829 N N . VAL B 1 106 ? -5.477 12.734 12.57 1 98.69 106 VAL B N 1
ATOM 3830 C CA . VAL B 1 106 ? -4.555 12.836 11.445 1 98.69 106 VAL B CA 1
ATOM 3831 C C . VAL B 1 106 ? -3.607 11.641 11.445 1 98.69 106 VAL B C 1
ATOM 3833 O O . VAL B 1 106 ? -3.016 11.305 12.477 1 98.69 106 VAL B O 1
ATOM 3836 N N . VAL B 1 107 ? -3.562 11 10.359 1 98.38 107 VAL B N 1
ATOM 3837 C CA . VAL B 1 107 ? -2.537 9.984 10.172 1 98.38 107 VAL B CA 1
ATOM 3838 C C . VAL B 1 107 ? -1.181 10.648 9.945 1 98.38 107 VAL B C 1
ATOM 3840 O O . VAL B 1 107 ? -0.796 10.922 8.812 1 98.38 107 VAL B O 1
ATOM 3843 N N . GLY B 1 108 ? -0.555 10.875 11.062 1 95.56 108 GLY B N 1
ATOM 3844 C CA . GLY B 1 108 ? 0.797 11.414 11.016 1 95.56 108 GLY B CA 1
ATOM 3845 C C . GLY B 1 108 ? 1.864 10.336 11.086 1 95.56 108 GLY B C 1
ATOM 3846 O O . GLY B 1 108 ? 1.756 9.398 11.875 1 95.56 108 GLY B O 1
ATOM 3847 N N . PHE B 1 109 ? 2.85 10.422 10.219 1 95.94 109 PHE B N 1
ATOM 3848 C CA . PHE B 1 109 ? 3.943 9.461 10.156 1 95.94 109 PHE B CA 1
ATOM 3849 C C . PHE B 1 109 ? 5.219 10.117 9.648 1 95.94 109 PHE B C 1
ATOM 3851 O O . PHE B 1 109 ? 5.188 11.242 9.141 1 95.94 109 PHE B O 1
ATOM 3858 N N . SER B 1 110 ? 6.336 9.438 9.906 1 93.88 110 SER B N 1
ATOM 3859 C CA . SER B 1 110 ? 7.625 9.891 9.398 1 93.88 110 SER B CA 1
ATOM 3860 C C . SER B 1 110 ? 8.102 9.023 8.234 1 93.88 110 SER B C 1
ATOM 3862 O O . SER B 1 110 ? 7.605 7.906 8.047 1 93.88 110 SER B O 1
ATOM 3864 N N . SER B 1 111 ? 9.062 9.508 7.5 1 93.81 111 SER B N 1
ATOM 3865 C CA . SER B 1 111 ? 9.562 8.812 6.316 1 93.81 111 SER B CA 1
ATOM 3866 C C . SER B 1 111 ? 10.234 7.5 6.688 1 93.81 111 SER B C 1
ATOM 3868 O O . SER B 1 111 ? 10.398 6.613 5.844 1 93.81 111 SER B O 1
ATOM 3870 N N . GLY B 1 112 ? 10.641 7.391 7.945 1 93.38 112 GLY B N 1
ATOM 3871 C CA . GLY B 1 112 ? 11.312 6.184 8.391 1 93.38 112 GLY B CA 1
ATOM 3872 C C . GLY B 1 112 ? 10.359 5.129 8.93 1 93.38 112 GLY B C 1
ATOM 3873 O O . GLY B 1 112 ? 10.766 3.996 9.195 1 93.38 112 GLY B O 1
ATOM 3874 N N . ASP B 1 113 ? 9.117 5.461 9.117 1 96.12 113 ASP B N 1
ATOM 3875 C CA . ASP B 1 113 ? 8.148 4.504 9.648 1 96.12 113 ASP B CA 1
ATOM 3876 C C . ASP B 1 113 ? 7.859 3.398 8.641 1 96.12 113 ASP B C 1
ATOM 3878 O O . ASP B 1 113 ? 7.793 3.652 7.434 1 96.12 113 ASP B O 1
ATOM 3882 N N . LYS B 1 114 ? 7.699 2.188 9.125 1 95.75 114 LYS B N 1
ATOM 3883 C CA . LYS B 1 114 ? 7.273 1.104 8.242 1 95.75 114 LYS B CA 1
ATOM 3884 C C . LYS B 1 114 ? 5.867 1.354 7.707 1 95.75 114 LYS B C 1
ATOM 3886 O O . LYS B 1 114 ? 4.934 1.58 8.477 1 95.75 114 LYS B O 1
ATOM 3891 N N . PRO B 1 115 ? 5.723 1.264 6.414 1 96.5 115 PRO B N 1
ATOM 3892 C CA . PRO B 1 115 ? 4.414 1.544 5.824 1 96.5 115 PRO B CA 1
ATOM 3893 C C . PRO B 1 115 ? 3.299 0.692 6.43 1 96.5 115 PRO B C 1
ATOM 3895 O O . PRO B 1 115 ? 2.182 1.178 6.625 1 96.5 115 PRO B O 1
ATOM 3898 N N . ARG B 1 116 ? 3.549 -0.539 6.758 1 97.12 116 ARG B N 1
ATOM 3899 C CA . ARG B 1 116 ? 2.527 -1.418 7.316 1 97.12 116 ARG B CA 1
ATOM 3900 C C . ARG B 1 116 ? 1.971 -0.853 8.617 1 97.12 116 ARG B C 1
ATOM 3902 O O . ARG B 1 116 ? 0.758 -0.864 8.844 1 97.12 116 ARG B O 1
ATOM 3909 N N . ASN B 1 117 ? 2.865 -0.367 9.5 1 97.81 117 ASN B N 1
ATOM 3910 C CA . ASN B 1 117 ? 2.41 0.22 10.758 1 97.81 117 ASN B CA 1
ATOM 3911 C C . ASN B 1 117 ? 1.473 1.4 10.516 1 97.81 117 ASN B C 1
ATOM 3913 O O . ASN B 1 117 ? 0.443 1.524 11.18 1 97.81 117 ASN B O 1
ATOM 3917 N N . VAL B 1 118 ? 1.824 2.221 9.578 1 98.44 118 VAL B N 1
ATOM 3918 C CA . VAL B 1 118 ? 1.05 3.418 9.266 1 98.44 118 VAL B CA 1
ATOM 3919 C C . VAL B 1 118 ? -0.306 3.023 8.688 1 98.44 118 VAL B C 1
ATOM 3921 O O . VAL B 1 118 ? -1.34 3.566 9.086 1 98.44 118 VAL B O 1
ATOM 3924 N N . VAL B 1 119 ? -0.299 2.064 7.75 1 98.5 119 VAL B N 1
ATOM 3925 C CA . VAL B 1 119 ? -1.523 1.621 7.09 1 98.5 119 VAL B CA 1
ATOM 3926 C C . VAL B 1 119 ? -2.471 1.008 8.117 1 98.5 119 VAL B C 1
ATOM 3928 O O . VAL B 1 119 ? -3.658 1.34 8.156 1 98.5 119 VAL B O 1
ATOM 3931 N N . GLN B 1 120 ? -1.945 0.107 8.938 1 98 120 GLN B N 1
ATOM 3932 C CA . GLN B 1 120 ? -2.77 -0.539 9.953 1 98 120 GLN B CA 1
ATOM 3933 C C . GLN B 1 120 ? -3.312 0.481 10.945 1 98 120 GLN B C 1
ATOM 3935 O O . GLN B 1 120 ? -4.465 0.386 11.375 1 98 120 GLN B O 1
ATOM 3940 N N . PHE B 1 121 ? -2.521 1.463 11.352 1 98.31 121 PHE B N 1
ATOM 3941 C CA . PHE B 1 121 ? -2.957 2.562 12.203 1 98.31 121 PHE B CA 1
ATOM 3942 C C . PHE B 1 121 ? -4.109 3.322 11.555 1 98.31 121 PHE B C 1
ATOM 3944 O O . PHE B 1 121 ? -5.145 3.543 12.188 1 98.31 121 PHE B O 1
ATOM 3951 N N . ALA B 1 122 ? -3.938 3.689 10.273 1 98.69 122 ALA B N 1
ATOM 3952 C CA . ALA B 1 122 ? -4.961 4.434 9.539 1 98.69 122 ALA B CA 1
ATOM 3953 C C . ALA B 1 122 ? -6.273 3.656 9.484 1 98.69 122 ALA B C 1
ATOM 3955 O O . ALA B 1 122 ? -7.344 4.219 9.734 1 98.69 122 ALA B O 1
ATOM 3956 N N . LEU B 1 123 ? -6.188 2.377 9.148 1 98.19 123 LEU B N 1
ATOM 3957 C CA . LEU B 1 123 ? -7.379 1.548 9.047 1 98.19 123 LEU B CA 1
ATOM 3958 C C . LEU B 1 123 ? -8.125 1.496 10.375 1 98.19 123 LEU B C 1
ATOM 3960 O O . LEU B 1 123 ? -9.359 1.508 10.398 1 98.19 123 LEU B O 1
ATOM 3964 N N . ARG B 1 124 ? -7.406 1.43 11.492 1 97.88 124 ARG B N 1
ATOM 3965 C CA . ARG B 1 124 ? -8.031 1.462 12.805 1 97.88 124 ARG B CA 1
ATOM 3966 C C . ARG B 1 124 ? -8.758 2.783 13.039 1 97.88 124 ARG B C 1
ATOM 3968 O O . ARG B 1 124 ? -9.859 2.805 13.594 1 97.88 124 ARG B O 1
ATOM 3975 N N . LEU B 1 125 ? -8.156 3.873 12.625 1 98.62 125 LEU B N 1
ATOM 3976 C CA . LEU B 1 125 ? -8.766 5.188 12.789 1 98.62 125 LEU B CA 1
ATOM 3977 C C . LEU B 1 125 ? -10.078 5.273 12.008 1 98.62 125 LEU B C 1
ATOM 3979 O O . LEU B 1 125 ? -11.07 5.809 12.516 1 98.62 125 LEU B O 1
ATOM 3983 N N . TYR B 1 126 ? -10.086 4.77 10.781 1 97.88 126 TYR B N 1
ATOM 3984 C CA . TYR B 1 126 ? -11.281 4.844 9.945 1 97.88 126 TYR B CA 1
ATOM 3985 C C . TYR B 1 126 ? -12.438 4.074 10.578 1 97.88 126 TYR B C 1
ATOM 3987 O O . TYR B 1 126 ? -13.602 4.41 10.367 1 97.88 126 TYR B O 1
ATOM 3995 N N . LYS B 1 127 ? -12.102 3.059 11.336 1 97.38 127 LYS B N 1
ATOM 3996 C CA . LYS B 1 127 ? -13.141 2.281 12.008 1 97.38 127 LYS B CA 1
ATOM 3997 C C . LYS B 1 127 ? -13.766 3.072 13.156 1 97.38 127 LYS B C 1
ATOM 3999 O O . LYS B 1 127 ? -14.938 2.896 13.469 1 97.38 127 LYS B O 1
ATOM 4004 N N . GLU B 1 128 ? -13.031 3.951 13.711 1 97.56 128 GLU B N 1
ATOM 4005 C CA . GLU B 1 128 ? -13.445 4.582 14.961 1 97.56 128 GLU B CA 1
ATOM 4006 C C . GLU B 1 128 ? -13.938 6.008 14.719 1 97.56 128 GLU B C 1
ATOM 4008 O O . GLU B 1 128 ? -14.812 6.5 15.438 1 97.56 128 GLU B O 1
ATOM 4013 N N . PHE B 1 129 ? -13.43 6.738 13.789 1 97.5 129 PHE B N 1
ATOM 4014 C CA . PHE B 1 129 ? -13.688 8.164 13.641 1 97.5 129 PHE B CA 1
ATOM 4015 C C . PHE B 1 129 ? -14.508 8.438 12.383 1 97.5 129 PHE B C 1
ATOM 4017 O O . PHE B 1 129 ? -14.484 7.652 11.438 1 97.5 129 PHE B O 1
ATOM 4024 N N . SER B 1 130 ? -15.203 9.523 12.391 1 95.25 130 SER B N 1
ATOM 4025 C CA . SER B 1 130 ? -16.109 9.867 11.305 1 95.25 130 SER B CA 1
ATOM 4026 C C . SER B 1 130 ? -15.352 10.352 10.07 1 95.25 130 SER B C 1
ATOM 4028 O O . SER B 1 130 ? -15.844 10.258 8.953 1 95.25 130 SER B O 1
ATOM 4030 N N . ALA B 1 131 ? -14.164 10.867 10.211 1 96.62 131 ALA B N 1
ATOM 4031 C CA . ALA B 1 131 ? -13.266 11.32 9.141 1 96.62 131 ALA B CA 1
ATOM 4032 C C . ALA B 1 131 ? -11.805 11.219 9.578 1 96.62 131 ALA B C 1
ATOM 4034 O O . ALA B 1 131 ? -11.508 11.18 10.773 1 96.62 131 ALA B O 1
ATOM 4035 N N . VAL B 1 132 ? -10.969 11.109 8.617 1 98.12 132 VAL B N 1
ATOM 4036 C CA . VAL B 1 132 ? -9.539 10.938 8.875 1 98.12 132 VAL B CA 1
ATOM 4037 C C . VAL B 1 132 ? -8.734 11.797 7.898 1 98.12 132 VAL B C 1
ATOM 4039 O O . VAL B 1 132 ? -9.117 11.953 6.734 1 98.12 132 VAL B O 1
ATOM 4042 N N . ALA B 1 133 ? -7.691 12.406 8.375 1 98.44 133 ALA B N 1
ATOM 4043 C CA . ALA B 1 133 ? -6.797 13.156 7.496 1 98.44 133 ALA B CA 1
ATOM 4044 C C . ALA B 1 133 ? -5.449 12.453 7.355 1 98.44 133 ALA B C 1
ATOM 4046 O O . ALA B 1 133 ? -5.004 11.758 8.273 1 98.44 133 ALA B O 1
ATOM 4047 N N . ILE B 1 134 ? -4.855 12.547 6.242 1 98.5 134 ILE B N 1
ATOM 4048 C CA . ILE B 1 134 ? -3.502 12.078 5.977 1 98.5 134 ILE B CA 1
ATOM 4049 C C . ILE B 1 134 ? -2.596 13.266 5.66 1 98.5 134 ILE B C 1
ATOM 4051 O O . ILE B 1 134 ? -2.857 14.023 4.719 1 98.5 134 ILE B O 1
ATOM 4055 N N . ARG B 1 135 ? -1.567 13.438 6.41 1 98.19 135 ARG B N 1
ATOM 4056 C CA . ARG B 1 135 ? -0.673 14.578 6.25 1 98.19 135 ARG B CA 1
ATOM 4057 C C . ARG B 1 135 ? 0.581 14.188 5.473 1 98.19 135 ARG B C 1
ATOM 4059 O O . ARG B 1 135 ? 1.252 13.211 5.82 1 98.19 135 ARG B O 1
ATOM 4066 N N . ILE B 1 136 ? 0.849 14.945 4.461 1 97.31 136 ILE B N 1
ATOM 4067 C CA . ILE B 1 136 ? 2.018 14.695 3.623 1 97.31 136 ILE B CA 1
ATOM 4068 C C . ILE B 1 136 ? 2.924 15.922 3.617 1 97.31 136 ILE B C 1
ATOM 4070 O O . ILE B 1 136 ? 2.443 17.047 3.525 1 97.31 136 ILE B O 1
ATOM 4074 N N . GLU B 1 137 ? 4.219 15.648 3.695 1 95.44 137 GLU B N 1
ATOM 4075 C CA . GLU B 1 137 ? 5.188 16.75 3.744 1 95.44 137 GLU B CA 1
ATOM 4076 C C . GLU B 1 137 ? 6.547 16.297 3.207 1 95.44 137 GLU B C 1
ATOM 4078 O O . GLU B 1 137 ? 6.77 15.109 2.98 1 95.44 137 GLU B O 1
ATOM 4083 N N . GLY B 1 138 ? 7.406 17.234 2.906 1 92.19 138 GLY B N 1
ATOM 4084 C CA . GLY B 1 138 ? 8.797 16.938 2.621 1 92.19 138 GLY B CA 1
ATOM 4085 C C . GLY B 1 138 ? 9.219 17.312 1.213 1 92.19 138 GLY B C 1
ATOM 4086 O O . GLY B 1 138 ? 8.469 17.984 0.499 1 92.19 138 GLY B O 1
ATOM 4087 N N . SER B 1 139 ? 10.414 17.047 0.985 1 92.5 139 SER B N 1
ATOM 4088 C CA . SER B 1 139 ? 11.008 17.234 -0.335 1 92.5 139 SER B CA 1
ATOM 4089 C C . SER B 1 139 ? 11.992 16.125 -0.671 1 92.5 139 SER B C 1
ATOM 4091 O O . SER B 1 139 ? 12.352 15.328 0.197 1 92.5 139 SER B O 1
ATOM 4093 N N . GLY B 1 140 ? 12.305 15.961 -1.966 1 93.69 140 GLY B N 1
ATOM 4094 C CA . GLY B 1 140 ? 13.281 14.969 -2.404 1 93.69 140 GLY B CA 1
ATOM 4095 C C . GLY B 1 140 ? 12.898 13.555 -2.018 1 93.69 140 GLY B C 1
ATOM 4096 O O . GLY B 1 140 ? 11.758 13.133 -2.215 1 93.69 140 GLY B O 1
ATOM 4097 N N . ALA B 1 141 ? 13.867 12.844 -1.46 1 93.75 141 ALA B N 1
ATOM 4098 C CA . ALA B 1 141 ? 13.695 11.438 -1.128 1 93.75 141 ALA B CA 1
ATOM 4099 C C . ALA B 1 141 ? 12.68 11.258 -0.001 1 93.75 141 ALA B C 1
ATOM 4101 O O . ALA B 1 141 ? 11.922 10.281 0.02 1 93.75 141 ALA B O 1
ATOM 4102 N N . VAL B 1 142 ? 12.734 12.172 0.919 1 95.44 142 VAL B N 1
ATOM 4103 C CA . VAL B 1 142 ? 11.812 12.117 2.049 1 95.44 142 VAL B CA 1
ATOM 4104 C C . VAL B 1 142 ? 10.375 12.211 1.548 1 95.44 142 VAL B C 1
ATOM 4106 O O . VAL B 1 142 ? 9.516 11.438 1.972 1 95.44 142 VAL B O 1
ATOM 4109 N N . LEU B 1 143 ? 10.133 13.156 0.63 1 96.94 143 LEU B N 1
ATOM 4110 C CA . LEU B 1 143 ? 8.797 13.305 0.071 1 96.94 143 LEU B CA 1
ATOM 4111 C C . LEU B 1 143 ? 8.375 12.039 -0.67 1 96.94 143 LEU B C 1
ATOM 4113 O O . LEU B 1 143 ? 7.23 11.594 -0.542 1 96.94 143 LEU B O 1
ATOM 4117 N N . GLU B 1 144 ? 9.273 11.492 -1.435 1 95.75 144 GLU B N 1
ATOM 4118 C CA . GLU B 1 144 ? 8.953 10.289 -2.189 1 95.75 144 GLU B CA 1
ATOM 4119 C C . GLU B 1 144 ? 8.516 9.156 -1.263 1 95.75 144 GLU B C 1
ATOM 4121 O O . GLU B 1 144 ? 7.547 8.453 -1.55 1 95.75 144 GLU B O 1
ATOM 4126 N N . ARG B 1 145 ? 9.227 8.93 -0.172 1 95.81 145 ARG B N 1
ATOM 4127 C CA . ARG B 1 145 ? 8.875 7.902 0.806 1 95.81 145 ARG B CA 1
ATOM 4128 C C . ARG B 1 145 ? 7.523 8.195 1.447 1 95.81 145 ARG B C 1
ATOM 4130 O O . ARG B 1 145 ? 6.711 7.285 1.631 1 95.81 145 ARG B O 1
ATOM 4137 N N . ASN B 1 146 ? 7.293 9.469 1.757 1 97.38 146 ASN B N 1
ATOM 4138 C CA . ASN B 1 146 ? 6.027 9.852 2.375 1 97.38 146 ASN B CA 1
ATOM 4139 C C . ASN B 1 146 ? 4.855 9.664 1.419 1 97.38 146 ASN B C 1
ATOM 4141 O O . ASN B 1 146 ? 3.775 9.234 1.832 1 97.38 146 ASN B O 1
ATOM 4145 N N . LEU B 1 147 ? 5.102 10.023 0.15 1 97.5 147 LEU B N 1
ATOM 4146 C CA . LEU B 1 147 ? 4.066 9.805 -0.856 1 97.5 147 LEU B CA 1
ATOM 4147 C C . LEU B 1 147 ? 3.75 8.32 -1.001 1 97.5 147 LEU B C 1
ATOM 4149 O O . LEU B 1 147 ? 2.584 7.938 -1.119 1 97.5 147 LEU B O 1
ATOM 4153 N N . ALA B 1 148 ? 4.77 7.516 -0.956 1 95.75 148 ALA B N 1
ATOM 4154 C CA . ALA B 1 148 ? 4.578 6.074 -1.059 1 95.75 148 ALA B CA 1
ATOM 4155 C C . ALA B 1 148 ? 3.744 5.547 0.105 1 95.75 148 ALA B C 1
ATOM 4157 O O . ALA B 1 148 ? 2.842 4.727 -0.089 1 95.75 148 ALA B O 1
ATOM 4158 N N . THR B 1 149 ? 4.043 6.004 1.286 1 97.56 149 THR B N 1
ATOM 4159 C CA . THR B 1 149 ? 3.297 5.594 2.471 1 97.56 149 THR B CA 1
ATOM 4160 C C . THR B 1 149 ? 1.849 6.07 2.387 1 97.56 149 THR B C 1
ATOM 4162 O O . THR B 1 149 ? 0.923 5.32 2.697 1 97.56 149 THR B O 1
ATOM 4165 N N . ALA B 1 150 ? 1.665 7.262 1.937 1 98.12 150 ALA B N 1
ATOM 4166 C CA . ALA B 1 150 ? 0.314 7.789 1.766 1 98.12 150 ALA B CA 1
ATOM 4167 C C . ALA B 1 150 ? -0.472 6.969 0.75 1 98.12 150 ALA B C 1
ATOM 4169 O O . ALA B 1 150 ? -1.644 6.652 0.97 1 98.12 150 ALA B O 1
ATOM 4170 N N . ARG B 1 151 ? 0.163 6.645 -0.37 1 97.25 151 ARG B N 1
ATOM 4171 C CA . ARG B 1 151 ? -0.48 5.801 -1.37 1 97.25 151 ARG B CA 1
ATOM 4172 C C . ARG B 1 151 ? -0.874 4.449 -0.776 1 97.25 151 ARG B C 1
ATOM 4174 O O . ARG B 1 151 ? -1.94 3.918 -1.087 1 97.25 151 ARG B O 1
ATOM 4181 N N . ALA B 1 152 ? 0.026 3.906 0.041 1 97.19 152 ALA B N 1
ATOM 4182 C CA . ALA B 1 152 ? -0.266 2.629 0.686 1 97.19 152 ALA B CA 1
ATOM 4183 C C . ALA B 1 152 ? -1.546 2.711 1.512 1 97.19 152 ALA B C 1
ATOM 4185 O O . ALA B 1 152 ? -2.379 1.801 1.472 1 97.19 152 ALA B O 1
ATOM 4186 N N . VAL B 1 153 ? -1.714 3.787 2.227 1 98.19 153 VAL B N 1
ATOM 4187 C CA . VAL B 1 153 ? -2.918 3.998 3.023 1 98.19 153 VAL B CA 1
ATOM 4188 C C . VAL B 1 153 ? -4.129 4.129 2.102 1 98.19 153 VAL B C 1
ATOM 4190 O O . VAL B 1 153 ? -5.141 3.449 2.293 1 98.19 153 VAL B O 1
ATOM 4193 N N . LEU B 1 154 ? -3.988 4.949 1.079 1 97.81 154 LEU B N 1
ATOM 4194 C CA . LEU B 1 154 ? -5.109 5.262 0.202 1 97.81 154 LEU B CA 1
ATOM 4195 C C . LEU B 1 154 ? -5.52 4.039 -0.615 1 97.81 154 LEU B C 1
ATOM 4197 O O . LEU B 1 154 ? -6.688 3.893 -0.979 1 97.81 154 LEU B O 1
ATOM 4201 N N . ASN B 1 155 ? -4.594 3.17 -0.896 1 97 155 ASN B N 1
ATOM 4202 C CA . ASN B 1 155 ? -4.902 1.913 -1.571 1 97 155 ASN B CA 1
ATOM 4203 C C . ASN B 1 155 ? -5.707 0.978 -0.673 1 97 155 ASN B C 1
ATOM 4205 O O . ASN B 1 155 ? -6.508 0.178 -1.161 1 97 155 ASN B O 1
ATOM 4209 N N . ALA B 1 156 ? -5.496 1.033 0.578 1 97.25 156 ALA B N 1
ATOM 4210 C CA . ALA B 1 156 ? -6.016 0.057 1.531 1 97.25 156 ALA B CA 1
ATOM 4211 C C . ALA B 1 156 ? -7.418 0.442 2 1 97.25 156 ALA B C 1
ATOM 4213 O O . ALA B 1 156 ? -8.211 -0.421 2.387 1 97.25 156 ALA B O 1
ATOM 4214 N N . VAL B 1 157 ? -7.715 1.737 1.997 1 96.69 157 VAL B N 1
ATOM 4215 C CA . VAL B 1 157 ? -8.977 2.191 2.57 1 96.69 157 VAL B CA 1
ATOM 4216 C C . VAL B 1 157 ? -10.109 1.969 1.569 1 96.69 157 VAL B C 1
ATOM 4218 O O . VAL B 1 157 ? -9.891 2.023 0.356 1 96.69 157 VAL B O 1
ATOM 4221 N N . SER B 1 158 ? -11.344 1.75 2.076 1 94.62 158 SER B N 1
ATOM 4222 C CA . SER B 1 158 ? -12.508 1.527 1.226 1 94.62 158 SER B CA 1
ATOM 4223 C C . SER B 1 158 ? -12.906 2.801 0.486 1 94.62 158 SER B C 1
ATOM 4225 O O . SER B 1 158 ? -12.414 3.887 0.801 1 94.62 158 SER B O 1
ATOM 4227 N N . ASP B 1 159 ? -13.805 2.643 -0.472 1 92.19 159 ASP B N 1
ATOM 4228 C CA . ASP B 1 159 ? -14.312 3.801 -1.2 1 92.19 159 ASP B CA 1
ATOM 4229 C C . ASP B 1 159 ? -15.078 4.742 -0.272 1 92.19 159 ASP B C 1
ATOM 4231 O O . ASP B 1 159 ? -14.984 5.965 -0.405 1 92.19 159 ASP B O 1
ATOM 4235 N N . GLU B 1 160 ? -15.836 4.137 0.656 1 94.06 160 GLU B N 1
ATOM 4236 C CA . GLU B 1 160 ? -16.562 4.938 1.643 1 94.06 160 GLU B CA 1
ATOM 4237 C C . GLU B 1 160 ? -15.594 5.738 2.514 1 94.06 160 GLU B C 1
ATOM 4239 O O . GLU B 1 160 ? -15.836 6.914 2.795 1 94.06 160 GLU B O 1
ATOM 4244 N N . ASP B 1 161 ? -14.508 5.098 2.895 1 95.38 161 ASP B N 1
ATOM 4245 C CA . ASP B 1 161 ? -13.5 5.762 3.717 1 95.38 161 ASP B CA 1
ATOM 4246 C C . ASP B 1 161 ? -12.766 6.844 2.924 1 95.38 161 ASP B C 1
ATOM 4248 O O . ASP B 1 161 ? -12.422 7.895 3.467 1 95.38 161 ASP B O 1
ATOM 4252 N N . LEU B 1 162 ? -12.523 6.602 1.688 1 94.38 162 LEU B N 1
ATOM 4253 C CA . LEU B 1 162 ? -11.875 7.586 0.824 1 94.38 162 LEU B CA 1
ATOM 4254 C C . LEU B 1 162 ? -12.688 8.867 0.753 1 94.38 162 LEU B C 1
ATOM 4256 O O . LEU B 1 162 ? -12.133 9.969 0.768 1 94.38 162 LEU B O 1
ATOM 4260 N N . ALA B 1 163 ? -14.016 8.781 0.756 1 92.69 163 ALA B N 1
ATOM 4261 C CA . ALA B 1 163 ? -14.922 9.922 0.648 1 92.69 163 ALA B CA 1
ATOM 4262 C C . ALA B 1 163 ? -14.836 10.805 1.89 1 92.69 163 ALA B C 1
ATOM 4264 O O . ALA B 1 163 ? -15.227 11.977 1.853 1 92.69 163 ALA B O 1
ATOM 4265 N N . ARG B 1 164 ? -14.391 10.234 2.982 1 95.06 164 ARG B N 1
ATOM 4266 C CA . ARG B 1 164 ? -14.289 11 4.223 1 95.06 164 ARG B CA 1
ATOM 4267 C C . ARG B 1 164 ? -12.828 11.219 4.605 1 95.06 164 ARG B C 1
ATOM 4269 O O . ARG B 1 164 ? -12.5 11.352 5.785 1 95.06 164 ARG B O 1
ATOM 4276 N N . THR B 1 165 ? -11.977 11.125 3.605 1 96.94 165 THR B N 1
ATOM 4277 C CA . THR B 1 165 ? -10.555 11.359 3.789 1 96.94 165 THR B CA 1
ATOM 4278 C C . THR B 1 165 ? -10.188 12.789 3.385 1 96.94 165 THR B C 1
ATOM 4280 O O . THR B 1 165 ? -10.641 13.281 2.354 1 96.94 165 THR B O 1
ATOM 4283 N N . THR B 1 166 ? -9.445 13.477 4.203 1 97.38 166 THR B N 1
ATOM 4284 C CA . THR B 1 166 ? -8.852 14.773 3.891 1 97.38 166 THR B CA 1
ATOM 4285 C C . THR B 1 166 ? -7.336 14.648 3.746 1 97.38 166 THR B C 1
ATOM 4287 O O . THR B 1 166 ? -6.684 13.984 4.555 1 97.38 166 THR B O 1
ATOM 4290 N N . ILE B 1 167 ? -6.797 15.203 2.703 1 97.94 167 ILE B N 1
ATOM 4291 C CA . ILE B 1 167 ? -5.348 15.234 2.551 1 97.94 167 ILE B CA 1
ATOM 4292 C C . ILE B 1 167 ? -4.809 16.578 3.018 1 97.94 167 ILE B C 1
ATOM 4294 O O . ILE B 1 167 ? -5.316 17.641 2.619 1 97.94 167 ILE B O 1
ATOM 4298 N N . ILE B 1 168 ? -3.861 16.531 3.877 1 98.31 168 ILE B N 1
ATOM 4299 C CA . ILE B 1 168 ? -3.178 17.734 4.312 1 98.31 168 ILE B CA 1
ATOM 4300 C C . ILE B 1 168 ? -1.849 17.875 3.574 1 98.31 168 ILE B C 1
ATOM 4302 O O . ILE B 1 168 ? -0.951 17.047 3.74 1 98.31 168 ILE B O 1
ATOM 4306 N N . LEU B 1 169 ? -1.739 18.875 2.74 1 97.88 169 LEU B N 1
ATOM 4307 C CA . LEU B 1 169 ? -0.497 19.219 2.053 1 97.88 169 LEU B CA 1
ATOM 4308 C C . LEU B 1 169 ? 0.298 20.25 2.844 1 97.88 169 LEU B C 1
ATOM 4310 O O . LEU B 1 169 ? -0.082 21.422 2.9 1 97.88 169 LEU B O 1
ATOM 4314 N N . ASP B 1 170 ? 1.362 19.844 3.359 1 97.19 170 ASP B N 1
ATOM 4315 C CA . ASP B 1 170 ? 2.115 20.688 4.285 1 97.19 170 ASP B CA 1
ATOM 4316 C C . ASP B 1 170 ? 3.428 21.141 3.66 1 97.19 170 ASP B C 1
ATOM 4318 O O . ASP B 1 170 ? 4.359 20.359 3.492 1 97.19 170 ASP B O 1
ATOM 4322 N N . ALA B 1 171 ? 3.529 22.438 3.406 1 96.06 171 ALA B N 1
ATOM 4323 C CA . ALA B 1 171 ? 4.723 23.031 2.807 1 96.06 171 ALA B CA 1
ATOM 4324 C C . ALA B 1 171 ? 5.668 23.562 3.881 1 96.06 171 ALA B C 1
ATOM 4326 O O . ALA B 1 171 ? 6.727 24.109 3.566 1 96.06 171 ALA B O 1
ATOM 4327 N N . TRP B 1 172 ? 5.273 23.469 5.141 1 94.69 172 TRP B N 1
ATOM 4328 C CA . TRP B 1 172 ? 6.113 23.875 6.258 1 94.69 172 TRP B CA 1
ATOM 4329 C C . TRP B 1 172 ? 6.434 25.375 6.172 1 94.69 172 TRP B C 1
ATOM 4331 O O . TRP B 1 172 ? 5.551 26.188 5.879 1 94.69 172 TRP B O 1
ATOM 4341 N N . SER B 1 173 ? 7.648 25.719 6.637 1 93.75 173 SER B N 1
ATOM 4342 C CA . SER B 1 173 ? 8.078 27.109 6.543 1 93.75 173 SER B CA 1
ATOM 4343 C C . SER B 1 173 ? 8.57 27.438 5.141 1 93.75 173 SER B C 1
ATOM 4345 O O . SER B 1 173 ? 9.367 26.703 4.562 1 93.75 173 SER B O 1
ATOM 4347 N N . ILE B 1 174 ? 8.062 28.562 4.609 1 93.75 174 ILE B N 1
ATOM 4348 C CA . ILE B 1 174 ? 8.453 28.953 3.262 1 93.75 174 ILE B CA 1
ATOM 4349 C C . ILE B 1 174 ? 9.062 30.359 3.297 1 93.75 174 ILE B C 1
ATOM 4351 O O . ILE B 1 174 ? 8.586 31.234 4.02 1 93.75 174 ILE B O 1
ATOM 4355 N N . SER B 1 175 ? 10.125 30.531 2.576 1 91.44 175 SER B N 1
ATOM 4356 C CA . SER B 1 175 ? 10.773 31.844 2.461 1 91.44 175 SER B CA 1
ATOM 4357 C C . SER B 1 175 ? 10.5 32.469 1.102 1 91.44 175 SER B C 1
ATOM 4359 O O . SER B 1 175 ? 10.742 33.656 0.909 1 91.44 175 SER B O 1
ATOM 4361 N N . GLN B 1 176 ? 10.102 31.688 0.226 1 93.5 176 GLN B N 1
ATOM 4362 C CA . GLN B 1 176 ? 9.648 32.094 -1.096 1 93.5 176 GLN B CA 1
ATOM 4363 C C . GLN B 1 176 ? 8.414 31.312 -1.525 1 93.5 176 GLN B C 1
ATOM 4365 O O . GLN B 1 176 ? 8.109 30.266 -0.96 1 93.5 176 GLN B O 1
ATOM 4370 N N . ILE B 1 177 ? 7.699 31.875 -2.428 1 93.44 177 ILE B N 1
ATOM 4371 C CA . ILE B 1 177 ? 6.543 31.156 -2.951 1 93.44 177 ILE B CA 1
ATOM 4372 C C . ILE B 1 177 ? 6.988 29.828 -3.555 1 93.44 177 ILE B C 1
ATOM 4374 O O . ILE B 1 177 ? 7.855 29.797 -4.43 1 93.44 177 ILE B O 1
ATOM 4378 N N . PRO B 1 178 ? 6.41 28.75 -3.064 1 93.88 178 PRO B N 1
ATOM 4379 C CA . PRO B 1 178 ? 6.828 27.453 -3.59 1 93.88 178 PRO B CA 1
ATOM 4380 C C . PRO B 1 178 ? 6.527 27.297 -5.078 1 93.88 178 PRO B C 1
ATOM 4382 O O . PRO B 1 178 ? 5.523 27.812 -5.57 1 93.88 178 PRO B O 1
ATOM 4385 N N . SER B 1 179 ? 7.418 26.578 -5.688 1 92 179 SER B N 1
ATOM 4386 C CA . SER B 1 179 ? 7.246 26.312 -7.109 1 92 179 SER B CA 1
ATOM 4387 C C . SER B 1 179 ? 6.008 25.469 -7.371 1 92 179 SER B C 1
ATOM 4389 O O . SER B 1 179 ? 5.727 24.531 -6.621 1 92 179 SER B O 1
ATOM 4391 N N . MET B 1 180 ? 5.262 25.844 -8.43 1 88.44 180 MET B N 1
ATOM 4392 C CA . MET B 1 180 ? 4.086 25.094 -8.844 1 88.44 180 MET B CA 1
ATOM 4393 C C . MET B 1 180 ? 4.32 24.422 -10.195 1 88.44 180 MET B C 1
ATOM 4395 O O . MET B 1 180 ? 3.371 24 -10.859 1 88.44 180 MET B O 1
ATOM 4399 N N . GLN B 1 181 ? 5.547 24.297 -10.531 1 90.31 181 GLN B N 1
ATOM 4400 C CA . GLN B 1 181 ? 5.883 23.672 -11.805 1 90.31 181 GLN B CA 1
ATOM 4401 C C . GLN B 1 181 ? 5.801 22.156 -11.711 1 90.31 181 GLN B C 1
ATOM 4403 O O . GLN B 1 181 ? 5.809 21.594 -10.609 1 90.31 181 GLN B O 1
ATOM 4408 N N . GLU B 1 182 ? 5.738 21.625 -12.898 1 89.62 182 GLU B N 1
ATOM 4409 C CA . GLU B 1 182 ? 5.691 20.156 -12.961 1 89.62 182 GLU B CA 1
ATOM 4410 C C . GLU B 1 182 ? 6.922 19.547 -12.305 1 89.62 182 GLU B C 1
ATOM 4412 O O . GLU B 1 182 ? 8.047 20 -12.523 1 89.62 182 GLU B O 1
ATOM 4417 N N . GLY B 1 183 ? 6.676 18.609 -11.492 1 90.5 183 GLY B N 1
ATOM 4418 C CA . GLY B 1 183 ? 7.781 17.922 -10.844 1 90.5 183 GLY B CA 1
ATOM 4419 C C . GLY B 1 183 ? 8.141 18.5 -9.492 1 90.5 183 GLY B C 1
ATOM 4420 O O . GLY B 1 183 ? 8.906 17.891 -8.734 1 90.5 183 GLY B O 1
ATOM 4421 N N . SER B 1 184 ? 7.598 19.703 -9.242 1 94.5 184 SER B N 1
ATOM 4422 C CA . SER B 1 184 ? 7.863 20.281 -7.938 1 94.5 184 SER B CA 1
ATOM 4423 C C . SER B 1 184 ? 7.254 19.453 -6.82 1 94.5 184 SER B C 1
ATOM 4425 O O . SER B 1 184 ? 6.387 18.609 -7.066 1 94.5 184 SER B O 1
ATOM 4427 N N . SER B 1 185 ? 7.762 19.688 -5.594 1 95.06 185 SER B N 1
ATOM 4428 C CA . SER B 1 185 ? 7.258 18.953 -4.43 1 95.06 185 SER B CA 1
ATOM 4429 C C . SER B 1 185 ? 5.754 19.156 -4.262 1 95.06 185 SER B C 1
ATOM 4431 O O . SER B 1 185 ? 5.016 18.203 -4.035 1 95.06 185 SER B O 1
ATOM 4433 N N . LEU B 1 186 ? 5.285 20.391 -4.426 1 95.06 186 LEU B N 1
ATOM 4434 C CA . LEU B 1 186 ? 3.871 20.688 -4.242 1 95.06 186 LEU B CA 1
ATOM 4435 C C . LEU B 1 186 ? 3.027 20 -5.309 1 95.06 186 LEU B C 1
ATOM 4437 O O . LEU B 1 186 ? 1.962 19.453 -5.008 1 95.06 186 LEU B O 1
ATOM 4441 N N . GLN B 1 187 ? 3.473 20.016 -6.508 1 94.75 187 GLN B N 1
ATOM 4442 C CA . GLN B 1 187 ? 2.715 19.391 -7.582 1 94.75 187 GLN B CA 1
ATOM 4443 C C . GLN B 1 187 ? 2.652 17.875 -7.395 1 94.75 187 GLN B C 1
ATOM 4445 O O . GLN B 1 187 ? 1.638 17.25 -7.703 1 94.75 187 GLN B O 1
ATOM 4450 N N . LYS B 1 188 ? 3.76 17.328 -6.941 1 95.69 188 LYS B N 1
ATOM 4451 C CA . LYS B 1 188 ? 3.752 15.906 -6.645 1 95.69 188 LYS B CA 1
ATOM 4452 C C . LYS B 1 188 ? 2.697 15.57 -5.594 1 95.69 188 LYS B C 1
ATOM 4454 O O . LYS B 1 188 ? 1.979 14.578 -5.727 1 95.69 188 LYS B O 1
ATOM 4459 N N . MET B 1 189 ? 2.576 16.359 -4.59 1 95.5 189 MET B N 1
ATOM 4460 C CA . MET B 1 189 ? 1.577 16.156 -3.545 1 95.5 189 MET B CA 1
ATOM 4461 C C . MET B 1 189 ? 0.167 16.328 -4.098 1 95.5 189 MET B C 1
ATOM 4463 O O . MET B 1 189 ? -0.725 15.531 -3.801 1 95.5 189 MET B O 1
ATOM 4467 N N . LEU B 1 190 ? 0.001 17.328 -4.941 1 94.56 190 LEU B N 1
ATOM 4468 C CA . LEU B 1 190 ? -1.308 17.609 -5.527 1 94.56 190 LEU B CA 1
ATOM 4469 C C . LEU B 1 190 ? -1.75 16.469 -6.434 1 94.56 190 LEU B C 1
ATOM 4471 O O . LEU B 1 190 ? -2.939 16.141 -6.504 1 94.56 190 LEU B O 1
ATOM 4475 N N . ARG B 1 191 ? -0.793 15.875 -7.07 1 93.31 191 ARG B N 1
ATOM 4476 C CA . ARG B 1 191 ? -1.104 14.766 -7.961 1 93.31 191 ARG B CA 1
ATOM 4477 C C . ARG B 1 191 ? -1.716 13.602 -7.191 1 93.31 191 ARG B C 1
ATOM 4479 O O . ARG B 1 191 ? -2.568 12.883 -7.715 1 93.31 191 ARG B O 1
ATOM 4486 N N . LEU B 1 192 ? -1.238 13.398 -6.004 1 92.69 192 LEU B N 1
ATOM 4487 C CA . LEU B 1 192 ? -1.789 12.352 -5.148 1 92.69 192 LEU B CA 1
ATOM 4488 C C . LEU B 1 192 ? -3.297 12.516 -4.988 1 92.69 192 LEU B C 1
ATOM 4490 O O . LEU B 1 192 ? -4.039 11.531 -4.992 1 92.69 192 LEU B O 1
ATOM 4494 N N . THR B 1 193 ? -3.756 13.734 -4.852 1 91.19 193 THR B N 1
ATOM 4495 C CA . THR B 1 193 ? -5.176 14.016 -4.668 1 91.19 193 THR B CA 1
ATOM 4496 C C . THR B 1 193 ? -5.965 13.648 -5.922 1 91.19 193 THR B C 1
ATOM 4498 O O . THR B 1 193 ? -7.121 13.227 -5.828 1 91.19 193 THR B O 1
ATOM 4501 N N . GLU B 1 194 ? -5.332 13.766 -7.02 1 90.75 194 GLU B N 1
ATOM 4502 C CA . GLU B 1 194 ? -5.957 13.422 -8.297 1 90.75 194 GLU B CA 1
ATOM 4503 C C . GLU B 1 194 ? -6.035 11.914 -8.484 1 90.75 194 GLU B C 1
ATOM 4505 O O . GLU B 1 194 ? -7.051 11.391 -8.953 1 90.75 194 GLU B O 1
ATOM 4510 N N . GLU B 1 195 ? -4.98 11.305 -8.102 1 92.38 195 GLU B N 1
ATOM 4511 C CA . GLU B 1 195 ? -4.859 9.859 -8.289 1 92.38 195 GLU B CA 1
ATOM 4512 C C . GLU B 1 195 ? -5.965 9.117 -7.539 1 92.38 195 GLU B C 1
ATOM 4514 O O . GLU B 1 195 ? -6.422 8.062 -7.988 1 92.38 195 GLU B O 1
ATOM 4519 N N . TYR B 1 196 ? -6.473 9.641 -6.453 1 94.19 196 TYR B N 1
ATOM 4520 C CA . TYR B 1 196 ? -7.395 8.898 -5.605 1 94.19 196 TYR B CA 1
ATOM 4521 C C . TYR B 1 196 ? -8.727 9.633 -5.473 1 94.19 196 TYR B C 1
ATOM 4523 O O . TYR B 1 196 ? -9.594 9.227 -4.703 1 94.19 196 TYR B O 1
ATOM 4531 N N . ASP B 1 197 ? -8.922 10.711 -6.129 1 88.75 197 ASP B N 1
ATOM 4532 C CA . ASP B 1 197 ? -10.164 11.477 -6.172 1 88.75 197 ASP B CA 1
ATOM 4533 C C . ASP B 1 197 ? -10.633 11.844 -4.766 1 88.75 197 ASP B C 1
ATOM 4535 O O . ASP B 1 197 ? -11.789 11.609 -4.414 1 88.75 197 ASP B O 1
ATOM 4539 N N . VAL B 1 198 ? -9.75 12.312 -3.943 1 90.81 198 VAL B N 1
ATOM 4540 C CA . VAL B 1 198 ? -10.117 12.75 -2.6 1 90.81 198 VAL B CA 1
ATOM 4541 C C . VAL B 1 198 ? -10.914 14.047 -2.676 1 90.81 198 VAL B C 1
ATOM 4543 O O . VAL B 1 198 ? -10.633 14.906 -3.514 1 90.81 198 VAL B O 1
ATOM 4546 N N . ALA B 1 199 ? -11.883 14.227 -1.786 1 87.31 199 ALA B N 1
ATOM 4547 C CA . ALA B 1 199 ? -12.828 15.336 -1.901 1 87.31 199 ALA B CA 1
ATOM 4548 C C . ALA B 1 199 ? -12.359 16.547 -1.104 1 87.31 199 ALA B C 1
ATOM 4550 O O . ALA B 1 199 ? -12.812 17.672 -1.341 1 87.31 199 ALA B O 1
ATOM 4551 N N . ASN B 1 200 ? -11.484 16.359 -0.169 1 94.62 200 ASN B N 1
ATOM 4552 C CA . ASN B 1 200 ? -11.109 17.438 0.734 1 94.62 200 ASN B CA 1
ATOM 4553 C C . ASN B 1 200 ? -9.594 17.578 0.844 1 94.62 200 ASN B C 1
ATOM 4555 O O . ASN B 1 200 ? -8.883 16.562 0.946 1 94.62 200 ASN B O 1
ATOM 4559 N N . VAL B 1 201 ? -9.133 18.812 0.781 1 97.38 201 VAL B N 1
ATOM 4560 C CA . VAL B 1 201 ? -7.711 19.094 0.926 1 97.38 201 VAL B CA 1
ATOM 4561 C C . VAL B 1 201 ? -7.508 20.281 1.871 1 97.38 201 VAL B C 1
ATOM 4563 O O . VAL B 1 201 ? -8.227 21.281 1.792 1 97.38 201 VAL B O 1
ATOM 4566 N N . ILE B 1 202 ? -6.613 20.125 2.797 1 98.25 202 ILE B N 1
ATOM 4567 C CA . ILE B 1 202 ? -6.121 21.234 3.611 1 98.25 202 ILE B CA 1
ATOM 4568 C C . ILE B 1 202 ? -4.668 21.531 3.244 1 98.25 202 ILE B C 1
ATOM 4570 O O . ILE B 1 202 ? -3.85 20.625 3.119 1 98.25 202 ILE B O 1
ATOM 4574 N N . THR B 1 203 ? -4.352 22.797 3.018 1 98.19 203 THR B N 1
ATOM 4575 C CA . THR B 1 203 ? -2.967 23.188 2.77 1 98.19 203 THR B CA 1
ATOM 4576 C C . THR B 1 203 ? -2.375 23.891 3.988 1 98.19 203 THR B C 1
ATOM 4578 O O . THR B 1 203 ? -3.084 24.578 4.715 1 98.19 203 THR B O 1
ATOM 4581 N N . LEU B 1 204 ? -1.104 23.656 4.199 1 97.81 204 LEU B N 1
ATOM 4582 C CA . LEU B 1 204 ? -0.421 24.266 5.344 1 97.81 204 LEU B CA 1
ATOM 4583 C C . LEU B 1 204 ? 0.895 24.906 4.914 1 97.81 204 LEU B C 1
ATOM 4585 O O . LEU B 1 204 ? 1.625 24.344 4.094 1 97.81 204 LEU B O 1
ATOM 4589 N N . SER B 1 205 ? 1.151 26.078 5.469 1 96.94 205 SER B N 1
ATOM 4590 C CA . SER B 1 205 ? 2.477 26.688 5.391 1 96.94 205 SER B CA 1
ATOM 4591 C C . SER B 1 205 ? 2.602 27.875 6.352 1 96.94 205 SER B C 1
ATOM 4593 O O . SER B 1 205 ? 1.62 28.266 6.984 1 96.94 205 SER B O 1
ATOM 4595 N N . THR B 1 206 ? 3.771 28.344 6.539 1 94.69 206 THR B N 1
ATOM 4596 C CA . THR B 1 206 ? 3.977 29.625 7.211 1 94.69 206 THR B CA 1
ATOM 4597 C C . THR B 1 206 ? 5.125 30.391 6.566 1 94.69 206 THR B C 1
ATOM 4599 O O . THR B 1 206 ? 6.105 29.781 6.113 1 94.69 206 THR B O 1
ATOM 4602 N N . SER B 1 207 ? 4.902 31.719 6.539 1 91.25 207 SER B N 1
ATOM 4603 C CA . SER B 1 207 ? 5.996 32.594 6.137 1 91.25 207 SER B CA 1
ATOM 4604 C C . SER B 1 207 ? 6.434 33.5 7.293 1 91.25 207 SER B C 1
ATOM 4606 O O . SER B 1 207 ? 7.117 34.5 7.082 1 91.25 207 SER B O 1
ATOM 4608 N N . TRP B 1 208 ? 5.812 33.188 8.516 1 92.06 208 TRP B N 1
ATOM 4609 C CA . TRP B 1 208 ? 6.332 33.844 9.703 1 92.06 208 TRP B CA 1
ATOM 4610 C C . TRP B 1 208 ? 7.852 33.719 9.773 1 92.06 208 TRP B C 1
ATOM 4612 O O . TRP B 1 208 ? 8.398 32.625 9.656 1 92.06 208 TRP B O 1
ATOM 4622 N N . PRO B 1 209 ? 8.516 34.812 9.953 1 85.12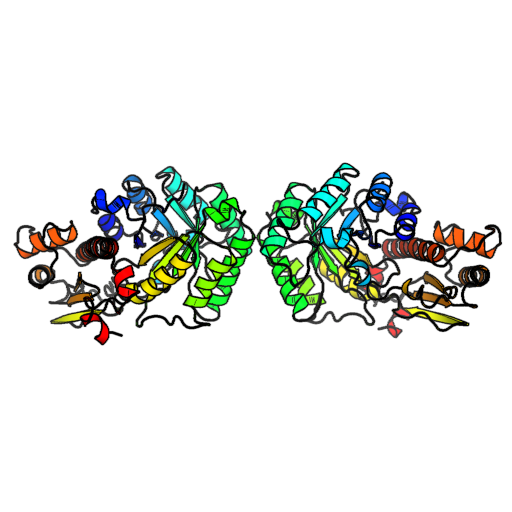 209 PRO B N 1
ATOM 4623 C CA . PRO B 1 209 ? 9.977 34.812 9.805 1 85.12 209 PRO B CA 1
ATOM 4624 C C . PRO B 1 209 ? 10.664 33.906 10.82 1 85.12 209 PRO B C 1
ATOM 4626 O O . PRO B 1 209 ? 10.195 33.781 11.953 1 85.12 209 PRO B O 1
ATOM 4629 N N . ASP B 1 210 ? 11.766 33.438 10.422 1 80.75 210 ASP B N 1
ATOM 4630 C CA . ASP B 1 210 ? 12.586 32.562 11.273 1 80.75 210 ASP B CA 1
ATOM 4631 C C . ASP B 1 210 ? 13.242 33.375 12.398 1 80.75 210 ASP B C 1
ATOM 4633 O O . ASP B 1 210 ? 13.328 32.906 13.539 1 80.75 210 ASP B O 1
ATOM 4637 N N . ASP B 1 211 ? 13.664 34.562 11.945 1 79.56 211 ASP B N 1
ATOM 4638 C CA . ASP B 1 211 ? 14.398 35.375 12.891 1 79.56 211 ASP B CA 1
ATOM 4639 C C . ASP B 1 211 ? 13.586 36.594 13.305 1 79.56 211 ASP B C 1
ATOM 4641 O O . ASP B 1 211 ? 12.789 37.125 12.516 1 79.56 211 ASP B O 1
ATOM 4645 N N . ARG B 1 212 ? 13.828 37 14.531 1 86.25 212 ARG B N 1
ATOM 4646 C CA . ARG B 1 212 ? 13.258 38.25 15.016 1 86.25 212 ARG B CA 1
ATOM 4647 C C . ARG B 1 212 ? 14.094 39.438 14.547 1 86.25 212 ARG B C 1
ATOM 4649 O O . ARG B 1 212 ? 15.297 39.312 14.305 1 86.25 212 ARG B O 1
ATOM 4656 N N . PRO B 1 213 ? 13.406 40.5 14.375 1 89.06 213 PRO B N 1
ATOM 4657 C CA . PRO B 1 213 ? 14.195 41.688 14.062 1 89.06 213 PRO B CA 1
ATOM 4658 C C . PRO B 1 213 ? 15.164 42.062 15.18 1 89.06 213 PRO B C 1
ATOM 4660 O O . PRO B 1 213 ? 15 41.594 16.312 1 89.06 213 PRO B O 1
ATOM 4663 N N . ASP B 1 214 ? 16.203 42.875 14.836 1 88.5 214 ASP B N 1
ATOM 4664 C CA . ASP B 1 214 ? 17.141 43.375 15.844 1 88.5 214 ASP B CA 1
ATOM 4665 C C . ASP B 1 214 ? 16.422 44.25 16.859 1 88.5 214 ASP B C 1
ATOM 4667 O O . ASP B 1 214 ? 15.328 44.781 16.609 1 88.5 214 ASP B O 1
ATOM 4671 N N . ARG B 1 215 ? 17.125 44.344 17.969 1 89.12 215 ARG B N 1
ATOM 4672 C CA . ARG B 1 215 ? 16.594 45.188 19.016 1 89.12 215 ARG B CA 1
ATOM 4673 C C . ARG B 1 215 ? 16.406 46.625 18.516 1 89.12 215 ARG B C 1
ATOM 4675 O O . ARG B 1 215 ? 17.312 47.188 17.891 1 89.12 215 ARG B O 1
ATOM 4682 N N . GLY B 1 216 ? 15.281 47.094 18.797 1 90.62 216 GLY B N 1
ATOM 4683 C CA . GLY B 1 216 ? 14.992 48.469 18.438 1 90.62 216 GLY B CA 1
ATOM 4684 C C . GLY B 1 216 ? 14.562 48.625 16.984 1 90.62 216 GLY B C 1
ATOM 4685 O O . GLY B 1 216 ? 14.445 49.75 16.484 1 90.62 216 GLY B O 1
ATOM 4686 N N . VAL B 1 217 ? 14.336 47.562 16.391 1 88.19 217 VAL B N 1
ATOM 4687 C CA . VAL B 1 217 ? 14.047 47.625 14.961 1 88.19 217 VAL B CA 1
ATOM 4688 C C . VAL B 1 217 ? 12.602 47.188 14.719 1 88.19 217 VAL B C 1
ATOM 4690 O O . VAL B 1 217 ? 12.109 46.25 15.328 1 88.19 217 VAL B O 1
ATOM 4693 N N . ASN B 1 218 ? 11.883 47.938 13.93 1 90.62 218 ASN B N 1
ATOM 4694 C CA . ASN B 1 218 ? 10.602 47.562 13.344 1 90.62 218 ASN B CA 1
ATOM 4695 C C . ASN B 1 218 ? 10.781 46.938 11.969 1 90.62 218 ASN B C 1
ATOM 4697 O O . ASN B 1 218 ? 11.633 47.375 11.18 1 90.62 218 ASN B O 1
ATOM 4701 N N . ALA B 1 219 ? 10.102 45.844 11.773 1 92.25 219 ALA B N 1
ATOM 4702 C CA . ALA B 1 219 ? 10.227 45.188 10.477 1 92.25 219 ALA B CA 1
ATOM 4703 C C . ALA B 1 219 ? 8.859 44.844 9.914 1 92.25 219 ALA B C 1
ATOM 4705 O O . ALA B 1 219 ? 7.922 44.562 10.672 1 92.25 219 ALA B O 1
ATOM 4706 N N . THR B 1 220 ? 8.688 44.969 8.672 1 92.31 220 THR B N 1
ATOM 4707 C CA . THR B 1 220 ? 7.527 44.469 7.941 1 92.31 220 THR B CA 1
ATOM 4708 C C . THR B 1 220 ? 7.922 43.375 6.984 1 92.31 220 THR B C 1
ATOM 4710 O O . THR B 1 220 ? 8.805 43.531 6.141 1 92.31 220 THR B O 1
ATOM 4713 N N . VAL B 1 221 ? 7.328 42.219 7.141 1 92.38 221 VAL B N 1
ATOM 4714 C CA . VAL B 1 221 ? 7.641 41.031 6.336 1 92.38 221 VAL B CA 1
ATOM 4715 C C . VAL B 1 221 ? 6.379 40.562 5.617 1 92.38 221 VAL B C 1
ATOM 4717 O O . VAL B 1 221 ? 5.316 40.406 6.23 1 92.38 221 VAL B O 1
ATOM 4720 N N . PRO B 1 222 ? 6.484 40.281 4.344 1 93.69 222 PRO B N 1
ATOM 4721 C CA . PRO B 1 222 ? 5.301 39.812 3.627 1 93.69 222 PRO B CA 1
ATOM 4722 C C . PRO B 1 222 ? 4.832 38.438 4.105 1 93.69 222 PRO B C 1
ATOM 4724 O O . PRO B 1 222 ? 5.656 37.562 4.422 1 93.69 222 PRO B O 1
ATOM 4727 N N . CYS B 1 223 ? 3.574 38.25 4.285 1 96 223 CYS B N 1
ATOM 4728 C CA . CYS B 1 223 ? 2.951 36.969 4.453 1 96 223 CYS B CA 1
ATOM 4729 C C . CYS B 1 223 ? 2.604 36.344 3.105 1 96 223 CYS B C 1
ATOM 4731 O O . CYS B 1 223 ? 1.58 36.688 2.508 1 96 223 CYS B O 1
ATOM 4733 N N . ILE B 1 224 ? 3.395 35.375 2.627 1 95.5 224 ILE B N 1
ATOM 4734 C CA . ILE B 1 224 ? 3.279 34.938 1.239 1 95.5 224 ILE B CA 1
ATOM 4735 C C . ILE B 1 224 ? 2.52 33.594 1.173 1 95.5 224 ILE B C 1
ATOM 4737 O O . ILE B 1 224 ? 2.334 33.031 0.091 1 95.5 224 ILE B O 1
ATOM 4741 N N . ASP B 1 225 ? 1.99 33.094 2.26 1 96.81 225 ASP B N 1
ATOM 4742 C CA . ASP B 1 225 ? 1.295 31.812 2.344 1 96.81 225 ASP B CA 1
ATOM 4743 C C . ASP B 1 225 ? 0.083 31.781 1.415 1 96.81 225 ASP B C 1
ATOM 4745 O O . ASP B 1 225 ? -0.109 30.828 0.665 1 96.81 225 ASP B O 1
ATOM 4749 N N . PRO B 1 226 ? -0.709 32.875 1.407 1 97.25 226 PRO B N 1
ATOM 4750 C CA . PRO B 1 226 ? -1.943 32.812 0.62 1 97.25 226 PRO B CA 1
ATOM 4751 C C . PRO B 1 226 ? -1.683 32.781 -0.884 1 97.25 226 PRO B C 1
ATOM 4753 O O . PRO B 1 226 ? -2.545 32.344 -1.652 1 97.25 226 PRO B O 1
ATOM 4756 N N . PHE B 1 227 ? -0.521 33.125 -1.309 1 95.25 227 PHE B N 1
ATOM 4757 C CA . PHE B 1 227 ? -0.272 33.25 -2.736 1 95.25 227 PHE B CA 1
ATOM 4758 C C . PHE B 1 227 ? -0.255 31.906 -3.43 1 95.25 227 PHE B C 1
ATOM 4760 O O . PHE B 1 227 ? -1.002 31.688 -4.387 1 95.25 227 PHE B O 1
ATOM 4767 N N . TRP B 1 228 ? 0.536 31 -2.936 1 96.06 228 TRP B N 1
ATOM 4768 C CA . TRP B 1 228 ? 0.575 29.703 -3.592 1 96.06 228 TRP B CA 1
ATOM 4769 C C . TRP B 1 228 ? -0.71 28.922 -3.332 1 96.06 228 TRP B C 1
ATOM 4771 O O . TRP B 1 228 ? -1.13 28.109 -4.16 1 96.06 228 TRP B O 1
ATOM 4781 N N . GLN B 1 229 ? -1.327 29.188 -2.191 1 97.81 229 GLN B N 1
ATOM 4782 C CA . GLN B 1 229 ? -2.543 28.453 -1.854 1 97.81 229 GLN B CA 1
ATOM 4783 C C . GLN B 1 229 ? -3.723 28.922 -2.699 1 97.81 229 GLN B C 1
ATOM 4785 O O . GLN B 1 229 ? -4.664 28.156 -2.938 1 97.81 229 GLN B O 1
ATOM 4790 N N . ALA B 1 230 ? -3.639 30.188 -3.146 1 97.06 230 ALA B N 1
ATOM 4791 C CA . ALA B 1 230 ? -4.656 30.672 -4.07 1 97.06 230 ALA B CA 1
ATOM 4792 C C . ALA B 1 230 ? -4.613 29.922 -5.395 1 97.06 230 ALA B C 1
ATOM 4794 O O . ALA B 1 230 ? -5.656 29.562 -5.949 1 97.06 230 ALA B O 1
ATOM 4795 N N . ILE B 1 231 ? -3.436 29.703 -5.828 1 94.06 231 ILE B N 1
ATOM 4796 C CA . ILE B 1 231 ? -3.254 28.938 -7.055 1 94.06 231 ILE B CA 1
ATOM 4797 C C . ILE B 1 231 ? -3.785 27.516 -6.863 1 94.06 231 ILE B C 1
ATOM 4799 O O . ILE B 1 231 ? -4.512 27 -7.715 1 94.06 231 ILE B O 1
ATOM 4803 N N . THR B 1 232 ? -3.438 26.969 -5.785 1 95.56 232 THR B N 1
ATOM 4804 C CA . THR B 1 232 ? -3.898 25.625 -5.449 1 95.56 232 THR B CA 1
ATOM 4805 C C . THR B 1 232 ? -5.422 25.578 -5.344 1 95.56 232 THR B C 1
ATOM 4807 O O . THR B 1 232 ? -6.059 24.656 -5.84 1 95.56 232 THR B O 1
ATOM 4810 N N . HIS B 1 233 ? -5.957 26.578 -4.711 1 96.5 233 HIS B N 1
ATOM 4811 C CA . HIS B 1 233 ? -7.402 26.703 -4.559 1 96.5 233 HIS B CA 1
ATOM 4812 C C . HIS B 1 233 ? -8.102 26.688 -5.91 1 96.5 233 HIS B C 1
ATOM 4814 O O . HIS B 1 233 ? -9.102 25.984 -6.09 1 96.5 233 HIS B O 1
ATOM 4820 N N . LYS B 1 234 ? -7.59 27.375 -6.785 1 94.44 234 LYS B N 1
ATOM 4821 C CA . LYS B 1 234 ? -8.156 27.453 -8.133 1 94.44 234 LYS B CA 1
ATOM 4822 C C . LYS B 1 234 ? -8.062 26.094 -8.828 1 94.44 234 LYS B C 1
ATOM 4824 O O . LYS B 1 234 ? -9.039 25.625 -9.422 1 94.44 234 LYS B O 1
ATOM 4829 N N . GLN B 1 235 ? -6.902 25.5 -8.711 1 92.88 235 GLN B N 1
ATOM 4830 C CA . GLN B 1 235 ? -6.688 24.219 -9.344 1 92.88 235 GLN B CA 1
ATOM 4831 C C . GLN B 1 235 ? -7.645 23.156 -8.789 1 92.88 235 GLN B C 1
ATOM 4833 O O . GLN B 1 235 ? -8.25 22.406 -9.547 1 92.88 235 GLN B O 1
ATOM 4838 N N . LEU B 1 236 ? -7.801 23.109 -7.508 1 94.81 236 LEU B N 1
ATOM 4839 C CA . LEU B 1 236 ? -8.672 22.141 -6.852 1 94.81 236 LEU B CA 1
ATOM 4840 C C . LEU B 1 236 ? -10.133 22.422 -7.176 1 94.81 236 LEU B C 1
ATOM 4842 O O . LEU B 1 236 ? -10.922 21.484 -7.379 1 94.81 236 LEU B O 1
ATOM 4846 N N . GLY B 1 237 ? -10.453 23.688 -7.199 1 92.62 237 GLY B N 1
ATOM 4847 C CA . GLY B 1 237 ? -11.812 24.078 -7.531 1 92.62 237 GLY B CA 1
ATOM 4848 C C . GLY B 1 237 ? -12.258 23.594 -8.898 1 92.62 237 GLY B C 1
ATOM 4849 O O . GLY B 1 237 ? -13.406 23.156 -9.062 1 92.62 237 GLY B O 1
ATOM 4850 N N . THR B 1 238 ? -11.414 23.594 -9.844 1 91.44 238 THR B N 1
ATOM 4851 C CA . THR B 1 238 ? -11.734 23.156 -11.195 1 91.44 238 THR B CA 1
ATOM 4852 C C . THR B 1 238 ? -12.031 21.656 -11.219 1 91.44 238 THR B C 1
ATOM 4854 O O . THR B 1 238 ? -12.734 21.172 -12.109 1 91.44 238 THR B O 1
ATOM 4857 N N . ARG B 1 239 ? -11.539 20.984 -10.211 1 89.94 239 ARG B N 1
ATOM 4858 C CA . ARG B 1 239 ? -11.711 19.547 -10.148 1 89.94 239 ARG B CA 1
ATOM 4859 C C . ARG B 1 239 ? -12.836 19.172 -9.188 1 89.94 239 ARG B C 1
ATOM 4861 O O . ARG B 1 239 ? -13.078 17.984 -8.938 1 89.94 239 ARG B O 1
ATOM 4868 N N . GLY B 1 240 ? -13.406 20.156 -8.555 1 89.5 240 GLY B N 1
ATOM 4869 C CA . GLY B 1 240 ? -14.492 19.891 -7.617 1 89.5 240 GLY B CA 1
ATOM 4870 C C . GLY B 1 240 ? -14.008 19.422 -6.258 1 89.5 240 GLY B C 1
ATOM 4871 O O . GLY B 1 240 ? -14.734 18.734 -5.535 1 89.5 240 GLY B O 1
ATOM 4872 N N . VAL B 1 241 ? -12.781 19.641 -5.922 1 92.69 241 VAL B N 1
ATOM 4873 C CA . VAL B 1 241 ? -12.195 19.281 -4.637 1 92.69 241 VAL B CA 1
ATOM 4874 C C . VAL B 1 241 ? -12.297 20.453 -3.666 1 92.69 241 VAL B C 1
ATOM 4876 O O . VAL B 1 241 ? -11.945 21.578 -4.012 1 92.69 241 VAL B O 1
ATOM 4879 N N . ALA B 1 242 ? -12.836 20.203 -2.51 1 94.56 242 ALA B N 1
ATOM 4880 C CA . ALA B 1 242 ? -12.953 21.25 -1.495 1 94.56 242 ALA B CA 1
ATOM 4881 C C . ALA B 1 242 ? -11.586 21.578 -0.902 1 94.56 242 ALA B C 1
ATOM 4883 O O . ALA B 1 242 ? -10.828 20.688 -0.525 1 94.56 242 ALA B O 1
ATOM 4884 N N . HIS B 1 243 ? -11.289 22.859 -0.891 1 96.75 243 HIS B N 1
ATOM 4885 C CA . HIS B 1 243 ? -10.023 23.328 -0.348 1 96.75 243 HIS B CA 1
ATOM 4886 C C . HIS B 1 243 ? -10.227 24.156 0.917 1 96.75 243 HIS B C 1
ATOM 4888 O O . HIS B 1 243 ? -11.047 25.078 0.931 1 96.75 243 HIS B O 1
ATOM 4894 N N . VAL B 1 244 ? -9.531 23.797 1.959 1 98.12 244 VAL B N 1
ATOM 4895 C CA . VAL B 1 244 ? -9.477 24.594 3.184 1 98.12 244 VAL B CA 1
ATOM 4896 C C . VAL B 1 244 ? -8.086 25.188 3.35 1 98.12 244 VAL B C 1
ATOM 4898 O O . VAL B 1 244 ? -7.086 24.469 3.342 1 98.12 244 VAL B O 1
ATOM 4901 N N . TYR B 1 245 ? -8.031 26.516 3.492 1 98.44 245 TYR B N 1
ATOM 4902 C CA . TYR B 1 245 ? -6.777 27.203 3.77 1 98.44 245 TYR B CA 1
ATOM 4903 C C . TYR B 1 245 ? -6.273 26.859 5.172 1 98.44 245 TYR B C 1
ATOM 4905 O O . TYR B 1 245 ? -7.047 26.859 6.133 1 98.44 245 TYR B O 1
ATOM 4913 N N . GLY B 1 246 ? -5.023 26.516 5.238 1 98.56 246 GLY B N 1
ATOM 4914 C CA . GLY B 1 246 ? -4.41 26.328 6.539 1 98.56 246 GLY B CA 1
ATOM 4915 C C . GLY B 1 246 ? -3.047 26.984 6.664 1 98.56 246 GLY B C 1
ATOM 4916 O O . GLY B 1 246 ? -2.393 27.25 5.656 1 98.56 246 GLY B O 1
ATOM 4917 N N . ASP B 1 247 ? -2.639 27.281 7.836 1 97.94 247 ASP B N 1
ATOM 4918 C CA . ASP B 1 247 ? -1.31 27.812 8.133 1 97.94 247 ASP B CA 1
ATOM 4919 C C . ASP B 1 247 ? -0.898 27.484 9.562 1 97.94 247 ASP B C 1
ATOM 4921 O O . ASP B 1 247 ? -1.665 26.891 10.32 1 97.94 247 ASP B O 1
ATOM 4925 N N . TYR B 1 248 ? 0.315 27.844 10 1 96.25 248 TYR B N 1
ATOM 4926 C CA . TYR B 1 248 ? 0.82 27.578 11.344 1 96.25 248 TYR B CA 1
ATOM 4927 C C . TYR B 1 248 ? 0.529 28.75 12.273 1 96.25 248 TYR B C 1
ATOM 4929 O O . TYR B 1 248 ? 1.327 29.062 13.164 1 96.25 248 TYR B O 1
ATOM 4937 N N . ALA B 1 249 ? -0.509 29.438 12.109 1 92.19 249 ALA B N 1
ATOM 4938 C CA . ALA B 1 249 ? -1.087 30.484 12.945 1 92.19 249 ALA B CA 1
ATOM 4939 C C . ALA B 1 249 ? -0.004 31.406 13.492 1 92.19 249 ALA B C 1
ATOM 4941 O O . ALA B 1 249 ? 0.07 31.641 14.695 1 92.19 249 ALA B O 1
ATOM 4942 N N . ALA B 1 250 ? 0.829 31.953 12.727 1 90.31 250 ALA B N 1
ATOM 4943 C CA . ALA B 1 250 ? 1.812 33 13.062 1 90.31 250 ALA B CA 1
ATOM 4944 C C . ALA B 1 250 ? 3.012 32.375 13.781 1 90.31 250 ALA B C 1
ATOM 4946 O O . ALA B 1 250 ? 3.639 33.031 14.617 1 90.31 250 ALA B O 1
ATOM 4947 N N . THR B 1 251 ? 3.152 31.109 13.664 1 88.38 251 THR B N 1
ATOM 4948 C CA . THR B 1 251 ? 4.324 30.453 14.219 1 88.38 251 THR B CA 1
ATOM 4949 C C . THR B 1 251 ? 5.129 29.75 13.125 1 88.38 251 THR B C 1
ATOM 4951 O O . THR B 1 251 ? 4.613 29.516 12.031 1 88.38 251 THR B O 1
ATOM 4954 N N . ASN B 1 252 ? 6.387 29.578 13.492 1 87.19 252 ASN B N 1
ATOM 4955 C CA . ASN B 1 252 ? 7.297 28.859 12.609 1 87.19 252 ASN B CA 1
ATOM 4956 C C . ASN B 1 252 ? 7.695 27.5 13.195 1 87.19 252 ASN B C 1
ATOM 4958 O O . ASN B 1 252 ? 8.352 27.453 14.234 1 87.19 252 ASN B O 1
ATOM 4962 N N . PRO B 1 253 ? 7.297 26.5 12.555 1 83.5 253 PRO B N 1
ATOM 4963 C CA . PRO B 1 253 ? 7.574 25.172 13.086 1 83.5 253 PRO B CA 1
ATOM 4964 C C . PRO B 1 253 ? 9.062 24.828 13.086 1 83.5 253 PRO B C 1
ATOM 4966 O O . PRO B 1 253 ? 9.484 23.875 13.742 1 83.5 253 PRO B O 1
ATOM 4969 N N . MET B 1 254 ? 9.859 25.516 12.367 1 78.12 254 MET B N 1
ATOM 4970 C CA . MET B 1 254 ? 11.281 25.219 12.273 1 78.12 254 MET B CA 1
ATOM 4971 C C . MET B 1 254 ? 12.055 25.922 13.391 1 78.12 254 MET B C 1
ATOM 4973 O O . MET B 1 254 ? 13.195 25.562 13.68 1 78.12 254 MET B O 1
ATOM 4977 N N . ARG B 1 255 ? 11.586 26.938 13.867 1 71.62 255 ARG B N 1
ATOM 4978 C CA . ARG B 1 255 ? 12.367 27.703 14.82 1 71.62 255 ARG B CA 1
ATOM 4979 C C . ARG B 1 255 ? 11.617 27.875 16.141 1 71.62 255 ARG B C 1
ATOM 4981 O O . ARG B 1 255 ? 10.383 27.844 16.172 1 71.62 255 ARG B O 1
ATOM 4988 N N . ASP B 1 256 ? 12.461 27.656 17.281 1 53.97 256 ASP B N 1
ATOM 4989 C CA . ASP B 1 256 ? 11.93 27.797 18.641 1 53.97 256 ASP B CA 1
ATOM 4990 C C . ASP B 1 256 ? 11.5 29.234 18.922 1 53.97 256 ASP B C 1
ATOM 4992 O O . ASP B 1 256 ? 12.305 30.156 18.828 1 53.97 256 ASP B O 1
ATOM 4996 N N . LEU B 1 257 ? 10.344 29.531 18.688 1 50.41 257 LEU B N 1
ATOM 4997 C CA . LEU B 1 257 ? 10.016 30.891 19.062 1 50.41 257 LEU B CA 1
ATOM 4998 C C . LEU B 1 257 ? 10.578 31.25 20.438 1 50.41 257 LEU B C 1
ATOM 5000 O O . LEU B 1 257 ? 11.016 32.375 20.656 1 50.41 257 LEU B O 1
ATOM 5004 N N . LEU B 1 258 ? 10.273 30.328 21.484 1 48.19 258 LEU B N 1
ATOM 5005 C CA . LEU B 1 258 ? 10.648 30.656 22.859 1 48.19 258 LEU B CA 1
ATOM 5006 C C . LEU B 1 258 ? 12.156 30.5 23.062 1 48.19 258 LEU B C 1
ATOM 5008 O O . LEU B 1 258 ? 12.672 30.797 24.141 1 48.19 258 LEU B O 1
ATOM 5012 N N . ASP B 1 259 ? 12.852 29.891 22.203 1 44.09 259 ASP B N 1
ATOM 5013 C CA . ASP B 1 259 ? 14.203 29.391 22.422 1 44.09 259 ASP B CA 1
ATOM 5014 C C . ASP B 1 259 ? 15.156 30.531 22.781 1 44.09 259 ASP B C 1
ATOM 5016 O O . ASP B 1 259 ? 16.344 30.297 23.031 1 44.09 259 ASP B O 1
ATOM 5020 N N . ASP B 1 260 ? 14.711 31.609 22.5 1 43.47 260 ASP B N 1
ATOM 5021 C CA . ASP B 1 260 ? 15.742 32.531 22.953 1 43.47 260 ASP B CA 1
ATOM 5022 C C . ASP B 1 260 ? 15.852 32.531 24.469 1 43.47 260 ASP B C 1
ATOM 5024 O O . ASP B 1 260 ? 16.531 33.375 25.047 1 43.47 260 ASP B O 1
ATOM 5028 N N . PHE B 1 261 ? 14.969 31.719 25.047 1 40.56 261 PHE B N 1
ATOM 5029 C CA . PHE B 1 261 ? 15.172 31.609 26.484 1 40.56 261 PHE B CA 1
ATOM 5030 C C . PHE B 1 261 ? 16.203 30.531 26.812 1 40.56 261 PHE B C 1
ATOM 5032 O O . PHE B 1 261 ? 15.977 29.344 26.547 1 40.56 261 PHE B O 1
ATOM 5039 N N . ASP B 1 262 ? 17.422 30.719 26.688 1 44.12 262 ASP B N 1
ATOM 5040 C CA . ASP B 1 262 ? 18.422 29.828 27.297 1 44.12 262 ASP B CA 1
ATOM 5041 C C . ASP B 1 262 ? 18.422 29.969 28.812 1 44.12 262 ASP B C 1
ATOM 5043 O O . ASP B 1 262 ? 18.906 30.953 29.359 1 44.12 262 ASP B O 1
ATOM 5047 N N . PRO B 1 263 ? 17.688 29.125 29.547 1 45.56 263 PRO B N 1
ATOM 5048 C CA . PRO B 1 263 ? 17.812 29.25 31 1 45.56 263 PRO B CA 1
ATOM 5049 C C . PRO B 1 263 ? 19.266 29.422 31.453 1 45.56 263 PRO B C 1
ATOM 5051 O O . PRO B 1 263 ? 19.516 29.922 32.562 1 45.56 263 PRO B O 1
ATOM 5054 N N . LYS B 1 264 ? 20.156 28.609 30.812 1 48.5 264 LYS B N 1
ATOM 5055 C CA . LYS B 1 264 ? 21.547 28.734 31.203 1 48.5 264 LYS B CA 1
ATOM 5056 C C . LYS B 1 264 ? 22.062 30.156 30.984 1 48.5 264 LYS B C 1
ATOM 5058 O O . LYS B 1 264 ? 23.141 30.516 31.484 1 48.5 264 LYS B O 1
ATOM 5063 N N . LYS B 1 265 ? 21.609 30.562 29.969 1 50.12 265 LYS B N 1
ATOM 5064 C CA . LYS B 1 265 ? 22.156 31.891 29.703 1 50.12 265 LYS B CA 1
ATOM 5065 C C . LYS B 1 265 ? 21.359 32.969 30.438 1 50.12 265 LYS B C 1
ATOM 5067 O O . LYS B 1 265 ? 21.75 34.125 30.453 1 50.12 265 LYS B O 1
ATOM 5072 N N . MET B 1 266 ? 20.328 32.656 31.156 1 51.56 266 MET B N 1
ATOM 5073 C CA . MET B 1 266 ? 19.719 33.469 32.188 1 51.56 266 MET B CA 1
ATOM 5074 C C . MET B 1 266 ? 19.141 34.75 31.625 1 51.56 266 MET B C 1
ATOM 5076 O O . MET B 1 266 ? 18.844 35.688 32.344 1 51.56 266 MET B O 1
ATOM 5080 N N . ALA B 1 267 ? 19.062 34.969 30.281 1 63.97 267 ALA B N 1
ATOM 5081 C CA . ALA B 1 267 ? 18.656 36.312 29.938 1 63.97 267 ALA B CA 1
ATOM 5082 C C . ALA B 1 267 ? 17.172 36.375 29.562 1 63.97 267 ALA B C 1
ATOM 5084 O O . ALA B 1 267 ? 16.672 35.5 28.844 1 63.97 267 ALA B O 1
ATOM 5085 N N . GLN B 1 268 ? 16.406 37.156 30.234 1 77.62 268 GLN B N 1
ATOM 5086 C CA . GLN B 1 268 ? 15 37.406 29.953 1 77.62 268 GLN B CA 1
ATOM 5087 C C . GLN B 1 268 ? 14.797 37.875 28.516 1 77.62 268 GLN B C 1
ATOM 5089 O O . GLN B 1 268 ? 15.664 38.531 27.938 1 77.62 268 GLN B O 1
ATOM 5094 N N . PRO B 1 269 ? 13.82 37.406 27.875 1 84.81 269 PRO B N 1
ATOM 5095 C CA . PRO B 1 269 ? 13.586 37.781 26.484 1 84.81 269 PRO B CA 1
ATOM 5096 C C . PRO B 1 269 ? 13.312 39.281 26.312 1 84.81 269 PRO B C 1
ATOM 5098 O O . PRO B 1 269 ? 12.734 39.906 27.203 1 84.81 269 PRO B O 1
ATOM 5101 N N . ILE B 1 270 ? 13.82 39.719 25.172 1 90.44 270 ILE B N 1
ATOM 5102 C CA . ILE B 1 270 ? 13.477 41.094 24.766 1 90.44 270 ILE B CA 1
ATOM 5103 C C . ILE B 1 270 ? 12.039 41.125 24.25 1 90.44 270 ILE B C 1
ATOM 5105 O O . ILE B 1 270 ? 11.625 40.25 23.469 1 90.44 270 ILE B O 1
ATOM 5109 N N . PRO B 1 271 ? 11.203 42.094 24.703 1 93.5 271 PRO B N 1
ATOM 5110 C CA . PRO B 1 271 ? 9.82 42.219 24.219 1 93.5 271 PRO B CA 1
ATOM 5111 C C . PRO B 1 271 ? 9.734 42.188 22.688 1 93.5 271 PRO B C 1
ATOM 5113 O O . PRO B 1 271 ? 10.359 43.031 22.031 1 93.5 271 PRO B O 1
ATOM 5116 N N . PHE B 1 272 ? 9.039 41.219 22.172 1 93.56 272 PHE B N 1
ATOM 5117 C CA . PHE B 1 272 ? 8.875 41 20.734 1 93.56 272 PHE B CA 1
ATOM 5118 C C . PHE B 1 272 ? 7.43 40.656 20.406 1 93.56 272 PHE B C 1
ATOM 5120 O O . PHE B 1 272 ? 6.828 39.781 21.047 1 93.56 272 PHE B O 1
ATOM 5127 N N . ALA B 1 273 ? 6.859 41.375 19.469 1 94.94 273 ALA B N 1
ATOM 5128 C CA . ALA B 1 273 ? 5.477 41.125 19.062 1 94.94 273 ALA B CA 1
ATOM 5129 C C . ALA B 1 273 ? 5.301 41.281 17.562 1 94.94 273 ALA B C 1
ATOM 5131 O O . ALA B 1 273 ? 6.121 41.906 16.891 1 94.94 273 ALA B O 1
ATOM 5132 N N . GLY B 1 274 ? 4.324 40.625 17.062 1 95 274 GLY B N 1
ATOM 5133 C CA . GLY B 1 274 ? 3.941 40.75 15.664 1 95 274 GLY B CA 1
ATOM 5134 C C . GLY B 1 274 ? 2.465 41.031 15.461 1 95 274 GLY B C 1
ATOM 5135 O O . GLY B 1 274 ? 1.641 40.656 16.312 1 95 274 GLY B O 1
ATOM 5136 N N . TYR B 1 275 ? 2.133 41.688 14.438 1 96.88 275 TYR B N 1
ATOM 5137 C CA . TYR B 1 275 ? 0.774 42.062 14.055 1 96.88 275 TYR B CA 1
ATOM 5138 C C . TYR B 1 275 ? 0.541 41.781 12.57 1 96.88 275 TYR B C 1
ATOM 5140 O O . TYR B 1 275 ? 1.338 42.188 11.727 1 96.88 275 TYR B O 1
ATOM 5148 N N . TYR B 1 276 ? -0.553 41.031 12.305 1 96.69 276 TYR B N 1
ATOM 5149 C CA . TYR B 1 276 ? -0.863 40.688 10.93 1 96.69 276 TYR B CA 1
ATOM 5150 C C . TYR B 1 276 ? -1.926 41.625 10.352 1 96.69 276 TYR B C 1
ATOM 5152 O O . TYR B 1 276 ? -2.941 41.875 10.992 1 96.69 276 TYR B O 1
ATOM 5160 N N . ASN B 1 277 ? -1.632 42.031 9.195 1 93.5 277 ASN B N 1
ATOM 5161 C CA . ASN B 1 277 ? -2.641 42.781 8.438 1 93.5 277 ASN B CA 1
ATOM 5162 C C . ASN B 1 277 ? -2.344 42.75 6.941 1 93.5 277 ASN B C 1
ATOM 5164 O O . ASN B 1 277 ? -1.218 43.031 6.523 1 93.5 277 ASN B O 1
ATOM 5168 N N . ALA B 1 278 ? -3.355 42.438 6.133 1 89.06 278 ALA B N 1
ATOM 5169 C CA . ALA B 1 278 ? -3.32 42.531 4.676 1 89.06 278 ALA B CA 1
ATOM 5170 C C . ALA B 1 278 ? -2.096 41.812 4.105 1 89.06 278 ALA B C 1
ATOM 5172 O O . ALA B 1 278 ? -1.312 42.406 3.363 1 89.06 278 ALA B O 1
ATOM 5173 N N . CYS B 1 279 ? -1.871 40.656 4.457 1 92.94 279 CYS B N 1
ATOM 5174 C CA . CYS B 1 279 ? -0.827 39.75 3.951 1 92.94 279 CYS B CA 1
ATOM 5175 C C . CYS B 1 279 ? 0.557 40.281 4.305 1 92.94 279 CYS B C 1
ATOM 5177 O O . CYS B 1 279 ? 1.477 40.25 3.486 1 92.94 279 CYS B O 1
ATOM 5179 N N . SER B 1 280 ? 0.644 40.875 5.461 1 94.25 280 SER B N 1
ATOM 5180 C CA . SER B 1 280 ? 1.932 41.312 5.973 1 94.25 280 SER B CA 1
ATOM 5181 C C . SER B 1 280 ? 2.018 41.156 7.484 1 94.25 280 SER B C 1
ATOM 5183 O O . SER B 1 280 ? 1.003 41.219 8.18 1 94.25 280 SER B O 1
ATOM 5185 N N . TRP B 1 281 ? 3.246 40.969 7.906 1 94.56 281 TRP B N 1
ATOM 5186 C CA . TRP B 1 281 ? 3.549 40.938 9.328 1 94.56 281 TRP B CA 1
ATOM 5187 C C . TRP B 1 281 ? 4.309 42.188 9.758 1 94.56 281 TRP B C 1
ATOM 5189 O O . TRP B 1 281 ? 5.352 42.5 9.188 1 94.56 281 TRP B O 1
ATOM 5199 N N . HIS B 1 282 ? 3.734 42.875 10.711 1 95.38 282 HIS B N 1
ATOM 5200 C CA . HIS B 1 282 ? 4.473 43.938 11.391 1 95.38 282 HIS B CA 1
ATOM 5201 C C . HIS B 1 282 ? 5.125 43.406 12.664 1 95.38 282 HIS B C 1
ATOM 5203 O O . HIS B 1 282 ? 4.445 42.875 13.547 1 95.38 282 HIS B O 1
ATOM 5209 N N . GLN B 1 283 ? 6.43 43.531 12.773 1 95.06 283 GLN B N 1
ATOM 5210 C CA . GLN B 1 283 ? 7.168 43.031 13.922 1 95.06 283 GLN B CA 1
ATOM 5211 C C . GLN B 1 283 ? 7.891 44.156 14.656 1 95.06 283 GLN B C 1
ATOM 5213 O O . GLN B 1 283 ? 8.406 45.062 14.023 1 95.06 283 GLN B O 1
ATOM 5218 N N . GLU B 1 284 ? 7.852 44.031 15.891 1 95.44 284 GLU B N 1
ATOM 5219 C CA . GLU B 1 284 ? 8.57 45 16.734 1 95.44 284 GLU B CA 1
ATOM 5220 C C . GLU B 1 284 ? 9.305 44.281 17.875 1 95.44 284 GLU B C 1
ATOM 5222 O O . GLU B 1 284 ? 8.766 43.375 18.469 1 95.44 284 GLU B O 1
ATOM 5227 N N . ARG B 1 285 ? 10.484 44.688 18.094 1 94.25 285 ARG B N 1
ATOM 5228 C CA . ARG B 1 285 ? 11.328 44.188 19.188 1 94.25 285 ARG B CA 1
ATOM 5229 C C . ARG B 1 285 ? 12.039 45.344 19.891 1 94.25 285 ARG B C 1
ATOM 5231 O O . ARG B 1 285 ? 12.938 45.969 19.312 1 94.25 285 ARG B O 1
ATOM 5238 N N . HIS B 1 286 ? 11.641 45.562 21.078 1 93.5 286 HIS B N 1
ATOM 5239 C CA . HIS B 1 286 ? 12.117 46.781 21.734 1 93.5 286 HIS B CA 1
ATOM 5240 C C . HIS B 1 286 ? 12.508 46.5 23.188 1 93.5 286 HIS B C 1
ATOM 5242 O O . HIS B 1 286 ? 11.914 45.625 23.844 1 93.5 286 HIS B O 1
ATOM 5248 N N . GLY B 1 287 ? 13.531 47.281 23.656 1 91.88 287 GLY B N 1
ATOM 5249 C CA . GLY B 1 287 ? 13.906 47.25 25.062 1 91.88 287 GLY B CA 1
ATOM 5250 C C . GLY B 1 287 ? 15.023 46.281 25.359 1 91.88 287 GLY B C 1
ATOM 5251 O O . GLY B 1 287 ? 15.852 45.969 24.484 1 91.88 287 GLY B O 1
ATOM 5252 N N . ALA B 1 288 ? 15.125 45.969 26.672 1 90.25 288 ALA B N 1
ATOM 5253 C CA . ALA B 1 288 ? 16.109 45 27.125 1 90.25 288 ALA B CA 1
ATOM 5254 C C . ALA B 1 288 ? 15.43 43.75 27.672 1 90.25 288 ALA B C 1
ATOM 5256 O O . ALA B 1 288 ? 14.203 43.688 27.781 1 90.25 288 ALA B O 1
ATOM 5257 N N . GLY B 1 289 ? 16.281 42.812 27.938 1 85.88 289 GLY B N 1
ATOM 5258 C CA . GLY B 1 289 ? 15.75 41.562 28.484 1 85.88 289 GLY B CA 1
ATOM 5259 C C . GLY B 1 289 ? 14.945 41.781 29.75 1 85.88 289 GLY B C 1
ATOM 5260 O O . GLY B 1 289 ? 15.43 42.406 30.703 1 85.88 289 GLY B O 1
ATOM 5261 N N . GLY B 1 290 ? 13.672 41.375 29.625 1 87.88 290 GLY B N 1
ATOM 5262 C CA . GLY B 1 290 ? 12.836 41.469 30.828 1 87.88 290 GLY B CA 1
ATOM 5263 C C . GLY B 1 290 ? 12.109 42.781 30.953 1 87.88 290 GLY B C 1
ATOM 5264 O O . GLY B 1 290 ? 11.312 42.969 31.891 1 87.88 290 GLY B O 1
ATOM 5265 N N . GLU B 1 291 ? 12.383 43.625 30.094 1 92.94 291 GLU B N 1
ATOM 5266 C CA . GLU B 1 291 ? 11.727 44.938 30.141 1 92.94 291 GLU B CA 1
ATOM 5267 C C . GLU B 1 291 ? 10.328 44.875 29.531 1 92.94 291 GLU B C 1
ATOM 5269 O O . GLU B 1 291 ? 10.039 45.531 28.547 1 92.94 291 GLU B O 1
ATOM 5274 N N . ASN B 1 292 ? 9.43 44.25 30.188 1 94.5 292 ASN B N 1
ATOM 5275 C CA . ASN B 1 292 ? 8.094 43.938 29.672 1 94.5 292 ASN B CA 1
ATOM 5276 C C . ASN B 1 292 ? 7.262 45.219 29.5 1 94.5 292 ASN B C 1
ATOM 5278 O O . ASN B 1 292 ? 6.301 45.25 28.734 1 94.5 292 ASN B O 1
ATOM 5282 N N . GLU B 1 293 ? 7.637 46.25 30.172 1 95.38 293 GLU B N 1
ATOM 5283 C CA . GLU B 1 293 ? 6.918 47.5 30.047 1 95.38 293 GLU B CA 1
ATOM 5284 C C . GLU B 1 293 ? 6.977 48.062 28.625 1 95.38 293 GLU B C 1
ATOM 5286 O O . GLU B 1 293 ? 6.094 48.812 28.203 1 95.38 293 GLU B O 1
ATOM 5291 N N . LYS B 1 294 ? 7.934 47.625 27.906 1 95.88 294 LYS B N 1
ATOM 5292 C CA . LYS B 1 294 ? 8.109 48.062 26.531 1 95.88 294 LYS B CA 1
ATOM 5293 C C . LYS B 1 294 ? 6.992 47.531 25.641 1 95.88 294 LYS B C 1
ATOM 5295 O O . LYS B 1 294 ? 6.785 48.062 24.531 1 95.88 294 LYS B O 1
ATOM 5300 N N . TYR B 1 295 ? 6.215 46.562 26.094 1 97.31 295 TYR B N 1
ATOM 5301 C CA . TYR B 1 295 ? 5.07 46.062 25.344 1 97.31 295 TYR B CA 1
ATOM 5302 C C . TYR B 1 295 ? 3.986 47.156 25.234 1 97.31 295 TYR B C 1
ATOM 5304 O O . TYR B 1 295 ? 3.17 47.125 24.312 1 97.31 295 TYR B O 1
ATOM 5312 N N . ARG B 1 296 ? 3.977 48.094 26.125 1 97.69 296 ARG B N 1
ATOM 5313 C CA . ARG B 1 296 ? 3.025 49.188 26.031 1 97.69 296 ARG B CA 1
ATOM 5314 C C . ARG B 1 296 ? 3.311 50.062 24.797 1 97.69 296 ARG B C 1
ATOM 5316 O O . ARG B 1 296 ? 2.387 50.469 24.094 1 97.69 296 ARG B O 1
ATOM 5323 N N . ASP B 1 297 ? 4.613 50.281 24.656 1 96.38 297 ASP B N 1
ATOM 5324 C CA . ASP B 1 297 ? 5.016 51.031 23.469 1 96.38 297 ASP B CA 1
ATOM 5325 C C . ASP B 1 297 ? 4.672 50.281 22.188 1 96.38 297 ASP B C 1
ATOM 5327 O O . ASP B 1 297 ? 4.211 50.875 21.219 1 96.38 297 ASP B O 1
ATOM 5331 N N . ILE B 1 298 ? 4.867 49 22.203 1 96.94 298 ILE B N 1
ATOM 5332 C CA . ILE B 1 298 ? 4.566 48.188 21.062 1 96.94 298 ILE B CA 1
ATOM 5333 C C . ILE B 1 298 ? 3.062 48.188 20.781 1 96.94 298 ILE B C 1
ATOM 5335 O O . ILE B 1 298 ? 2.639 48.344 19.625 1 96.94 298 ILE B O 1
ATOM 5339 N N . ALA B 1 299 ? 2.289 48.125 21.828 1 98.06 299 ALA B N 1
ATOM 5340 C CA . ALA B 1 299 ? 0.836 48.156 21.688 1 98.06 299 ALA B CA 1
ATOM 5341 C C . ALA B 1 299 ? 0.388 49.469 21.062 1 98.06 299 ALA B C 1
ATOM 5343 O O . ALA B 1 299 ? -0.457 49.5 20.156 1 98.06 299 ALA B O 1
ATOM 5344 N N . ARG B 1 300 ? 0.956 50.562 21.516 1 97.75 300 ARG B N 1
ATOM 5345 C CA . ARG B 1 300 ? 0.623 51.875 20.969 1 97.75 300 ARG B CA 1
ATOM 5346 C C . ARG B 1 300 ? 1.023 51.969 19.5 1 97.75 300 ARG B C 1
ATOM 5348 O O . ARG B 1 300 ? 0.292 52.531 18.688 1 97.75 300 ARG B O 1
ATOM 5355 N N . SER B 1 301 ? 2.193 51.469 19.266 1 96.31 301 SER B N 1
ATOM 5356 C CA . SER B 1 301 ? 2.67 51.438 1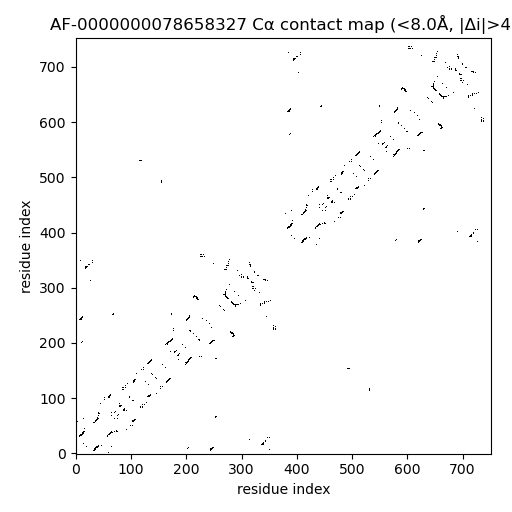7.891 1 96.31 301 SER B CA 1
ATOM 5357 C C . SER B 1 301 ? 1.719 50.656 16.984 1 96.31 301 SER B C 1
ATOM 5359 O O . SER B 1 301 ? 1.386 51.125 15.883 1 96.31 301 SER B O 1
ATOM 5361 N N . PHE B 1 302 ? 1.254 49.469 17.406 1 97.25 302 PHE B N 1
ATOM 5362 C CA . PHE B 1 302 ? 0.331 48.656 16.609 1 97.25 302 PHE B CA 1
ATOM 5363 C C . PHE B 1 302 ? -0.989 49.375 16.406 1 97.25 302 PHE B C 1
ATOM 5365 O O . PHE B 1 302 ? -1.523 49.406 15.297 1 97.25 302 PHE B O 1
ATOM 5372 N N . ARG B 1 303 ? -1.453 49.938 17.453 1 96.44 303 ARG B N 1
ATOM 5373 C CA . ARG B 1 303 ? -2.725 50.656 17.375 1 96.44 303 ARG B CA 1
ATOM 5374 C C . ARG B 1 303 ? -2.648 51.812 16.391 1 96.44 303 ARG B C 1
ATOM 5376 O O . ARG B 1 303 ? -3.662 52.219 15.82 1 96.44 303 ARG B O 1
ATOM 5383 N N . ALA B 1 304 ? -1.489 52.375 16.219 1 95.38 304 ALA B N 1
ATOM 5384 C CA . ALA B 1 304 ? -1.289 53.531 15.367 1 95.38 304 ALA B CA 1
ATOM 5385 C C . ALA B 1 304 ? -1.104 53.125 13.906 1 95.38 304 ALA B C 1
ATOM 5387 O O . ALA B 1 304 ? -1.017 54 13.023 1 95.38 304 ALA B O 1
ATOM 5388 N N . LEU B 1 305 ? -1.017 51.844 13.688 1 94.44 305 LEU B N 1
ATOM 5389 C CA . LEU B 1 305 ? -0.894 51.406 12.312 1 94.44 305 LEU B CA 1
ATOM 5390 C C . LEU B 1 305 ? -2.111 51.812 11.492 1 94.44 305 LEU B C 1
ATOM 5392 O O . LEU B 1 305 ? -3.24 51.75 11.984 1 94.44 305 LEU B O 1
ATOM 5396 N N . ASP B 1 306 ? -1.938 52.25 10.266 1 91.25 306 ASP B N 1
ATOM 5397 C CA . ASP B 1 306 ? -3.012 52.688 9.383 1 91.25 306 ASP B CA 1
ATOM 5398 C C . ASP B 1 306 ? -4.035 51.594 9.156 1 91.25 306 ASP B C 1
ATOM 5400 O O . ASP B 1 306 ? -5.234 51.875 9.039 1 91.25 306 ASP B O 1
ATOM 5404 N N . ASN B 1 307 ? -3.648 50.344 9.188 1 89.88 307 ASN B N 1
ATOM 5405 C CA . ASN B 1 307 ? -4.523 49.219 8.883 1 89.88 307 ASN B CA 1
ATOM 5406 C C . ASN B 1 307 ? -4.848 48.406 10.141 1 89.88 307 ASN B C 1
ATOM 5408 O O . ASN B 1 307 ? -5.07 47.219 10.055 1 89.88 307 ASN B O 1
ATOM 5412 N N . TYR B 1 308 ? -4.73 49.062 11.281 1 96.44 308 TYR B N 1
ATOM 5413 C CA . TYR B 1 308 ? -5.168 48.406 12.516 1 96.44 308 TYR B CA 1
ATOM 5414 C C . TYR B 1 308 ? -6.648 48.062 12.445 1 96.44 308 TYR B C 1
ATOM 5416 O O . TYR B 1 308 ? -7.469 48.875 11.992 1 96.44 308 TYR B O 1
ATOM 5424 N N . HIS B 1 309 ? -7.078 46.938 12.836 1 97.38 309 HIS B N 1
ATOM 5425 C CA . HIS B 1 309 ? -8.438 46.438 12.664 1 97.38 309 HIS B CA 1
ATOM 5426 C C . HIS B 1 309 ? -9.398 47.125 13.633 1 97.38 309 HIS B C 1
ATOM 5428 O O . HIS B 1 309 ? -10.617 47.094 13.445 1 97.38 309 HIS B O 1
ATOM 5434 N N . GLY B 1 310 ? -8.898 47.719 14.617 1 97.25 310 GLY B N 1
ATOM 5435 C CA . GLY B 1 310 ? -9.703 48.312 15.68 1 97.25 310 GLY B CA 1
ATOM 5436 C C . GLY B 1 310 ? -9.734 47.469 16.938 1 97.25 310 GLY B C 1
ATOM 5437 O O . GLY B 1 310 ? -9.586 46.219 16.875 1 97.25 310 GLY B O 1
ATOM 5438 N N . ASP B 1 311 ? -9.938 48.031 18.094 1 97.56 311 ASP B N 1
ATOM 5439 C CA . ASP B 1 311 ? -9.859 47.375 19.391 1 97.56 311 ASP B CA 1
ATOM 5440 C C . ASP B 1 311 ? -10.945 46.312 19.547 1 97.56 311 ASP B C 1
ATOM 5442 O O . ASP B 1 311 ? -10.758 45.312 20.25 1 97.56 311 ASP B O 1
ATOM 5446 N N . GLU B 1 312 ? -12.047 46.469 18.875 1 97.19 312 GLU B N 1
ATOM 5447 C CA . GLU B 1 312 ? -13.188 45.594 19.109 1 97.19 312 GLU B CA 1
ATOM 5448 C C . GLU B 1 312 ? -13.234 44.469 18.078 1 97.19 312 GLU B C 1
ATOM 5450 O O . GLU B 1 312 ? -14.18 43.656 18.047 1 97.19 312 GLU B O 1
ATOM 5455 N N . PHE B 1 313 ? -12.266 44.375 17.25 1 97.81 313 PHE B N 1
ATOM 5456 C CA . PHE B 1 313 ? -12.25 43.438 16.156 1 97.81 313 PHE B CA 1
ATOM 5457 C C . PHE B 1 313 ? -12.211 42 16.688 1 97.81 313 PHE B C 1
ATOM 5459 O O . PHE B 1 313 ? -12.961 41.125 16.219 1 97.81 313 PHE B O 1
ATOM 5466 N N . CYS B 1 314 ? -11.367 41.75 17.609 1 98.25 314 CYS B N 1
ATOM 5467 C CA . CYS B 1 314 ? -11.242 40.469 18.25 1 98.25 314 CYS B CA 1
ATOM 5468 C C . CYS B 1 314 ? -10.641 40.594 19.641 1 98.25 314 CYS B C 1
ATOM 5470 O O . CYS B 1 314 ? -10.344 41.688 20.094 1 98.25 314 CYS B O 1
ATOM 5472 N N . TRP B 1 315 ? -10.523 39.469 20.344 1 98.38 315 TRP B N 1
ATOM 5473 C CA . TRP B 1 315 ? -9.938 39.469 21.672 1 98.38 315 TRP B CA 1
ATOM 5474 C C . TRP B 1 315 ? -8.516 40.031 21.656 1 98.38 315 TRP B C 1
ATOM 5476 O O . TRP B 1 315 ? -8.141 40.812 22.516 1 98.38 315 TRP B O 1
ATOM 5486 N N . GLY B 1 316 ? -7.676 39.656 20.656 1 98.31 316 GLY B N 1
ATOM 5487 C CA . GLY B 1 316 ? -6.305 40.125 20.531 1 98.31 316 GLY B CA 1
ATOM 5488 C C . GLY B 1 316 ? -6.199 41.625 20.438 1 98.31 316 GLY B C 1
ATOM 5489 O O . GLY B 1 316 ? -5.402 42.25 21.141 1 98.31 316 GLY B O 1
ATOM 5490 N N . THR B 1 317 ? -7.035 42.188 19.594 1 98.44 317 THR B N 1
ATOM 5491 C CA . THR B 1 317 ? -6.98 43.656 19.422 1 98.44 317 THR B CA 1
ATOM 5492 C C . THR B 1 317 ? -7.551 44.344 20.656 1 98.44 317 THR B C 1
ATOM 5494 O O . THR B 1 317 ? -7.109 45.438 21 1 98.44 317 THR B O 1
ATOM 5497 N N . ARG B 1 318 ? -8.469 43.719 21.297 1 98.38 318 ARG B N 1
ATOM 5498 C CA . ARG B 1 318 ? -8.945 44.281 22.562 1 98.38 318 ARG B CA 1
ATOM 5499 C C . ARG B 1 318 ? -7.828 44.312 23.594 1 98.38 318 ARG B C 1
ATOM 5501 O O . ARG B 1 318 ? -7.691 45.281 24.328 1 98.38 318 ARG B O 1
ATOM 5508 N N . ALA B 1 319 ? -7.094 43.25 23.672 1 98.25 319 ALA B N 1
ATOM 5509 C CA . ALA B 1 319 ? -5.957 43.188 24.594 1 98.25 319 ALA B CA 1
ATOM 5510 C C . ALA B 1 319 ? -4.922 44.25 24.25 1 98.25 319 ALA B C 1
ATOM 5512 O O . ALA B 1 319 ? -4.406 44.938 25.141 1 98.25 319 ALA B O 1
ATOM 5513 N N . ILE B 1 320 ? -4.629 44.438 22.969 1 98.31 320 ILE B N 1
ATOM 5514 C CA . ILE B 1 320 ? -3.68 45.438 22.531 1 98.31 320 ILE B CA 1
ATOM 5515 C C . ILE B 1 320 ? -4.168 46.844 22.953 1 98.31 320 ILE B C 1
ATOM 5517 O O . ILE B 1 320 ? -3.406 47.625 23.531 1 98.31 320 ILE B O 1
ATOM 5521 N N . GLY B 1 321 ? -5.418 47.094 22.703 1 98.06 321 GLY B N 1
ATOM 5522 C CA . GLY B 1 321 ? -6.004 48.375 23.094 1 98.06 321 GLY B CA 1
ATOM 5523 C C . GLY B 1 321 ? -5.922 48.656 24.594 1 98.06 321 GLY B C 1
ATOM 5524 O O . GLY B 1 321 ? -5.57 49.75 25 1 98.06 321 GLY B O 1
ATOM 5525 N N . ALA B 1 322 ? -6.25 47.656 25.344 1 98.19 322 ALA B N 1
ATOM 5526 C CA . ALA B 1 322 ? -6.234 47.781 26.797 1 98.19 322 ALA B CA 1
ATOM 5527 C C . ALA B 1 322 ? -4.82 48.062 27.297 1 98.19 322 ALA B C 1
A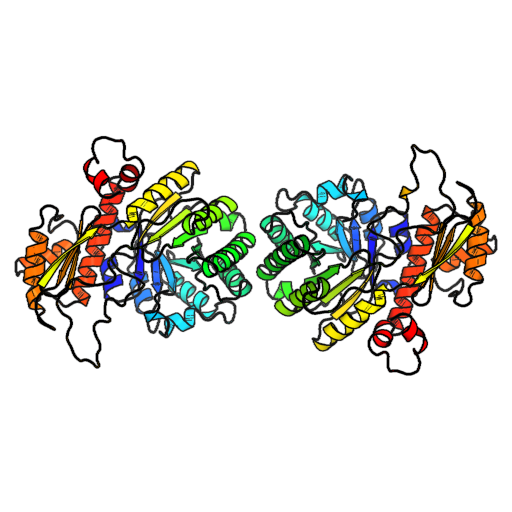TOM 5529 O O . ALA B 1 322 ? -4.625 48.844 28.234 1 98.19 322 ALA B O 1
ATOM 5530 N N . ILE B 1 323 ? -3.84 47.406 26.719 1 98.19 323 ILE B N 1
ATOM 5531 C CA . ILE B 1 323 ? -2.451 47.594 27.125 1 98.19 323 ILE B CA 1
ATOM 5532 C C . ILE B 1 323 ? -1.983 49 26.719 1 98.19 323 ILE B C 1
ATOM 5534 O O . ILE B 1 323 ? -1.363 49.688 27.5 1 98.19 323 ILE B O 1
ATOM 5538 N N . ALA B 1 324 ? -2.307 49.406 25.516 1 97.56 324 ALA B N 1
ATOM 5539 C CA . ALA B 1 324 ? -1.895 50.688 24.969 1 97.56 324 ALA B CA 1
ATOM 5540 C C . ALA B 1 324 ? -2.473 51.844 25.797 1 97.56 324 ALA B C 1
ATOM 5542 O O . ALA B 1 324 ? -1.797 52.844 26.016 1 97.56 324 ALA B O 1
ATOM 5543 N N . SER B 1 325 ? -3.676 51.719 26.266 1 96.25 325 SER B N 1
ATOM 5544 C CA . SER B 1 325 ? -4.371 52.781 26.969 1 96.25 325 SER B CA 1
ATOM 5545 C C . SER B 1 325 ? -4.039 52.781 28.469 1 96.25 325 SER B C 1
ATOM 5547 O O . SER B 1 325 ? -4.328 53.75 29.172 1 96.25 325 SER B O 1
ATOM 5549 N N . GLY B 1 326 ? -3.508 51.656 28.922 1 95.12 326 GLY B N 1
ATOM 5550 C CA . GLY B 1 326 ? -3.211 51.531 30.344 1 95.12 326 GLY B CA 1
ATOM 5551 C C . GLY B 1 326 ? -4.355 50.938 31.141 1 95.12 326 GLY B C 1
ATOM 5552 O O . GLY B 1 326 ? -4.27 50.812 32.375 1 95.12 326 GLY B O 1
ATOM 5553 N N . ALA B 1 327 ? -5.359 50.594 30.438 1 95.56 327 ALA B N 1
ATOM 5554 C CA . ALA B 1 327 ? -6.488 49.969 31.125 1 95.56 327 ALA B CA 1
ATOM 5555 C C . ALA B 1 327 ? -6.082 48.625 31.734 1 95.56 327 ALA B C 1
ATOM 5557 O O . ALA B 1 327 ? -6.621 48.219 32.781 1 95.56 327 ALA B O 1
ATOM 5558 N N . ARG B 1 328 ? -5.281 47.906 31.062 1 94.62 328 ARG B N 1
ATOM 5559 C CA . ARG B 1 328 ? -4.664 46.719 31.641 1 94.62 328 ARG B CA 1
ATOM 5560 C C . ARG B 1 328 ? -3.383 47.094 32.406 1 94.62 328 ARG B C 1
ATOM 5562 O O . ARG B 1 328 ? -2.467 47.656 31.812 1 94.62 328 ARG B O 1
ATOM 5569 N N . ASP B 1 329 ? -3.312 46.719 33.594 1 92.69 329 ASP B N 1
ATOM 5570 C CA . ASP B 1 329 ? -2.219 47.156 34.438 1 92.69 329 ASP B CA 1
ATOM 5571 C C . ASP B 1 329 ? -0.881 46.625 33.969 1 92.69 329 ASP B C 1
ATOM 5573 O O . ASP B 1 329 ? 0.088 47.344 33.812 1 92.69 329 ASP B O 1
ATOM 5577 N N . LYS B 1 330 ? -0.871 45.344 33.688 1 95.19 330 LYS B N 1
ATOM 5578 C CA . LYS B 1 330 ? 0.365 44.688 33.219 1 95.19 330 LYS B CA 1
ATOM 5579 C C . LYS B 1 330 ? 0.327 44.438 31.719 1 95.19 330 LYS B C 1
ATOM 5581 O O . LYS B 1 330 ? -0.677 43.969 31.203 1 95.19 330 LYS B O 1
ATOM 5586 N N . PRO B 1 331 ? 1.383 44.75 31.094 1 96.19 331 PRO B N 1
ATOM 5587 C CA . PRO B 1 331 ? 1.389 44.562 29.641 1 96.19 331 PRO B CA 1
ATOM 5588 C C . PRO B 1 331 ? 1.557 43.094 29.234 1 96.19 331 PRO B C 1
ATOM 5590 O O . PRO B 1 331 ? 1.317 42.75 28.078 1 96.19 331 PRO B O 1
ATOM 5593 N N . GLY B 1 332 ? 1.95 42.312 30.188 1 93.75 332 GLY B N 1
ATOM 5594 C CA . GLY B 1 332 ? 2.105 40.875 29.891 1 93.75 332 GLY B CA 1
ATOM 5595 C C . GLY B 1 332 ? 3.527 40.5 29.516 1 93.75 332 GLY B C 1
ATOM 5596 O O . GLY B 1 332 ? 4.406 41.375 29.438 1 93.75 332 GLY B O 1
ATOM 5597 N N . ASN B 1 333 ? 3.834 39.25 29.344 1 92.38 333 ASN B N 1
ATOM 5598 C CA . ASN B 1 333 ? 5.129 38.719 28.938 1 92.38 333 ASN B CA 1
ATOM 5599 C C . ASN B 1 333 ? 5.086 38.188 27.516 1 92.38 333 ASN B C 1
ATOM 5601 O O . ASN B 1 333 ? 4.078 38.312 26.812 1 92.38 333 ASN B O 1
ATOM 5605 N N . MET B 1 334 ? 6.133 37.594 27.094 1 90.5 334 MET B N 1
ATOM 5606 C CA . MET B 1 334 ? 6.266 37.125 25.719 1 90.5 334 MET B CA 1
ATOM 5607 C C . MET B 1 334 ? 5.191 36.094 25.406 1 90.5 334 MET B C 1
ATOM 5609 O O . MET B 1 334 ? 4.586 36.125 24.344 1 90.5 334 MET B O 1
ATOM 5613 N N . ALA B 1 335 ? 4.953 35.188 26.328 1 90.56 335 ALA B N 1
ATOM 5614 C CA . ALA B 1 335 ? 3.957 34.125 26.125 1 90.56 335 ALA B CA 1
ATOM 5615 C C . ALA B 1 335 ? 2.566 34.719 25.922 1 90.56 335 ALA B C 1
ATOM 5617 O O . ALA B 1 335 ? 1.805 34.25 25.078 1 90.56 335 ALA B O 1
ATOM 5618 N N . PHE B 1 336 ? 2.254 35.688 26.703 1 94.38 336 PHE B N 1
ATOM 5619 C CA . PHE B 1 336 ? 0.977 36.375 26.578 1 94.38 336 PHE B CA 1
ATOM 5620 C C . PHE B 1 336 ? 0.853 37.062 25.219 1 94.38 336 PHE B C 1
ATOM 5622 O O . PHE B 1 336 ? -0.209 37.031 24.594 1 94.38 336 PHE B O 1
ATOM 5629 N N . TRP B 1 337 ? 1.869 37.625 24.766 1 95.62 337 TRP B N 1
ATOM 5630 C CA . TRP B 1 337 ? 1.842 38.344 23.484 1 95.62 337 TRP B CA 1
ATOM 5631 C C . TRP B 1 337 ? 1.836 37.344 22.328 1 95.62 337 TRP B C 1
ATOM 5633 O O . TRP B 1 337 ? 1.344 37.656 21.234 1 95.62 337 TRP B O 1
ATOM 5643 N N . ASN B 1 338 ? 2.371 36.188 22.5 1 93.38 338 ASN B N 1
ATOM 5644 C CA . ASN B 1 338 ? 2.162 35.156 21.516 1 93.38 338 ASN B CA 1
ATOM 5645 C C . ASN B 1 338 ? 0.684 34.781 21.375 1 93.38 338 ASN B C 1
ATOM 5647 O O . ASN B 1 338 ? 0.188 34.594 20.266 1 93.38 338 ASN B O 1
ATOM 5651 N N . LYS B 1 339 ? 0.06 34.688 22.531 1 96.62 339 LYS B N 1
ATOM 5652 C CA . LYS B 1 339 ? -1.382 34.469 22.531 1 96.62 339 LYS B CA 1
ATOM 5653 C C . LYS B 1 339 ? -2.111 35.531 21.75 1 96.62 339 LYS B C 1
ATOM 5655 O O . LYS B 1 339 ? -2.984 35.25 20.938 1 96.62 339 LYS B O 1
ATOM 5660 N N . ILE B 1 340 ? -1.768 36.781 21.969 1 97.75 340 ILE B N 1
ATOM 5661 C CA . ILE B 1 340 ? -2.361 37.938 21.266 1 97.75 340 ILE B CA 1
ATOM 5662 C C . ILE B 1 340 ? -2.135 37.781 19.75 1 97.75 340 ILE B C 1
ATOM 5664 O O . ILE B 1 340 ? -3.072 37.906 18.969 1 97.75 340 ILE B O 1
ATOM 5668 N N . ARG B 1 341 ? -0.919 37.531 19.375 1 96.94 341 ARG B N 1
ATOM 5669 C CA . ARG B 1 341 ? -0.539 37.406 17.969 1 96.94 341 ARG B CA 1
ATOM 5670 C C . ARG B 1 341 ? -1.318 36.281 17.281 1 96.94 341 ARG B C 1
ATOM 5672 O O . ARG B 1 341 ? -1.863 36.5 16.188 1 96.94 341 ARG B O 1
ATOM 5679 N N . ILE B 1 342 ? -1.371 35.188 17.906 1 97.12 342 ILE B N 1
ATOM 5680 C CA . ILE B 1 342 ? -2.049 34 17.344 1 97.12 342 ILE B CA 1
ATOM 5681 C C . ILE B 1 342 ? -3.535 34.312 17.172 1 97.12 342 ILE B C 1
ATOM 5683 O O . ILE B 1 342 ? -4.102 34.094 16.094 1 97.12 342 ILE B O 1
ATOM 5687 N N . ASN B 1 343 ? -4.172 34.781 18.219 1 98.12 343 ASN B N 1
ATOM 5688 C CA . ASN B 1 343 ? -5.594 35.125 18.156 1 98.12 343 ASN B CA 1
ATOM 5689 C C . ASN B 1 343 ? -5.883 36.156 17.062 1 98.12 343 ASN B C 1
ATOM 5691 O O . ASN B 1 343 ? -6.789 35.969 16.25 1 98.12 343 ASN B O 1
ATOM 5695 N N . GLN B 1 344 ? -5.125 37.219 17.078 1 98.38 344 GLN B N 1
ATOM 5696 C CA . GLN B 1 344 ? -5.301 38.281 16.109 1 98.38 344 GLN B CA 1
ATOM 5697 C C . GLN B 1 344 ? -5.102 37.781 14.688 1 98.38 344 GLN B C 1
ATOM 5699 O O . GLN B 1 344 ? -5.879 38.125 13.789 1 98.38 344 GLN B O 1
ATOM 5704 N N . HIS B 1 345 ? -4.125 37 14.469 1 97.75 345 HIS B N 1
ATOM 5705 C CA . HIS B 1 345 ? -3.859 36.438 13.141 1 97.75 345 HIS B CA 1
ATOM 5706 C C . HIS B 1 345 ? -5.023 35.594 12.656 1 97.75 345 HIS B C 1
ATOM 5708 O O . HIS B 1 345 ? -5.5 35.75 11.531 1 97.75 345 HIS B O 1
ATOM 5714 N N . ILE B 1 346 ? -5.465 34.656 13.469 1 98.19 346 ILE B N 1
ATOM 5715 C CA . ILE B 1 346 ? -6.539 33.75 13.086 1 98.19 346 ILE B CA 1
ATOM 5716 C C . ILE B 1 346 ? -7.781 34.562 12.703 1 98.19 346 ILE B C 1
ATOM 5718 O O . ILE B 1 346 ? -8.398 34.281 11.664 1 98.19 346 ILE B O 1
ATOM 5722 N N . CYS B 1 347 ? -8.102 35.531 13.531 1 98.38 347 CYS B N 1
ATOM 5723 C CA . CYS B 1 347 ? -9.289 36.344 13.266 1 98.38 347 CYS B CA 1
ATOM 5724 C C . CYS B 1 347 ? -9.117 37.156 11.977 1 98.38 347 CYS B C 1
ATOM 5726 O O . CYS B 1 347 ? -10.031 37.219 11.148 1 98.38 347 CYS B O 1
ATOM 5728 N N . ALA B 1 348 ? -7.988 37.75 11.836 1 98.12 348 ALA B N 1
ATOM 5729 C CA . ALA B 1 348 ? -7.723 38.562 10.664 1 98.12 348 ALA B CA 1
ATOM 5730 C C . ALA B 1 348 ? -7.688 37.719 9.391 1 98.12 348 ALA B C 1
ATOM 5732 O O . ALA B 1 348 ? -8.25 38.125 8.367 1 98.12 348 ALA B O 1
ATOM 5733 N N . MET B 1 349 ? -7.031 36.594 9.414 1 97.88 349 MET B N 1
ATOM 5734 C CA . MET B 1 349 ? -6.945 35.719 8.266 1 97.88 349 MET B CA 1
ATOM 5735 C C . MET B 1 349 ? -8.328 35.188 7.867 1 97.88 349 MET B C 1
ATOM 5737 O O . MET B 1 349 ? -8.664 35.156 6.684 1 97.88 349 MET B O 1
ATOM 5741 N N . LEU B 1 350 ? -9.094 34.75 8.859 1 97.81 350 LEU B N 1
ATOM 5742 C CA . LEU B 1 350 ? -10.453 34.312 8.586 1 97.81 350 LEU B CA 1
ATOM 5743 C C . LEU B 1 350 ? -11.258 35.375 7.875 1 97.81 350 LEU B C 1
ATOM 5745 O O . LEU B 1 350 ? -12 35.094 6.934 1 97.81 350 LEU B O 1
ATOM 5749 N N . GLU B 1 351 ? -11.133 36.594 8.344 1 97.25 351 GLU B N 1
ATOM 5750 C CA . GLU B 1 351 ? -11.828 37.719 7.715 1 97.25 351 GLU B CA 1
ATOM 5751 C C . GLU B 1 351 ? -11.375 37.906 6.27 1 97.25 351 GLU B C 1
ATOM 5753 O O . GLU B 1 351 ? -12.211 38.062 5.371 1 97.25 351 GLU B O 1
ATOM 5758 N N . ASP B 1 352 ? -10.086 37.906 6.043 1 97.06 352 ASP B N 1
ATOM 5759 C CA . ASP B 1 352 ? -9.539 38.031 4.695 1 97.06 352 ASP B CA 1
ATOM 5760 C C . ASP B 1 352 ? -10.086 36.938 3.775 1 97.06 352 ASP B C 1
ATOM 5762 O O . ASP B 1 352 ? -10.492 37.219 2.646 1 97.06 352 ASP B O 1
ATOM 5766 N N . LEU B 1 353 ? -10.094 35.75 4.273 1 97.62 353 LEU B N 1
ATOM 5767 C CA . LEU B 1 353 ? -10.586 34.625 3.492 1 97.62 353 LEU B CA 1
ATOM 5768 C C . LEU B 1 353 ? -12.07 34.781 3.178 1 97.62 353 LEU B C 1
ATOM 5770 O O . LEU B 1 353 ? -12.5 34.5 2.055 1 97.62 353 LEU B O 1
ATOM 5774 N N . SER B 1 354 ? -12.828 35.188 4.188 1 96.62 354 SER B N 1
ATOM 5775 C CA . SER B 1 354 ? -14.266 35.344 4.023 1 96.62 354 SER B CA 1
ATOM 5776 C C . SER B 1 354 ? -14.57 36.438 2.994 1 96.62 354 SER B C 1
ATOM 5778 O O . SER B 1 354 ? -15.602 36.406 2.326 1 96.62 354 SER B O 1
ATOM 5780 N N . GLU B 1 355 ? -13.656 37.312 2.879 1 96.06 355 GLU B N 1
ATOM 5781 C CA . GLU B 1 355 ? -13.844 38.438 1.959 1 96.06 355 GLU B CA 1
ATOM 5782 C C . GLU B 1 355 ? -13.281 38.125 0.579 1 96.06 355 GLU B C 1
ATOM 5784 O O . GLU B 1 355 ? -13.188 39 -0.282 1 96.06 355 GLU B O 1
ATOM 5789 N N . GLY B 1 356 ? -12.766 36.938 0.382 1 95.5 356 GLY B N 1
ATOM 5790 C CA . GLY B 1 356 ? -12.422 36.469 -0.952 1 95.5 356 GLY B CA 1
ATOM 5791 C C . GLY B 1 356 ? -10.945 36.625 -1.27 1 95.5 356 GLY B C 1
ATOM 5792 O O . GLY B 1 356 ? -10.57 36.812 -2.43 1 95.5 356 GLY B O 1
ATOM 5793 N N . LEU B 1 357 ? -10.117 36.562 -0.261 1 96.12 357 LEU B N 1
ATOM 5794 C CA . LEU B 1 357 ? -8.68 36.781 -0.443 1 96.12 357 LEU B CA 1
ATOM 5795 C C . LEU B 1 357 ? -8.141 35.812 -1.498 1 96.12 357 LEU B C 1
ATOM 5797 O O . LEU B 1 357 ? -7.438 36.219 -2.422 1 96.12 357 LEU B O 1
ATOM 5801 N N . LEU B 1 358 ? -8.484 34.531 -1.418 1 96.5 358 LEU B N 1
ATOM 5802 C CA . LEU B 1 358 ? -7.926 33.562 -2.322 1 96.5 358 LEU B CA 1
ATOM 5803 C C . LEU B 1 358 ? -8.406 33.781 -3.752 1 96.5 358 LEU B C 1
ATOM 5805 O O . LEU B 1 358 ? -7.648 33.594 -4.703 1 96.5 358 LEU B O 1
ATOM 5809 N N . GLN B 1 359 ? -9.633 34.156 -3.941 1 93.75 359 GLN B N 1
ATOM 5810 C CA . GLN B 1 359 ? -10.156 34.469 -5.27 1 93.75 359 GLN B CA 1
ATOM 5811 C C . GLN B 1 359 ? -9.453 35.656 -5.879 1 93.75 359 GLN B C 1
ATOM 5813 O O . GLN B 1 359 ? -9.125 35.656 -7.066 1 93.75 359 GLN B O 1
ATOM 5818 N N . ALA B 1 360 ? -9.219 36.625 -5.035 1 92.81 360 ALA B N 1
ATOM 5819 C CA . ALA B 1 360 ? -8.562 37.812 -5.504 1 92.81 360 ALA B CA 1
ATOM 5820 C C . ALA B 1 360 ? -7.125 37.531 -5.941 1 92.81 360 ALA B C 1
ATOM 5822 O O . ALA B 1 360 ? -6.672 38.031 -6.969 1 92.81 360 ALA B O 1
ATOM 5823 N N . LEU B 1 361 ? -6.422 36.75 -5.18 1 92 361 LEU B N 1
ATOM 5824 C CA . LEU B 1 361 ? -5.027 36.438 -5.469 1 92 361 LEU B CA 1
ATOM 5825 C C . LEU B 1 361 ? -4.914 35.469 -6.656 1 92 361 LEU B C 1
ATOM 5827 O O . LEU B 1 361 ? -3.92 35.5 -7.387 1 92 361 LEU B O 1
ATOM 5831 N N . GLY B 1 362 ? -5.844 34.656 -6.863 1 85.56 362 GLY B N 1
ATOM 5832 C CA . GLY B 1 362 ? -5.824 33.656 -7.938 1 85.56 362 GLY B CA 1
ATOM 5833 C C . GLY B 1 362 ? -6.172 34.25 -9.289 1 85.56 362 GLY B C 1
ATOM 5834 O O . GLY B 1 362 ? -5.914 33.656 -10.328 1 85.56 362 GLY B O 1
ATOM 5835 N N . ASN B 1 363 ? -6.91 35.344 -9.422 1 79.06 363 ASN B N 1
ATOM 5836 C CA . ASN B 1 363 ? -7.258 36.062 -10.648 1 79.06 363 ASN B CA 1
ATOM 5837 C C . ASN B 1 363 ? -6.734 37.5 -10.633 1 79.06 363 ASN B C 1
ATOM 5839 O O . ASN B 1 363 ? -7.508 38.438 -10.469 1 79.06 363 ASN B O 1
ATOM 5843 N N . PRO B 1 364 ? -5.379 37.688 -10.773 1 63.38 364 PRO B N 1
ATOM 5844 C CA . PRO B 1 364 ? -4.836 39.062 -10.586 1 63.38 364 PRO B CA 1
ATOM 5845 C C . PRO B 1 364 ? -5.402 40.062 -11.586 1 63.38 364 PRO B C 1
ATOM 5847 O O . PRO B 1 364 ? -5.254 41.281 -11.398 1 63.38 364 PRO B O 1
ATOM 5850 N N . HIS B 1 365 ? -5.77 39.875 -12.898 1 56.81 365 HIS B N 1
ATOM 5851 C CA . HIS B 1 365 ? -6.164 40.906 -13.852 1 56.81 365 HIS B CA 1
ATOM 5852 C C . HIS B 1 365 ? -7.422 41.656 -13.375 1 56.81 365 HIS B C 1
ATOM 5854 O O . HIS B 1 365 ? -7.961 42.5 -14.094 1 56.81 365 HIS B O 1
ATOM 5860 N N . GLU B 1 366 ? -8.008 41.312 -12.344 1 45.72 366 GLU B N 1
ATOM 5861 C CA . GLU B 1 366 ? -9.055 42.25 -12 1 45.72 366 GLU B CA 1
ATOM 5862 C C . GLU B 1 366 ? -8.453 43.562 -11.438 1 45.72 366 GLU B C 1
ATOM 5864 O O . GLU B 1 366 ? -7.52 43.5 -10.641 1 45.72 366 GLU B O 1
ATOM 5869 N N . PRO B 1 367 ? -8.625 44.875 -12 1 44.28 367 PRO B N 1
ATOM 5870 C CA . PRO B 1 367 ? -8.023 46.188 -11.781 1 44.28 367 PRO B CA 1
ATOM 5871 C C . PRO B 1 367 ? -7.812 46.5 -10.297 1 44.28 367 PRO B C 1
ATOM 5873 O O . PRO B 1 367 ? -6.98 47.344 -9.953 1 44.28 367 PRO B O 1
ATOM 5876 N N . GLU B 1 368 ? -8.617 46.062 -9.438 1 42 368 GLU B N 1
ATOM 5877 C CA . GLU B 1 368 ? -8.586 46.656 -8.094 1 42 368 GLU B CA 1
ATOM 5878 C C . GLU B 1 368 ? -7.328 46.219 -7.344 1 42 368 GLU B C 1
ATOM 5880 O O . GLU B 1 368 ? -6.957 46.844 -6.348 1 42 368 GLU B O 1
ATOM 5885 N N . TYR B 1 369 ? -6.719 45.031 -7.605 1 41.88 369 TYR B N 1
ATOM 5886 C CA . TYR B 1 369 ? -5.578 44.625 -6.797 1 41.88 369 TYR B CA 1
ATOM 5887 C C . TYR B 1 369 ? -4.266 44.938 -7.5 1 41.88 369 TYR B C 1
ATOM 5889 O O . TYR B 1 369 ? -3.467 44.031 -7.781 1 41.88 369 TYR B O 1
ATOM 5897 N N . ASP B 1 370 ? -4.027 46 -8.25 1 40.88 370 ASP B N 1
ATOM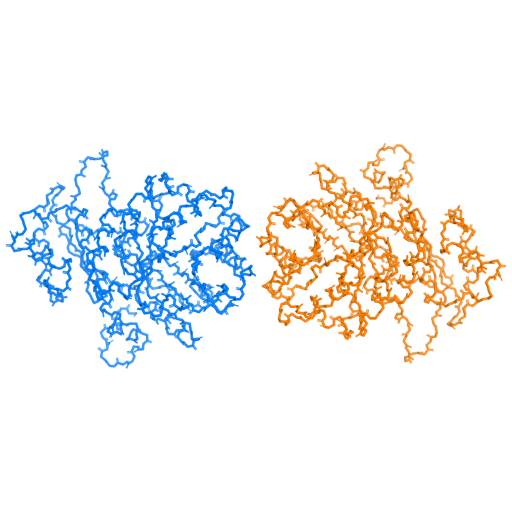 5898 C CA . ASP B 1 370 ? -2.85 46.562 -8.906 1 40.88 370 ASP B CA 1
ATOM 5899 C C . ASP B 1 370 ? -1.664 46.625 -7.949 1 40.88 370 ASP B C 1
ATOM 5901 O O . ASP B 1 370 ? -0.509 46.562 -8.375 1 40.88 370 ASP B O 1
ATOM 5905 N N . ASP B 1 371 ? -1.915 46.875 -6.699 1 40.78 371 ASP B N 1
ATOM 5906 C CA . ASP B 1 371 ? -0.778 47.125 -5.824 1 40.78 371 ASP B CA 1
ATOM 5907 C C . ASP B 1 371 ? -0.004 45.844 -5.527 1 40.78 371 ASP B C 1
ATOM 5909 O O . ASP B 1 371 ? 1.066 45.875 -4.918 1 40.78 371 ASP B O 1
ATOM 5913 N N . LEU B 1 372 ? -0.494 44.625 -5.621 1 40.44 372 LEU B N 1
ATOM 5914 C CA . LEU B 1 372 ? 0.177 43.375 -5.285 1 40.44 372 LEU B CA 1
ATOM 5915 C C . LEU B 1 372 ? 1.11 42.938 -6.406 1 40.44 372 LEU B C 1
ATOM 5917 O O . LEU B 1 372 ? 1.813 41.938 -6.281 1 40.44 372 LEU B O 1
ATOM 5921 N N . ASP B 1 373 ? 1.172 43.562 -7.645 1 39.19 373 ASP B N 1
ATOM 5922 C CA . ASP B 1 373 ? 2.043 43.25 -8.773 1 39.19 373 ASP B CA 1
ATOM 5923 C C . ASP B 1 373 ? 3.514 43.375 -8.391 1 39.19 373 ASP B C 1
ATOM 5925 O O . ASP B 1 373 ? 4.383 42.781 -9.016 1 39.19 373 ASP B O 1
ATOM 5929 N N . ASP B 1 374 ? 3.828 44.281 -7.496 1 41.47 374 ASP B N 1
ATOM 5930 C CA . ASP B 1 374 ? 5.227 44.5 -7.16 1 41.47 374 ASP B CA 1
ATOM 5931 C C . ASP B 1 374 ? 5.789 43.375 -6.297 1 41.47 374 ASP B C 1
ATOM 5933 O O . ASP B 1 374 ? 6.98 43.375 -5.988 1 41.47 374 ASP B O 1
ATOM 5937 N N . LEU B 1 375 ? 4.945 42.562 -5.738 1 37.06 375 LEU B N 1
ATOM 5938 C CA . LEU B 1 375 ? 5.523 41.562 -4.863 1 37.06 375 LEU B CA 1
ATOM 5939 C C . LEU B 1 375 ? 5.738 40.25 -5.613 1 37.06 375 LEU B C 1
ATOM 5941 O O . LEU B 1 375 ? 6.309 39.312 -5.07 1 37.06 375 LEU B O 1
ATOM 5945 N N . ILE B 1 376 ? 5.16 40.188 -6.855 1 36.06 376 ILE B N 1
ATOM 5946 C CA . ILE B 1 376 ? 5.414 38.969 -7.621 1 36.06 376 ILE B CA 1
ATOM 5947 C C . ILE B 1 376 ? 6.664 39.156 -8.484 1 36.06 376 ILE B C 1
ATOM 5949 O O . ILE B 1 376 ? 6.77 40.125 -9.234 1 36.06 376 ILE B O 1
#

Foldseek 3Di:
DQLQPQAFEEEEEELDDLLLVLLLQFDPVLLQHYAYEYAYAAAACVSVLVSLLRRPHQAYEYHHAPFPVRCPHNLNVLQQPLVVLRPSVLVRQLVSCVSHVRYEYELDYFLPDDLVSSLVNLQVRLVRHPAYEYEAEDDDPRRVSRLVSVVSNLVPDDPNHLARYEYEYEHAEDQDQFDPDPPGSRVVSVVSCVVRVRQHYEYEYWPQDQDADDAPDKDKAFTCQLQNVLQVCVVCVVSNHHYHYYYNLNDHSHHDPVVVPPVVVVFADFDKAWADDDRMIIIHTYDGHPPQLCLLVVLLVLCPDPRRPALVQGPLSVLSVCSVVCVDVGNDGNSNRVSSSSSNSSSNVSVCVVVPVSVCSNDVPPPPNVVCVVVD/DQLQPQAFEEEEEELDDLLLVLLLQDDPVLLQHYAYEYAYAAAACVSVLVSLLRRPHQAYEYHHAPFPVRCPHNLNVLQQPLVVLRVSVLVRQLVSCVSHVRYEYELDYFLPDDLVSSLVNLQVRLVRHPAYEYEAEDDDPRRVSSLVSVVSNLVPDDPNRLARYEYEYEHAEDQDQFDPDPPGSRVVSVVSCVVRVRQHYEYEYWPQDQDADDAPDKDKDFQCQLQNVLQVCVVCVVVNHHYHYYYNLNDHSHHDPVVVPPVVVVFADFDKAWADDDRMIIIHTYDGHPPQLCLLVVLLVLVPDPGRPALVQGPLSVLSVCSVVCVDVGNDGNSNRVSSSSSNSSSNVSVCVVVPVSVCSNDVPPPPPVVCVVVD